Protein AF-A0A7S0LV20-F1 (afdb_monomer)

Radius of gyration: 34.31 Å; Cα contacts (8 Å, |Δi|>4): 812; chains: 1; bounding box: 95×82×85 Å

Nearest PDB structures (foldseek):
  1zyz-assembly2_B  TM=9.598E-01  e=2.736E-51  Saccharomyces cerevisiae
  1zyz-assembly1_A  TM=9.625E-01  e=1.855E-51  Saccharomyces cerevisiae
  2cvx-assembly1_A  TM=9.780E-01  e=1.424E-47  Saccharomyces cerevisiae
  2zlf-assembly1_A-2  TM=9.763E-01  e=8.913E-47  Saccharomyces cerevisiae
  3s8b-assembly1_A-2  TM=9.824E-01  e=7.363E-46  Saccharomyces cerevisiae S288C

Foldseek 3Di:
DDDDDDDDDDDDDDDDDDDDDDDDDDDDDDDDDDDDDDDDDDDDDDDDDDDDDDDDDDDDDDDDDDDDDDDDDDDDDPVVVVVVVVVVVVVVVPPPDDQDDFDDDPRRFAWEQEPVRDTDGDDLVVQQVVLVVLCPPPDPVQDDLVVLSVQLSVVDGHHHYPLVSLLSSLVSLCVCCVRPVCSQLSSQLSNLVSVPVVEDLFLLVLQVCQQQDADPPPRHGDRFFAPLLNVLCVVCRVVLRVLQDSVLSSVDTNVRSVVCLPQQADDDPNHGHDRPLSLLLQLLCLVCPNPVVSSSVSSVCVSVPVDDWDDLSSRARRGNPNPQFAWKEEEQAAQAPVSLVVVLVVLLVCLLQNHFYEYEPARHFEAPDPCVVVHGDYHPQQSLQVSLVSQQVRHHPVPPGGREYEYEYECLAQCNLLLLCQCFPDDDPSSHRNRYAYAYAYAVVLVVLLVVQHKGFRATCSLQPCLLFDGDPVNVVSRVVCVVVVRGPDIDGSNVSVVSQVVSCVRGVDDHYDYQRVLLVPDPCVVVTGFRIATRVRPGTDDAHSPGMDTHTD

Mean predicted aligned error: 12.93 Å

Sequence (554 aa):
MNSMISSMSIKIPYFNSPMNSEDAKNKTTPQHSVCGRLSASADQSNLSACADLTNNPELRQSTALTSEPTSPKHAHSPAEQVAFQLETTSNRACVDASPEEAVSRNGKVIHVLKRDGRLQPLSPIKLQTRLARLMGGLNAEFVSFEIVVVKVVNGAFDGCRSSELDSLAAETAAYLAMEHPDYSLLAARVAVSALHKATVPSFSATMERLFAYAYPGTGEALPRIAGDVMEVVRAHAAVLDAAVVEARDLSLDYFGFKTLEKAYLLRLDGRVVERPQHMLMRVAVGIHKADVASAIRTYDYMSLKYFTHATPTLFNAGTPNAQLSSCFLLQIRDNSVEAIYDTLRQCATISSEAGGIGFSAHKIWARGSSKAAQGGVNGLVPTLRVFNATARLCDQGAGKRPGAFAVYLEPWHAEVFEFLELRKNTGAEECRARDLFYALWIPDLFMQRVKEDGPWSLMCPSDAPGLSDVYGPRFDALYTDYEARGVARRVIRARDLWTCIVDSQVESGTPYLLYKDAANAKSNQQNLGTIKCSNLCTEIVEYTAPDEVAVCNL

Secondary structure (DSSP, 8-state):
------------------------------------------------------------------------PPPPPHHHHHHHHHHHHHHHTTSS--TT---EETTEEPEEE-TTS-EEE--HHHHHHHHHHT-TTS-TTT--HHHHHHHHHHH--TTEEHHHHHHHHHHHHHHGGGT-THHHHHHHHHHHHHHHTTS-S-HHHHHHHHHS-B-TTT--B--SS-HHHHHHHHHTHHHHHHH--GGGGGGS-HHHHHHIIIIIS-EETTEE---HHHHHHHHHHHHHTT-HHHHHHHHHHHHTTS----HHHHHHTTSSS-----EEEEE--SSSHHHHHHHHHHHHHHHHTT-EEEEE-TTSBPTT-TTGGGT--B-HHHHHHHHHHHHHHS-BTTTTB---EEEEE-TTBTTHHHHHHTT-SSS-GGG--TTSEEEEEE-HHHHHHHHHT-EEEEB-TTTSTTGGG--HHHHHHHHHHHHHTT--SEEEEHHHHHHHHHHHHHHHS--EEEEHHHHHHT-TTTTT-------TTS------BTTB-EEE--

Structure (mmCIF, N/CA/C/O backbone):
data_AF-A0A7S0LV20-F1
#
_entry.id   AF-A0A7S0LV20-F1
#
loop_
_atom_site.group_PDB
_atom_site.id
_atom_site.type_symbol
_atom_site.label_atom_id
_atom_site.label_alt_id
_atom_site.label_comp_id
_atom_site.label_asym_id
_atom_site.label_entity_id
_atom_site.label_seq_id
_atom_site.pdbx_PDB_ins_code
_atom_site.Cartn_x
_atom_site.Cartn_y
_atom_site.Cartn_z
_atom_site.occupancy
_atom_site.B_iso_or_equiv
_atom_site.auth_seq_id
_atom_site.auth_comp_id
_atom_site.auth_asym_id
_atom_site.auth_atom_id
_atom_site.pdbx_PDB_model_num
ATOM 1 N N . MET A 1 1 ? -24.490 -23.345 -47.081 1.00 36.94 1 MET A N 1
ATOM 2 C CA . MET A 1 1 ? -25.562 -23.736 -46.142 1.00 36.94 1 MET A CA 1
ATOM 3 C C . MET A 1 1 ? -25.763 -22.582 -45.184 1.00 36.94 1 MET A C 1
ATOM 5 O O . MET A 1 1 ? -24.825 -22.193 -44.507 1.00 36.94 1 MET A O 1
ATOM 9 N N . ASN A 1 2 ? -26.936 -21.966 -45.283 1.00 24.59 2 ASN A N 1
ATOM 10 C CA . ASN A 1 2 ? -27.326 -20.728 -44.622 1.00 24.59 2 ASN A CA 1
ATOM 11 C C . ASN A 1 2 ? -27.734 -20.940 -43.156 1.00 24.59 2 ASN A C 1
ATOM 13 O O . ASN A 1 2 ? -28.315 -21.966 -42.814 1.00 24.59 2 ASN A O 1
ATOM 17 N N . SER A 1 3 ? -27.615 -19.838 -42.410 1.00 26.53 3 SER A N 1
ATOM 18 C CA . SER A 1 3 ? -28.474 -19.387 -41.304 1.00 26.53 3 SER A CA 1
ATOM 19 C C . SER A 1 3 ? -28.050 -19.671 -39.859 1.00 26.53 3 SER A C 1
ATOM 21 O O . SER A 1 3 ? -27.578 -20.749 -39.522 1.00 26.53 3 SER A O 1
ATOM 23 N N . MET A 1 4 ? -28.364 -18.657 -39.037 1.00 28.33 4 MET A N 1
ATOM 24 C CA . MET A 1 4 ? -28.295 -18.557 -37.574 1.00 28.33 4 MET A CA 1
ATOM 25 C C . MET A 1 4 ? -26.867 -18.316 -37.064 1.00 28.33 4 MET A C 1
ATOM 27 O O . MET A 1 4 ? -26.004 -19.169 -37.167 1.00 28.33 4 MET A O 1
ATOM 31 N N . ILE A 1 5 ? -26.523 -17.123 -36.573 1.00 30.23 5 ILE A N 1
ATOM 32 C CA . ILE A 1 5 ? -26.966 -16.610 -35.271 1.00 30.23 5 ILE A CA 1
ATOM 33 C C . ILE A 1 5 ? -27.188 -15.090 -35.328 1.00 30.23 5 ILE A C 1
ATOM 35 O O . ILE A 1 5 ? -26.347 -14.317 -35.779 1.00 30.23 5 ILE A O 1
ATOM 39 N N . SER A 1 6 ? -28.371 -14.705 -34.854 1.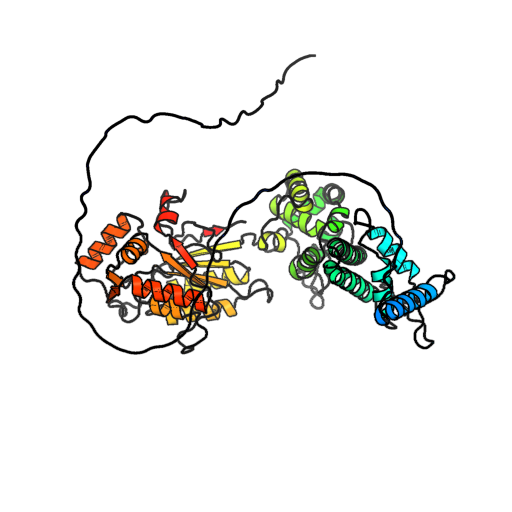00 27.58 6 SER A N 1
ATOM 40 C CA . SER A 1 6 ? -28.862 -13.344 -34.680 1.00 27.58 6 SER A CA 1
ATOM 41 C C . SER A 1 6 ? -28.228 -12.668 -33.464 1.00 27.58 6 SER A C 1
ATOM 43 O O . SER A 1 6 ? -28.020 -13.282 -32.421 1.00 27.58 6 SER A O 1
ATOM 45 N N . SER A 1 7 ? -28.012 -11.367 -33.622 1.00 28.59 7 SER A N 1
ATOM 46 C CA . SER A 1 7 ? -27.701 -10.347 -32.625 1.00 28.59 7 SER A CA 1
ATOM 47 C C . SER A 1 7 ? -28.431 -10.504 -31.283 1.00 28.59 7 SER A C 1
ATOM 49 O O . SER A 1 7 ? -29.663 -10.520 -31.246 1.00 28.59 7 SER A O 1
ATOM 51 N N . MET A 1 8 ? -27.675 -10.479 -30.182 1.00 24.92 8 MET A N 1
ATOM 52 C CA . MET A 1 8 ? -28.171 -10.145 -28.844 1.00 24.92 8 MET A CA 1
ATOM 53 C C . MET A 1 8 ? -27.548 -8.817 -28.406 1.00 24.92 8 MET A C 1
ATOM 55 O O . MET A 1 8 ? -26.413 -8.754 -27.944 1.00 24.92 8 MET A O 1
ATOM 59 N N . SER A 1 9 ? -28.308 -7.738 -28.587 1.00 25.69 9 SER A N 1
ATOM 60 C CA . SER A 1 9 ? -28.058 -6.443 -27.960 1.00 25.69 9 SER A CA 1
ATOM 61 C C . SER A 1 9 ? -28.647 -6.468 -26.550 1.00 25.69 9 SER A C 1
ATOM 63 O O . SER A 1 9 ? -29.860 -6.589 -26.381 1.00 25.69 9 SER A O 1
ATOM 65 N N . ILE A 1 10 ? -27.793 -6.357 -25.535 1.00 25.23 10 ILE A N 1
ATOM 66 C CA . ILE A 1 10 ? -28.201 -6.233 -24.133 1.00 25.23 10 ILE A CA 1
ATOM 67 C C . ILE A 1 10 ? -28.688 -4.794 -23.911 1.00 25.23 10 ILE A C 1
ATOM 69 O O . ILE A 1 10 ? -27.908 -3.845 -23.970 1.00 25.23 10 ILE A O 1
ATOM 73 N N . LYS A 1 11 ? -29.998 -4.630 -23.692 1.00 24.34 11 LYS A N 1
ATOM 74 C CA . LYS A 1 11 ? -30.619 -3.377 -23.241 1.00 24.34 11 LYS A CA 1
ATOM 75 C C . LYS A 1 11 ? -30.501 -3.275 -21.719 1.00 24.34 11 LYS A C 1
ATOM 77 O O . LYS A 1 11 ? -31.015 -4.128 -21.004 1.00 24.34 11 LYS A O 1
ATOM 82 N N . ILE A 1 12 ? -29.866 -2.206 -21.249 1.00 25.64 12 ILE A N 1
ATOM 83 C CA . ILE A 1 12 ? -29.834 -1.776 -19.845 1.00 25.64 12 ILE A CA 1
ATOM 84 C C . ILE A 1 12 ? -31.150 -1.027 -19.555 1.00 25.64 12 ILE A C 1
ATOM 86 O O . ILE A 1 12 ? -31.427 -0.047 -20.252 1.00 25.64 12 ILE A O 1
ATOM 90 N N . PRO A 1 13 ? -31.984 -1.436 -18.580 1.00 28.44 13 PRO A N 1
ATOM 91 C CA . PRO A 1 13 ? -33.169 -0.668 -18.223 1.00 28.44 13 PRO A CA 1
ATOM 92 C C . PRO A 1 13 ? -32.806 0.477 -17.266 1.00 28.44 13 PRO A C 1
ATOM 94 O O . PRO A 1 13 ? -32.421 0.262 -16.119 1.00 28.44 13 PRO A O 1
ATOM 97 N N . TYR A 1 14 ? -32.966 1.707 -17.756 1.00 24.80 14 TYR A N 1
ATOM 98 C CA . TYR A 1 14 ? -33.067 2.915 -16.940 1.00 24.80 14 TYR A CA 1
ATOM 99 C C . TYR A 1 14 ? -34.363 2.868 -16.116 1.00 24.80 14 TYR A C 1
ATOM 101 O O . TYR A 1 14 ? -35.454 2.814 -16.683 1.00 24.80 14 TYR A O 1
ATOM 109 N N . PHE A 1 15 ? -34.250 2.923 -14.789 1.00 24.72 15 PHE A N 1
ATOM 110 C CA . PHE A 1 15 ? -35.376 3.198 -13.898 1.00 24.72 15 PHE A CA 1
ATOM 111 C C . PHE A 1 15 ? -35.576 4.715 -13.799 1.00 24.72 15 PHE A C 1
ATOM 113 O O . PHE A 1 15 ? -34.771 5.414 -13.192 1.00 24.72 15 PHE A O 1
ATOM 120 N N . ASN A 1 16 ? -36.660 5.206 -14.396 1.00 25.75 16 ASN A N 1
ATOM 121 C CA . ASN A 1 16 ? -37.228 6.531 -14.163 1.00 25.75 16 ASN A CA 1
ATOM 122 C C . ASN A 1 16 ? -38.720 6.329 -13.872 1.00 25.75 16 ASN A C 1
ATOM 124 O O . ASN A 1 16 ? -39.452 5.880 -14.751 1.00 25.75 16 ASN A O 1
ATOM 128 N N . SER A 1 17 ? -39.165 6.681 -12.666 1.00 25.86 17 SER A N 1
ATOM 129 C CA . SER A 1 17 ? -40.586 6.871 -12.346 1.00 25.86 17 SER A CA 1
ATOM 130 C C . SER A 1 17 ? -40.804 8.318 -11.906 1.00 25.86 17 SER A C 1
ATOM 132 O O . SER A 1 17 ? -40.122 8.759 -10.979 1.00 25.86 17 SER A O 1
ATOM 134 N N . PRO A 1 18 ? -41.740 9.058 -12.525 1.00 30.56 18 PRO A N 1
ATOM 135 C CA . PRO A 1 18 ? -42.226 10.335 -12.022 1.00 30.56 18 PRO A CA 1
ATOM 136 C C . PRO A 1 18 ? -43.627 10.223 -11.381 1.00 30.56 18 PRO A C 1
ATOM 138 O O . PRO A 1 18 ? -44.364 9.279 -11.655 1.00 30.56 18 PRO A O 1
ATOM 141 N N . MET A 1 19 ? -43.987 11.284 -10.637 1.00 25.28 19 MET A N 1
ATOM 142 C CA . MET A 1 19 ? -45.336 11.697 -10.181 1.00 25.28 19 MET A CA 1
ATOM 143 C C . MET A 1 19 ? -45.949 10.907 -8.996 1.00 25.28 19 MET A C 1
ATOM 145 O O . MET A 1 19 ? -45.818 9.697 -8.925 1.00 25.28 19 MET A O 1
ATOM 149 N N . ASN A 1 20 ? -46.628 11.500 -8.000 1.00 25.16 20 ASN A N 1
ATOM 150 C CA . ASN A 1 20 ? -47.370 12.765 -7.944 1.00 25.16 20 ASN A CA 1
ATOM 151 C C . ASN A 1 20 ? -47.490 13.336 -6.513 1.00 25.16 20 ASN A C 1
ATOM 153 O O . ASN A 1 20 ? -47.476 12.604 -5.526 1.00 25.16 20 ASN A O 1
ATOM 157 N N . SER A 1 21 ? -47.671 14.655 -6.461 1.00 25.47 21 SER A N 1
ATOM 158 C CA . SER A 1 21 ? -48.098 15.500 -5.340 1.00 25.47 21 SER A CA 1
ATOM 159 C C . SER A 1 21 ? -49.625 15.607 -5.248 1.00 25.47 21 SER A C 1
ATOM 161 O O . SER A 1 21 ? -50.250 15.719 -6.295 1.00 25.47 21 SER A O 1
ATOM 163 N N . GLU A 1 22 ? -50.172 15.670 -4.030 1.00 25.34 22 GLU A N 1
ATOM 164 C CA . GLU A 1 22 ? -51.439 16.308 -3.586 1.00 25.34 22 GLU A CA 1
ATOM 165 C C . GLU A 1 22 ? -51.689 15.800 -2.143 1.00 25.34 22 GLU A C 1
ATOM 167 O O . GLU A 1 22 ? -51.438 14.634 -1.866 1.00 25.34 22 GLU A O 1
ATOM 172 N N . ASP A 1 23 ? -52.157 16.518 -1.124 1.00 26.69 23 ASP A N 1
ATOM 173 C CA . ASP A 1 23 ? -52.554 17.905 -0.891 1.00 26.69 23 ASP A CA 1
ATOM 174 C C . ASP A 1 23 ? -52.857 17.980 0.634 1.00 26.69 23 ASP A C 1
ATOM 176 O O . ASP A 1 23 ? -53.426 17.018 1.147 1.00 26.69 23 ASP A O 1
ATOM 180 N N . ALA A 1 24 ? -52.487 19.046 1.370 1.00 26.05 24 ALA A N 1
ATOM 181 C CA . ALA A 1 24 ? -53.131 19.482 2.643 1.00 26.05 24 ALA A CA 1
ATOM 182 C C . ALA A 1 24 ? -52.354 20.589 3.399 1.00 26.05 24 ALA A C 1
ATOM 184 O O . ALA A 1 24 ? -51.640 20.371 4.374 1.00 26.05 24 ALA A O 1
ATOM 185 N N . LYS A 1 25 ? -52.553 21.819 2.923 1.00 26.75 25 LYS A N 1
ATOM 186 C CA . LYS A 1 25 ? -52.939 23.043 3.655 1.00 26.75 25 LYS A CA 1
ATOM 187 C C . LYS A 1 25 ? -52.780 23.136 5.199 1.00 26.75 25 LYS A C 1
ATOM 189 O O . LYS A 1 25 ? -53.445 22.440 5.956 1.00 26.75 25 LYS A O 1
ATOM 194 N N . ASN A 1 26 ? -52.187 24.284 5.574 1.00 25.67 26 ASN A N 1
ATOM 195 C CA . ASN A 1 26 ? -52.600 25.248 6.619 1.00 25.67 26 ASN A CA 1
ATOM 196 C C . ASN A 1 26 ? -52.269 24.984 8.107 1.00 25.67 26 ASN A C 1
ATOM 198 O O . ASN A 1 26 ? -52.965 24.218 8.764 1.00 25.67 26 ASN A O 1
ATOM 202 N N . LYS A 1 27 ? -51.387 25.820 8.697 1.00 26.83 27 LYS A N 1
ATOM 203 C CA . LYS A 1 27 ? -51.774 26.947 9.593 1.00 26.83 27 LYS A CA 1
ATOM 204 C C . LYS A 1 27 ? -50.579 27.662 10.267 1.00 26.83 27 LYS A C 1
ATOM 206 O O . LYS A 1 27 ? -49.866 27.080 11.069 1.00 26.83 27 LYS A O 1
ATOM 211 N N . THR A 1 28 ? -50.454 28.954 9.943 1.00 25.73 28 THR A N 1
ATOM 212 C CA . THR A 1 28 ? -50.253 30.126 10.833 1.00 25.73 28 THR A CA 1
ATOM 213 C C . THR A 1 28 ? -49.173 30.126 11.928 1.00 25.73 28 THR A C 1
ATOM 215 O O . THR A 1 28 ? -49.307 29.492 12.970 1.00 25.73 28 THR A O 1
ATOM 218 N N . THR A 1 29 ? -48.208 31.032 11.739 1.00 24.55 29 THR A N 1
ATOM 219 C CA . THR A 1 29 ? -47.446 31.783 12.756 1.00 24.55 29 THR A CA 1
ATOM 220 C C . THR A 1 29 ? -48.360 32.559 13.723 1.00 24.55 29 THR A C 1
ATOM 222 O O . THR A 1 29 ? -49.499 32.878 13.371 1.00 24.55 29 THR A O 1
ATOM 225 N N . PRO A 1 30 ? -47.841 32.968 14.898 1.00 32.91 30 PRO A N 1
ATOM 226 C CA . PRO A 1 30 ? -47.573 34.401 15.043 1.00 32.91 30 PRO A CA 1
ATOM 227 C C . PRO A 1 30 ? -46.253 34.744 15.753 1.00 32.91 30 PRO A C 1
ATOM 229 O O . PRO A 1 30 ? -45.719 34.000 16.571 1.00 32.91 30 PRO A O 1
ATOM 232 N N . GLN A 1 31 ? -45.760 35.932 15.404 1.00 25.11 31 GLN A N 1
ATOM 233 C CA . GLN A 1 31 ? -44.698 36.683 16.066 1.00 25.11 31 GLN A CA 1
ATOM 234 C C . GLN A 1 31 ? -45.130 37.149 17.466 1.00 25.11 31 GLN A C 1
ATOM 236 O O . GLN A 1 31 ? -46.290 37.506 17.650 1.00 25.11 31 GLN A O 1
ATOM 241 N N . HIS A 1 32 ? -44.176 37.296 18.390 1.00 26.28 32 HIS A N 1
ATOM 242 C CA . HIS A 1 32 ? -44.151 38.432 19.314 1.00 26.28 32 HIS A CA 1
ATOM 243 C C . HIS A 1 32 ? -42.717 38.771 19.745 1.00 26.28 32 HIS A C 1
ATOM 245 O O . HIS A 1 32 ? -41.832 37.924 19.816 1.00 26.28 32 HIS A O 1
ATOM 251 N N . SER A 1 33 ? -42.532 40.068 19.943 1.00 23.45 33 SER A N 1
ATOM 252 C CA . SER A 1 33 ? -41.320 40.857 20.129 1.00 23.45 33 SER A CA 1
ATOM 253 C C . SER A 1 33 ? -41.069 41.222 21.605 1.00 23.45 33 SER A C 1
ATOM 255 O O . SER A 1 33 ? -41.890 40.917 22.464 1.00 23.45 33 SER A O 1
ATOM 257 N N . VAL A 1 34 ? -39.998 42.012 21.822 1.00 24.05 34 VAL A N 1
ATOM 258 C CA . VAL A 1 34 ? -39.660 42.864 22.997 1.00 24.05 34 VAL A CA 1
ATOM 259 C C . VAL A 1 34 ? -38.751 42.159 24.029 1.00 24.05 34 VAL A C 1
ATOM 261 O O . VAL A 1 34 ? -39.160 41.194 24.651 1.00 24.05 34 VAL A O 1
ATOM 264 N N . CYS A 1 35 ? -37.439 42.438 24.127 1.00 21.22 35 CYS A N 1
ATOM 265 C CA . CYS A 1 35 ? -36.675 43.660 24.481 1.00 21.22 35 CYS A CA 1
ATOM 266 C C . CYS A 1 35 ? -36.512 43.889 26.003 1.00 21.22 35 CYS A C 1
ATOM 268 O O . CYS A 1 35 ? -37.494 43.972 26.729 1.00 21.22 35 CYS A O 1
ATOM 270 N N . GLY A 1 36 ? -35.258 44.100 26.445 1.00 23.41 36 GLY A N 1
ATOM 271 C CA . GLY A 1 36 ? -34.869 44.621 27.771 1.00 23.41 36 GLY A CA 1
ATOM 272 C C . GLY A 1 36 ? -33.550 44.009 28.271 1.00 23.41 36 GLY A C 1
ATOM 273 O O . GLY A 1 36 ? -33.567 42.925 28.829 1.00 23.41 36 GLY A O 1
ATOM 274 N N . ARG A 1 37 ? -32.376 44.508 27.850 1.00 23.19 37 ARG A N 1
ATOM 275 C CA . ARG A 1 37 ? -31.538 45.560 28.487 1.00 23.19 37 ARG A CA 1
ATOM 276 C C . ARG A 1 37 ? -31.015 45.223 29.893 1.00 23.19 37 ARG A C 1
ATOM 278 O O . ARG A 1 37 ? -31.813 45.100 30.808 1.00 23.19 37 ARG A O 1
ATOM 285 N N . LEU A 1 38 ? -29.680 45.223 30.023 1.00 23.86 38 LEU A N 1
ATOM 286 C CA . LEU A 1 38 ? -28.807 45.965 30.971 1.00 23.86 38 LEU A CA 1
ATOM 287 C C . LEU A 1 38 ? -27.362 45.443 30.732 1.00 23.86 38 LEU A C 1
ATOM 289 O O . LEU A 1 38 ? -27.124 44.252 30.877 1.00 23.86 38 LEU A O 1
ATOM 293 N N . SER A 1 39 ? -26.477 46.174 30.031 1.00 22.41 39 SER A N 1
ATOM 294 C CA . SER A 1 39 ? -25.462 47.128 30.557 1.00 22.41 39 SER A CA 1
ATOM 295 C C . SER A 1 39 ? -24.476 46.468 31.547 1.00 22.41 39 SER A C 1
ATOM 297 O O . SER A 1 39 ? -24.939 45.867 32.503 1.00 22.41 39 SER A O 1
ATOM 299 N N . ALA A 1 40 ? -23.145 46.564 31.461 1.00 25.02 40 ALA A N 1
ATOM 300 C CA . ALA A 1 40 ? -22.284 47.603 30.897 1.00 25.02 40 ALA A CA 1
ATOM 301 C C . ALA A 1 40 ? -20.814 47.123 30.764 1.00 25.02 40 ALA A C 1
ATOM 303 O O . ALA A 1 40 ? -20.393 46.273 31.540 1.00 25.02 40 ALA A O 1
ATOM 304 N N . SER A 1 41 ? -20.075 47.790 29.855 1.00 23.20 41 SER A N 1
ATOM 305 C CA . SER A 1 41 ? -18.645 48.203 29.915 1.00 23.20 41 SER A CA 1
ATOM 306 C C . SER A 1 41 ? -17.543 47.126 30.062 1.00 23.20 41 SER A C 1
ATOM 308 O O . SER A 1 41 ? -17.657 46.256 30.907 1.00 23.20 41 SER A O 1
ATOM 310 N N . ALA A 1 42 ? -16.405 47.147 29.359 1.00 26.25 42 ALA A N 1
ATOM 311 C CA . ALA A 1 42 ? -15.709 48.225 28.652 1.00 26.25 42 ALA A CA 1
ATOM 312 C C . ALA A 1 42 ? -14.683 47.674 27.629 1.00 26.25 42 ALA A C 1
ATOM 314 O O . ALA A 1 42 ? -14.301 46.510 27.703 1.00 26.25 42 ALA A O 1
ATOM 315 N N . ASP A 1 43 ? -14.231 48.598 26.770 1.00 25.05 43 ASP A N 1
ATOM 316 C CA . ASP A 1 43 ? -13.009 48.650 25.942 1.00 25.05 43 ASP A CA 1
ATOM 317 C C . ASP A 1 43 ? -12.927 47.770 24.681 1.00 25.05 43 ASP A C 1
ATOM 319 O O . ASP A 1 43 ? -12.830 46.551 24.735 1.00 25.05 43 ASP A O 1
ATOM 323 N N . GLN A 1 44 ? -13.147 48.337 23.480 1.00 25.72 44 GLN A N 1
ATOM 324 C CA . GLN A 1 44 ? -12.211 49.158 22.667 1.00 25.72 44 GLN A CA 1
ATOM 325 C C . GLN A 1 44 ? -10.904 48.389 22.375 1.00 25.72 44 GLN A C 1
ATOM 327 O O . GLN A 1 44 ? -10.151 48.078 23.279 1.00 25.72 44 GLN A O 1
ATOM 332 N N . SER A 1 45 ? -10.519 48.080 21.135 1.00 27.73 45 SER A N 1
ATOM 333 C CA . SER A 1 45 ? -10.577 48.920 19.936 1.00 27.73 45 SER A CA 1
ATOM 334 C C . SER A 1 45 ? -10.160 48.144 18.671 1.00 27.73 45 SER A C 1
ATOM 336 O O . SER A 1 45 ? -9.353 47.226 18.756 1.00 27.73 45 SER A O 1
ATOM 338 N N . ASN A 1 46 ? -10.662 48.630 17.521 1.00 27.41 46 ASN A N 1
ATOM 339 C CA . ASN A 1 46 ? -10.054 48.623 16.175 1.00 27.41 46 ASN A CA 1
ATOM 340 C C . ASN A 1 46 ? -9.826 47.237 15.512 1.00 27.41 46 ASN A C 1
ATOM 342 O O . ASN A 1 46 ? -9.039 46.436 15.983 1.00 27.41 46 ASN A O 1
ATOM 346 N N . LEU A 1 47 ? -10.426 46.873 14.372 1.00 28.05 47 LEU A N 1
ATOM 347 C CA . LEU A 1 47 ? -10.563 47.626 13.125 1.00 28.05 47 LEU A CA 1
ATOM 348 C C . LEU A 1 47 ? -11.474 46.853 12.146 1.00 28.05 47 LEU A C 1
ATOM 350 O O . LEU A 1 47 ? -11.393 45.633 12.021 1.00 28.05 47 LEU A O 1
ATOM 354 N N . SER A 1 48 ? -12.311 47.623 11.454 1.00 26.38 48 SER A N 1
ATOM 355 C CA . SER A 1 48 ? -13.149 47.319 10.285 1.00 26.38 48 SER A CA 1
ATOM 356 C C . SER A 1 48 ? -12.400 46.550 9.187 1.00 26.38 48 SER A C 1
ATOM 358 O O . SER A 1 48 ? -11.265 46.890 8.872 1.00 26.38 48 SER A O 1
ATOM 360 N N . ALA A 1 49 ? -12.940 45.465 8.628 1.00 26.30 49 ALA A N 1
ATOM 361 C CA . ALA A 1 49 ? -14.122 45.386 7.758 1.00 26.30 49 ALA A CA 1
ATOM 362 C C . ALA A 1 49 ? -13.930 46.098 6.409 1.00 26.30 49 ALA A C 1
ATOM 364 O O . ALA A 1 49 ? -13.790 47.315 6.363 1.00 26.30 49 ALA A O 1
ATOM 365 N N . CYS A 1 50 ? -14.004 45.331 5.320 1.00 24.94 50 CYS A N 1
ATOM 366 C CA . CYS A 1 50 ? -15.058 45.516 4.324 1.00 24.94 50 CYS A CA 1
ATOM 367 C C . CYS A 1 50 ? -15.104 44.310 3.382 1.00 24.94 50 CYS A C 1
ATOM 369 O O . CYS A 1 50 ? -14.103 43.921 2.786 1.00 24.94 50 CYS A O 1
ATOM 371 N N . ALA A 1 51 ? -16.296 43.736 3.297 1.00 26.44 51 ALA A N 1
ATOM 372 C CA . ALA A 1 51 ? -16.682 42.673 2.399 1.00 26.44 51 ALA A CA 1
ATOM 373 C C . ALA A 1 51 ? -17.538 43.260 1.260 1.00 26.44 51 ALA A C 1
ATOM 375 O O . ALA A 1 51 ? -18.273 44.221 1.477 1.00 26.44 51 ALA A O 1
ATOM 376 N N . ASP A 1 52 ? -17.464 42.589 0.110 1.00 27.36 52 ASP A N 1
ATOM 377 C CA . ASP A 1 52 ? -18.617 42.108 -0.659 1.00 27.36 52 ASP A CA 1
ATOM 378 C C . ASP A 1 52 ? -19.472 43.024 -1.577 1.00 27.36 52 ASP A C 1
ATOM 380 O O . ASP A 1 52 ? -19.979 44.073 -1.193 1.00 27.36 52 ASP A O 1
ATOM 384 N N . LEU A 1 53 ? -19.716 42.444 -2.775 1.00 26.16 53 LEU A N 1
ATOM 385 C CA . LEU A 1 53 ? -20.911 42.463 -3.659 1.00 26.16 53 LEU A CA 1
ATOM 386 C C . LEU A 1 53 ? -20.832 43.126 -5.058 1.00 26.16 53 LEU A C 1
ATOM 388 O O . LEU A 1 53 ? -20.997 44.324 -5.241 1.00 26.16 53 LEU A O 1
ATOM 392 N N . THR A 1 54 ? -20.651 42.249 -6.056 1.00 27.02 54 THR A N 1
ATOM 393 C CA . THR A 1 54 ? -21.489 41.946 -7.251 1.00 27.02 54 THR A CA 1
ATOM 394 C C . THR A 1 54 ? -22.449 42.972 -7.907 1.00 27.02 54 THR A C 1
ATOM 396 O O . THR A 1 54 ? -23.317 43.527 -7.243 1.00 27.02 54 THR A O 1
ATOM 399 N N . ASN A 1 55 ? -22.452 42.906 -9.259 1.00 27.33 55 ASN A N 1
ATOM 400 C CA . ASN A 1 55 ? -23.581 42.818 -10.228 1.00 27.33 55 ASN A CA 1
ATOM 401 C C . ASN A 1 55 ? -23.985 44.002 -11.161 1.00 27.33 55 ASN A C 1
ATOM 403 O O . ASN A 1 55 ? -24.536 45.004 -10.722 1.00 27.33 55 ASN A O 1
ATOM 407 N N . ASN A 1 56 ? -23.938 43.674 -12.473 1.00 27.97 56 ASN A N 1
ATOM 408 C CA . ASN A 1 56 ? -24.887 43.949 -13.588 1.00 27.97 56 ASN A CA 1
ATOM 409 C C . ASN A 1 56 ? -24.790 45.227 -14.485 1.00 27.97 56 ASN A C 1
ATOM 411 O O . ASN A 1 56 ? -24.113 46.177 -14.108 1.00 27.97 56 ASN A O 1
ATOM 415 N N . PRO A 1 57 ? -25.368 45.224 -15.725 1.00 42.91 57 PRO A N 1
ATOM 416 C CA . PRO A 1 57 ? -24.672 45.566 -16.980 1.00 42.91 57 PRO A CA 1
ATOM 417 C C . PRO A 1 57 ? -25.437 46.596 -17.870 1.00 42.91 57 PRO A C 1
ATOM 419 O O . PRO A 1 57 ? -26.384 47.231 -17.423 1.00 42.91 57 PRO A O 1
ATOM 422 N N . GLU A 1 58 ? -25.044 46.675 -19.153 1.00 24.38 58 GLU A N 1
ATOM 423 C CA . GLU A 1 58 ? -25.670 47.355 -20.316 1.00 24.38 58 GLU A CA 1
ATOM 424 C C . GLU A 1 58 ? -25.395 48.855 -20.549 1.00 24.38 58 GLU A C 1
ATOM 426 O O . GLU A 1 58 ? -25.799 49.694 -19.755 1.00 24.38 58 GLU A O 1
ATOM 431 N N . LEU A 1 59 ? -24.827 49.193 -21.730 1.00 27.08 59 LEU A N 1
ATOM 432 C CA . LEU A 1 59 ? -25.317 50.254 -22.644 1.00 27.08 59 LEU A CA 1
ATOM 433 C C . LEU A 1 59 ? -24.505 50.372 -23.970 1.00 27.08 59 LEU A C 1
ATOM 435 O O . LEU A 1 59 ? -23.378 50.846 -23.993 1.00 27.08 59 LEU A O 1
ATOM 439 N N . ARG A 1 60 ? -25.169 49.965 -25.070 1.00 26.00 60 ARG A N 1
ATOM 440 C CA . ARG A 1 60 ? -25.309 50.576 -26.426 1.00 26.00 60 ARG A CA 1
ATOM 441 C C . ARG A 1 60 ? -24.106 50.981 -27.326 1.00 26.00 60 ARG A C 1
ATOM 443 O O . ARG A 1 60 ? -23.468 51.999 -27.125 1.00 26.00 60 ARG A O 1
ATOM 450 N N . GLN A 1 61 ? -24.008 50.241 -28.445 1.00 24.31 61 GLN A N 1
ATOM 451 C CA . GLN A 1 61 ? -24.126 50.612 -29.886 1.00 24.31 61 GLN A CA 1
ATOM 452 C C . GLN A 1 61 ? -23.392 51.809 -30.562 1.00 24.31 61 GLN A C 1
ATOM 454 O O . GLN A 1 61 ? -23.572 52.966 -30.200 1.00 24.31 61 GLN A O 1
ATOM 459 N N . SER A 1 62 ? -22.869 51.476 -31.767 1.00 24.09 62 SER A N 1
ATOM 460 C CA . SER A 1 62 ? -22.587 52.294 -32.982 1.00 24.09 62 SER A CA 1
ATOM 461 C C . SER A 1 62 ? -21.315 53.166 -32.925 1.00 24.09 62 SER A C 1
ATOM 463 O O . SER A 1 62 ? -20.989 53.673 -31.867 1.00 24.09 62 SER A O 1
ATOM 465 N N . THR A 1 63 ? -20.462 53.336 -33.944 1.00 24.66 63 THR A N 1
ATOM 466 C CA . THR A 1 63 ? -20.581 53.434 -35.416 1.00 24.66 63 THR A CA 1
ATOM 467 C C . THR A 1 63 ? -19.200 53.204 -36.066 1.00 24.66 63 THR A C 1
ATOM 469 O O . THR A 1 63 ? -18.174 53.469 -35.446 1.00 24.66 63 THR A O 1
ATOM 472 N N . ALA A 1 64 ? -19.168 52.780 -37.333 1.00 26.53 64 ALA A N 1
ATOM 473 C CA . ALA A 1 64 ? -17.966 52.732 -38.172 1.00 26.53 64 ALA A CA 1
ATOM 474 C C . ALA A 1 64 ? -17.599 54.117 -38.750 1.00 26.53 64 ALA A C 1
ATOM 476 O O . ALA A 1 64 ? -18.513 54.836 -39.144 1.00 26.53 64 ALA A O 1
ATOM 477 N N . LEU A 1 65 ? -16.296 54.442 -38.861 1.00 24.08 65 LEU A N 1
ATOM 478 C CA . LEU A 1 65 ? -15.658 55.180 -39.977 1.00 24.08 65 LEU A CA 1
ATOM 479 C C . LEU A 1 65 ? -14.136 55.369 -39.754 1.00 24.08 65 LEU A C 1
ATOM 481 O O . LEU A 1 65 ? -13.696 55.925 -38.757 1.00 24.08 65 LEU A O 1
ATOM 485 N N . THR A 1 66 ? -13.378 54.864 -40.730 1.00 26.91 66 THR A N 1
ATOM 486 C CA . THR A 1 66 ? -12.028 55.210 -41.231 1.00 26.91 66 THR A CA 1
ATOM 487 C C . THR A 1 66 ? -11.176 56.293 -40.540 1.00 26.91 66 THR A C 1
ATOM 489 O O . THR A 1 66 ? -11.547 57.465 -40.568 1.00 26.91 66 THR A O 1
ATOM 492 N N . SER A 1 67 ? -9.938 55.934 -40.167 1.00 23.00 67 SER A N 1
ATOM 493 C CA . SER A 1 67 ? -8.697 56.687 -40.465 1.00 23.00 67 SER A CA 1
ATOM 494 C C . SER A 1 67 ? -7.447 55.936 -39.962 1.00 23.00 67 SER A C 1
ATOM 496 O O . SER A 1 67 ? -7.424 55.427 -38.845 1.00 23.00 67 SER A O 1
ATOM 498 N N . GLU A 1 68 ? -6.397 55.848 -40.788 1.00 26.19 68 GLU A N 1
ATOM 499 C CA . GLU A 1 68 ? -5.029 55.564 -40.313 1.00 26.19 68 GLU A CA 1
ATOM 500 C C . GLU A 1 68 ? -4.517 56.746 -39.469 1.00 26.19 68 GLU A C 1
ATOM 502 O O . GLU A 1 68 ? -4.902 57.891 -39.731 1.00 26.19 68 GLU A O 1
ATOM 507 N N . PRO A 1 69 ? -3.624 56.502 -38.488 1.00 28.11 69 PRO A N 1
ATOM 508 C CA . PRO A 1 69 ? -2.232 56.913 -38.706 1.00 28.11 69 PRO A CA 1
ATOM 509 C C . PRO A 1 69 ? -1.146 56.012 -38.061 1.00 28.11 69 PRO A C 1
ATOM 511 O O . PRO A 1 69 ? -1.238 55.554 -36.928 1.00 28.11 69 PRO A O 1
ATOM 514 N N . THR A 1 70 ? -0.073 55.813 -38.828 1.00 25.16 70 THR A N 1
ATOM 515 C CA . THR A 1 70 ? 1.364 55.706 -38.474 1.00 25.16 70 THR A CA 1
ATOM 516 C C . THR A 1 70 ? 1.829 55.598 -36.994 1.00 25.16 70 THR A C 1
ATOM 518 O O . THR A 1 70 ? 1.890 56.609 -36.307 1.00 25.16 70 THR A O 1
ATOM 521 N N . SER A 1 71 ? 2.355 54.405 -36.630 1.00 28.45 71 SER A N 1
ATOM 522 C CA . SER A 1 71 ? 3.581 54.041 -35.839 1.00 28.45 71 SER A CA 1
ATOM 523 C C . SER A 1 71 ? 3.827 54.613 -34.408 1.00 28.45 71 SER A C 1
ATOM 525 O O . SER A 1 71 ? 3.539 55.784 -34.189 1.00 28.45 71 SER A O 1
ATOM 527 N N . PRO A 1 72 ? 4.445 53.868 -33.444 1.00 29.27 72 PRO A N 1
ATOM 528 C CA . PRO A 1 72 ? 5.815 53.341 -33.572 1.00 29.27 72 PRO A CA 1
ATOM 529 C C . PRO A 1 72 ? 6.074 51.915 -33.034 1.00 29.27 72 PRO A C 1
ATOM 531 O O . PRO A 1 72 ? 5.376 51.373 -32.184 1.00 29.27 72 PRO A O 1
ATOM 534 N N . LYS A 1 73 ? 7.157 51.326 -33.555 1.00 31.95 73 LYS A N 1
ATOM 535 C CA . LYS A 1 73 ? 7.766 50.056 -33.139 1.00 31.95 73 LYS A CA 1
ATOM 536 C C . LYS A 1 73 ? 8.310 50.167 -31.708 1.00 31.95 73 LYS A C 1
ATOM 538 O O . LYS A 1 73 ? 9.088 51.077 -31.428 1.00 31.95 73 LYS A O 1
ATOM 543 N N . HIS A 1 74 ? 7.969 49.217 -30.838 1.00 33.66 74 HIS A N 1
ATOM 544 C CA . HIS A 1 74 ? 8.650 49.048 -29.555 1.00 33.66 74 HIS A CA 1
ATOM 545 C C . HIS A 1 74 ? 10.076 48.528 -29.780 1.00 33.66 74 HIS A C 1
ATOM 547 O O . HIS A 1 74 ? 10.287 47.503 -30.425 1.00 33.66 74 HIS A O 1
ATOM 553 N N . ALA A 1 75 ? 11.050 49.273 -29.262 1.00 32.59 75 ALA A N 1
ATOM 554 C CA . ALA A 1 75 ? 12.436 48.854 -29.145 1.00 32.59 75 ALA A CA 1
ATOM 555 C C . ALA A 1 75 ? 12.581 47.875 -27.969 1.00 32.59 75 ALA A C 1
ATOM 557 O O . ALA A 1 75 ? 12.105 48.158 -26.870 1.00 32.59 75 ALA A O 1
ATOM 558 N N . HIS A 1 76 ? 13.248 46.746 -28.209 1.00 43.62 76 HIS A N 1
ATOM 559 C CA . HIS A 1 76 ? 13.680 45.816 -27.165 1.00 43.62 76 HIS A CA 1
ATOM 560 C C . HIS A 1 76 ? 14.617 46.498 -26.167 1.00 43.62 76 HIS A C 1
ATOM 562 O O . HIS A 1 76 ? 15.409 47.370 -26.542 1.00 43.62 76 HIS A O 1
ATOM 568 N N . SER A 1 77 ? 14.543 46.081 -24.905 1.00 42.91 77 SER A N 1
ATOM 569 C CA . SER A 1 77 ? 15.435 46.588 -23.863 1.00 42.91 77 SER A CA 1
ATOM 570 C C . SER A 1 77 ? 16.900 46.195 -24.145 1.00 42.91 77 SER A C 1
ATOM 572 O O . SER A 1 77 ? 17.154 45.175 -24.794 1.00 42.91 77 SER A O 1
ATOM 574 N N . PRO A 1 78 ? 17.896 46.947 -23.636 1.00 38.47 78 PRO A N 1
ATOM 575 C CA . PRO A 1 78 ? 19.312 46.607 -23.809 1.00 38.47 78 PRO A CA 1
ATOM 576 C C . PRO A 1 78 ? 19.668 45.200 -23.302 1.00 38.47 78 PRO A C 1
ATOM 578 O O . PRO A 1 78 ? 20.576 44.568 -23.831 1.00 38.47 78 PRO A O 1
ATOM 581 N N . ALA A 1 79 ? 18.929 44.678 -22.317 1.00 39.38 79 ALA A N 1
ATOM 582 C CA . ALA A 1 79 ? 19.111 43.325 -21.795 1.00 39.38 79 ALA A CA 1
ATOM 583 C C . ALA A 1 79 ? 18.591 42.239 -22.760 1.00 39.38 79 ALA A C 1
ATOM 585 O O . ALA A 1 79 ? 19.238 41.207 -22.923 1.00 39.38 79 ALA A O 1
ATOM 586 N N . GLU A 1 80 ? 17.478 42.488 -23.456 1.00 39.25 80 GLU A N 1
ATOM 587 C CA . GLU A 1 80 ? 16.911 41.571 -24.460 1.00 39.25 80 GLU A CA 1
ATOM 588 C C . GLU A 1 80 ? 17.750 41.530 -25.744 1.00 39.25 80 GLU A C 1
ATOM 590 O O . GLU A 1 80 ? 17.899 40.475 -26.356 1.00 39.25 80 GLU A O 1
ATOM 595 N N . GLN A 1 81 ? 18.368 42.650 -26.131 1.00 36.25 81 GLN A N 1
ATOM 596 C CA . GLN A 1 81 ? 19.281 42.690 -27.279 1.00 36.25 81 GLN A CA 1
ATOM 597 C C . GLN A 1 81 ? 20.609 41.975 -26.994 1.00 36.25 81 GLN A C 1
ATOM 599 O O . GLN A 1 81 ? 21.151 41.325 -27.887 1.00 36.25 81 GLN A O 1
ATOM 604 N N . VAL A 1 82 ? 21.106 42.037 -25.754 1.00 41.00 82 VAL A N 1
ATOM 605 C CA . VAL A 1 82 ? 22.304 41.296 -25.329 1.00 41.00 82 VAL A CA 1
ATOM 606 C C . VAL A 1 82 ? 22.010 39.797 -25.202 1.00 41.00 82 VAL A C 1
ATOM 608 O O . VAL A 1 82 ? 22.832 38.991 -25.631 1.00 41.00 82 VAL A O 1
ATOM 611 N N . ALA A 1 83 ? 20.828 39.405 -24.713 1.00 38.16 83 ALA A N 1
ATOM 612 C CA . ALA A 1 83 ? 20.399 38.003 -24.681 1.00 38.16 83 ALA A CA 1
ATOM 613 C C . ALA A 1 83 ? 20.248 37.414 -26.097 1.00 38.16 83 ALA A C 1
ATOM 615 O O . ALA A 1 83 ? 20.808 36.357 -26.381 1.00 38.16 83 ALA A O 1
ATOM 616 N N . PHE A 1 84 ? 19.617 38.147 -27.021 1.00 33.66 84 PHE A N 1
ATOM 617 C CA . PHE A 1 84 ? 19.471 37.726 -28.419 1.00 33.66 84 PHE A CA 1
ATOM 618 C C . PHE A 1 84 ? 20.816 37.688 -29.170 1.00 33.66 84 PHE A C 1
ATOM 620 O O . PHE A 1 84 ? 21.046 36.804 -29.997 1.00 33.66 84 PHE A O 1
ATOM 627 N N . GLN A 1 85 ? 21.751 38.602 -28.872 1.00 31.03 85 GLN A N 1
ATOM 628 C CA . GLN A 1 85 ? 23.110 38.568 -29.434 1.00 31.03 85 GLN A CA 1
ATOM 629 C C . GLN A 1 85 ? 23.971 37.431 -28.864 1.00 31.03 85 GLN A C 1
ATOM 631 O O . GLN A 1 85 ? 24.759 36.849 -29.612 1.00 31.03 85 GLN A O 1
ATOM 636 N N . LEU A 1 86 ? 23.815 37.068 -27.587 1.00 35.03 86 LEU A N 1
ATOM 637 C CA . LEU A 1 86 ? 24.503 35.923 -26.972 1.00 35.03 86 LEU A CA 1
ATOM 638 C C . LEU A 1 86 ? 23.918 34.578 -27.441 1.00 35.03 86 LEU A C 1
ATOM 640 O O . LEU A 1 86 ? 24.673 33.642 -27.704 1.00 35.03 86 LEU A O 1
ATOM 644 N N . GLU A 1 87 ? 22.602 34.489 -27.651 1.00 35.78 87 GLU A N 1
ATOM 645 C CA . GLU A 1 87 ? 21.950 33.308 -28.239 1.00 35.78 87 GLU A CA 1
ATOM 646 C C . GLU A 1 87 ? 22.315 33.116 -29.715 1.00 35.78 87 GLU A C 1
ATOM 648 O O . GLU A 1 87 ? 22.577 31.993 -30.144 1.00 35.78 87 GLU A O 1
ATOM 653 N N . THR A 1 88 ? 22.424 34.194 -30.497 1.00 33.31 88 THR A N 1
ATOM 654 C CA . THR A 1 88 ? 22.811 34.105 -31.918 1.00 33.31 88 THR A CA 1
ATOM 655 C C . THR A 1 88 ? 24.311 33.888 -32.138 1.00 33.31 88 THR A C 1
ATOM 657 O O . THR A 1 88 ? 24.680 33.250 -33.126 1.00 33.31 88 THR A O 1
ATOM 660 N N . THR A 1 89 ? 25.191 34.338 -31.234 1.00 31.52 89 THR A N 1
ATOM 661 C CA . THR A 1 89 ? 26.637 34.027 -31.296 1.00 31.52 89 THR A CA 1
ATOM 662 C C . THR A 1 89 ? 26.961 32.621 -30.787 1.00 31.52 89 THR A C 1
ATOM 664 O O . THR A 1 89 ? 27.816 31.959 -31.373 1.00 31.52 89 THR A O 1
ATOM 667 N N . SER A 1 90 ? 26.221 32.115 -29.794 1.00 34.53 90 SER A N 1
ATOM 668 C CA . SER A 1 90 ? 26.272 30.707 -29.370 1.00 34.53 90 SER A CA 1
ATOM 669 C C . SER A 1 90 ? 25.731 29.761 -30.455 1.00 34.53 90 SER A C 1
ATOM 671 O O . SER A 1 90 ? 26.374 28.764 -30.784 1.00 34.53 90 SER A O 1
ATOM 673 N N . ASN A 1 91 ? 24.607 30.111 -31.098 1.00 33.41 91 ASN A N 1
ATOM 674 C CA . ASN A 1 91 ? 24.025 29.297 -32.173 1.00 33.41 91 ASN A CA 1
ATOM 675 C C . ASN A 1 91 ? 24.822 29.341 -33.484 1.00 33.41 91 ASN A C 1
ATOM 677 O O . ASN A 1 91 ? 24.822 28.353 -34.211 1.00 33.41 91 ASN A O 1
ATOM 681 N N . ARG A 1 92 ? 25.543 30.427 -33.803 1.00 30.48 92 ARG A N 1
ATOM 682 C CA . ARG A 1 92 ? 26.408 30.464 -35.001 1.00 30.48 92 ARG A CA 1
ATOM 683 C C . ARG A 1 92 ? 27.692 29.649 -34.861 1.00 30.48 92 ARG A C 1
ATOM 685 O O . ARG A 1 92 ? 28.215 29.203 -35.873 1.00 30.48 92 ARG A O 1
ATOM 692 N N . ALA A 1 93 ? 28.170 29.398 -33.643 1.00 32.91 93 ALA A N 1
ATOM 693 C CA . ALA A 1 93 ? 29.360 28.575 -33.423 1.00 32.91 93 ALA A CA 1
ATOM 694 C C . ALA A 1 93 ? 29.111 27.060 -33.595 1.00 32.91 93 ALA A C 1
ATOM 696 O O . ALA A 1 93 ? 30.060 26.286 -33.547 1.00 32.91 93 ALA A O 1
ATOM 697 N N . CYS A 1 94 ? 27.859 26.625 -33.792 1.00 35.66 94 CYS A N 1
ATOM 698 C CA . CYS A 1 94 ? 27.500 25.206 -33.913 1.00 35.66 94 CYS A CA 1
ATOM 699 C C . CYS A 1 94 ? 26.928 24.792 -35.282 1.00 35.66 94 CYS A C 1
ATOM 701 O O . CYS A 1 94 ? 26.535 23.635 -35.423 1.00 35.66 94 CYS A O 1
ATOM 703 N N . VAL A 1 95 ? 26.863 25.682 -36.283 1.00 35.72 95 VAL A N 1
ATOM 704 C CA . VAL A 1 95 ? 26.176 25.384 -37.564 1.00 35.72 95 VAL A CA 1
ATOM 705 C C . VAL A 1 95 ? 27.123 25.172 -38.758 1.00 35.72 95 VAL A C 1
ATOM 707 O O . VAL A 1 95 ? 26.686 24.637 -39.768 1.00 35.72 95 VAL A O 1
ATOM 710 N N . ASP A 1 96 ? 28.429 25.420 -38.617 1.00 30.16 96 ASP A N 1
ATOM 711 C CA . ASP A 1 96 ? 29.434 25.139 -39.664 1.00 30.16 96 ASP A CA 1
ATOM 712 C C . ASP A 1 96 ? 30.476 24.090 -39.222 1.00 30.16 96 ASP A C 1
ATOM 714 O O . ASP A 1 96 ? 31.679 24.294 -39.362 1.00 30.16 96 ASP A O 1
ATOM 718 N N . ALA A 1 97 ? 30.031 22.955 -38.669 1.00 32.62 97 ALA A N 1
ATOM 719 C CA . ALA A 1 97 ? 30.926 21.854 -38.299 1.00 32.62 97 ALA A CA 1
ATOM 720 C C . ALA A 1 97 ? 30.888 20.722 -39.339 1.00 32.62 97 ALA A C 1
ATOM 722 O O . ALA A 1 97 ? 29.846 20.118 -39.611 1.00 32.62 97 ALA A O 1
ATOM 723 N N . SER A 1 98 ? 32.055 20.424 -39.907 1.00 30.30 98 SER A N 1
ATOM 724 C CA . SER A 1 98 ? 32.298 19.268 -40.775 1.00 30.30 98 SER A CA 1
ATOM 725 C C . SER A 1 98 ? 32.077 17.928 -40.025 1.00 30.30 98 SER A C 1
ATOM 727 O O . SER A 1 98 ? 32.061 17.912 -38.792 1.00 30.30 98 SER A O 1
ATOM 729 N N . PRO A 1 99 ? 31.893 16.775 -40.709 1.00 35.66 99 PRO A N 1
ATOM 730 C CA . PRO A 1 99 ? 31.324 15.550 -40.113 1.00 35.66 99 PRO A CA 1
ATOM 731 C C . PRO A 1 99 ? 32.139 14.839 -39.009 1.00 35.66 99 PRO A C 1
ATOM 733 O O . PRO A 1 99 ? 31.721 13.775 -38.547 1.00 35.66 99 PRO A O 1
ATOM 736 N N . GLU A 1 100 ? 33.274 15.383 -38.564 1.00 42.12 100 GLU A N 1
ATOM 737 C CA . GLU A 1 100 ? 34.201 14.735 -37.621 1.00 42.12 100 GLU A CA 1
ATOM 738 C C . GLU A 1 100 ? 34.715 15.645 -36.488 1.00 42.12 100 GLU A C 1
ATOM 740 O O . GLU A 1 100 ? 35.718 15.329 -35.848 1.00 42.12 100 GLU A O 1
ATOM 745 N N . GLU A 1 101 ? 34.050 16.755 -36.168 1.00 55.03 101 GLU A N 1
ATOM 746 C CA . GLU A 1 101 ? 34.533 17.616 -35.080 1.00 55.03 101 GLU A CA 1
ATOM 747 C C . GLU A 1 101 ? 34.153 17.065 -33.700 1.00 55.03 101 GLU A C 1
ATOM 749 O O . GLU A 1 101 ? 33.018 17.135 -33.220 1.00 55.03 101 GLU A O 1
ATOM 754 N N . ALA A 1 102 ? 35.144 16.451 -33.058 1.00 61.56 102 ALA A N 1
ATOM 755 C CA . ALA A 1 102 ? 35.070 16.027 -31.676 1.00 61.56 102 ALA A CA 1
ATOM 756 C C . ALA A 1 102 ? 34.928 17.236 -30.739 1.00 61.56 102 ALA A C 1
ATOM 758 O O . ALA A 1 102 ? 35.644 18.227 -30.881 1.00 61.56 102 ALA A O 1
ATOM 759 N N . VAL A 1 103 ? 34.045 17.141 -29.740 1.00 69.69 103 VAL A N 1
ATOM 760 C CA . VAL A 1 103 ? 33.861 18.226 -28.761 1.00 69.69 103 VAL A CA 1
ATOM 761 C C . VAL A 1 103 ? 35.177 18.473 -28.023 1.00 69.69 103 VAL A C 1
ATOM 763 O O . VAL A 1 103 ? 35.685 17.571 -27.357 1.00 69.69 103 VAL A O 1
ATOM 766 N N . SER A 1 104 ? 35.711 19.692 -28.112 1.00 66.75 104 SER A N 1
ATOM 767 C CA . SER A 1 104 ? 36.937 20.110 -27.428 1.00 66.75 104 SER A CA 1
ATOM 768 C C . SER A 1 104 ? 36.638 21.189 -26.390 1.00 66.75 104 SER A C 1
ATOM 770 O O . SER A 1 104 ? 35.904 22.137 -26.666 1.00 66.75 104 SER A O 1
ATOM 772 N N . ARG A 1 105 ? 37.209 21.067 -25.188 1.00 71.94 105 ARG A N 1
ATOM 773 C CA . ARG A 1 105 ? 37.200 22.121 -24.159 1.00 71.94 105 ARG A CA 1
ATOM 774 C C . ARG A 1 105 ? 38.623 22.447 -23.747 1.00 71.94 105 ARG A C 1
ATOM 776 O O . ARG A 1 105 ? 39.393 21.548 -23.420 1.00 71.94 105 ARG A O 1
ATOM 783 N N . ASN A 1 106 ? 38.971 23.733 -23.751 1.00 67.94 106 ASN A N 1
ATOM 784 C CA . ASN A 1 106 ? 40.325 24.217 -23.453 1.00 67.94 106 ASN A CA 1
ATOM 785 C C . ASN A 1 106 ? 41.416 23.488 -24.270 1.00 67.94 106 ASN A C 1
ATOM 787 O O . ASN A 1 106 ? 42.480 23.165 -23.747 1.00 67.94 106 ASN A O 1
ATOM 791 N N . GLY A 1 107 ? 41.128 23.168 -25.539 1.00 65.44 107 GLY A N 1
ATOM 792 C CA . GLY A 1 107 ? 42.050 22.455 -26.431 1.00 65.44 107 GLY A CA 1
ATOM 793 C C . GLY A 1 107 ? 42.146 20.939 -26.211 1.00 65.44 107 GLY A C 1
ATOM 794 O O . GLY A 1 107 ? 42.955 20.294 -26.875 1.00 65.44 107 GLY A O 1
ATOM 795 N N . LYS A 1 108 ? 41.340 20.348 -25.317 1.00 71.56 108 LYS A N 1
ATOM 796 C CA . LYS A 1 108 ? 41.280 18.896 -25.090 1.00 71.56 108 LYS A CA 1
ATOM 797 C C . LYS A 1 108 ? 39.983 18.303 -25.625 1.00 71.56 108 LYS A C 1
ATOM 799 O O . LYS A 1 108 ? 38.898 18.713 -25.218 1.00 71.56 108 LYS A O 1
ATOM 804 N N . VAL A 1 109 ? 40.116 17.294 -26.485 1.00 81.31 109 VAL A N 1
ATOM 805 C CA . VAL A 1 109 ? 38.992 16.490 -26.976 1.00 81.31 109 VAL A CA 1
ATOM 806 C C . VAL A 1 109 ? 38.382 15.695 -25.823 1.00 81.31 109 VAL A C 1
ATOM 808 O O . VAL A 1 109 ? 39.088 14.968 -25.128 1.00 81.31 109 VAL A O 1
ATOM 811 N N . ILE A 1 110 ? 37.070 15.821 -25.645 1.00 85.19 110 ILE A N 1
ATOM 812 C CA . ILE A 1 110 ? 36.293 15.065 -24.664 1.00 85.19 110 ILE A CA 1
ATOM 813 C C . ILE A 1 110 ? 36.028 13.667 -25.221 1.00 85.19 110 ILE A C 1
ATOM 815 O O . ILE A 1 110 ? 35.416 13.507 -26.281 1.00 85.19 110 ILE A O 1
ATOM 819 N N . HIS A 1 111 ? 36.437 12.646 -24.478 1.00 87.38 111 HIS A N 1
ATOM 820 C CA . HIS A 1 111 ? 36.197 11.246 -24.797 1.00 87.38 111 HIS A CA 1
ATOM 821 C C . HIS A 1 111 ? 35.083 10.663 -23.928 1.00 87.38 111 HIS A C 1
ATOM 823 O O . HIS A 1 111 ? 34.900 11.026 -22.769 1.00 87.38 111 HIS A O 1
ATOM 829 N N . VAL A 1 112 ? 34.353 9.709 -24.499 1.00 87.88 112 VAL A N 1
ATOM 830 C CA . VAL A 1 112 ? 33.305 8.931 -23.843 1.00 87.88 112 VAL A CA 1
ATOM 831 C C . VAL A 1 112 ? 33.738 7.474 -23.783 1.00 87.88 112 VAL A C 1
ATOM 833 O O . VAL A 1 112 ? 34.044 6.866 -24.815 1.00 87.88 112 VAL A O 1
ATOM 836 N N . LEU A 1 113 ? 33.687 6.887 -22.591 1.00 89.44 113 LEU A N 1
ATOM 837 C CA . LEU A 1 113 ? 33.912 5.462 -22.384 1.00 89.44 113 LEU A CA 1
ATOM 838 C C . LEU A 1 113 ? 32.661 4.669 -22.787 1.00 89.44 113 LEU A C 1
ATOM 840 O O . LEU A 1 113 ? 31.590 4.755 -22.170 1.00 89.44 113 LEU A O 1
ATOM 844 N N . LYS A 1 114 ? 32.773 3.897 -23.865 1.00 87.94 114 LYS A N 1
ATOM 845 C CA . LYS A 1 114 ? 31.718 3.005 -24.349 1.00 87.94 114 LYS A CA 1
ATOM 846 C C . LYS A 1 114 ? 31.566 1.788 -23.434 1.00 87.94 114 LYS A C 1
ATOM 848 O O . LYS A 1 114 ? 32.425 1.477 -22.614 1.00 87.94 114 LYS A O 1
ATOM 853 N N . ARG A 1 115 ? 30.432 1.094 -23.566 1.00 81.69 115 ARG A N 1
ATOM 854 C CA . ARG A 1 115 ? 30.099 -0.084 -22.743 1.00 81.69 115 ARG A CA 1
ATOM 855 C C . ARG A 1 115 ? 31.040 -1.270 -22.981 1.00 81.69 115 ARG A C 1
ATOM 857 O O . ARG A 1 115 ? 31.202 -2.086 -22.086 1.00 81.69 115 ARG A O 1
ATOM 864 N N . ASP A 1 116 ? 31.663 -1.329 -24.156 1.00 83.81 116 ASP A N 1
ATOM 865 C CA . ASP A 1 116 ? 32.699 -2.300 -24.532 1.00 83.81 116 ASP A CA 1
ATOM 866 C C . ASP A 1 116 ? 34.105 -1.914 -24.023 1.00 83.81 116 ASP A C 1
ATOM 868 O O . ASP A 1 116 ? 35.079 -2.594 -24.331 1.00 83.81 116 ASP A O 1
ATOM 872 N N . GLY A 1 117 ? 34.225 -0.820 -23.260 1.00 83.38 117 GLY A N 1
ATOM 873 C CA . GLY A 1 117 ? 35.488 -0.324 -22.712 1.00 83.38 117 GLY A CA 1
ATOM 874 C C . GLY A 1 117 ? 36.292 0.562 -23.665 1.00 83.38 117 GLY A C 1
ATOM 875 O O . GLY A 1 117 ? 37.344 1.064 -23.273 1.00 83.38 117 GLY A O 1
ATOM 876 N N . ARG A 1 118 ? 35.823 0.805 -24.897 1.00 89.06 118 ARG A N 1
ATOM 877 C CA . ARG A 1 118 ? 36.534 1.666 -25.855 1.00 89.06 118 ARG A CA 1
ATOM 878 C C . ARG A 1 118 ? 36.296 3.143 -25.556 1.00 89.06 118 ARG A C 1
ATOM 880 O O . ARG A 1 118 ? 35.159 3.566 -25.347 1.00 89.06 118 ARG A O 1
ATOM 887 N N . LEU A 1 119 ? 37.355 3.948 -25.606 1.00 87.50 119 LEU A N 1
ATOM 888 C CA . LEU A 1 119 ? 37.242 5.406 -25.610 1.00 87.50 119 LEU A CA 1
ATOM 889 C C . LEU A 1 119 ? 36.933 5.884 -27.030 1.00 87.50 119 LEU A C 1
ATOM 891 O O . LEU A 1 119 ? 37.591 5.482 -27.988 1.00 87.50 119 LEU A O 1
ATOM 895 N N . GLN A 1 120 ? 35.915 6.726 -27.172 1.00 87.88 120 GLN A N 1
ATOM 896 C CA . GLN A 1 120 ? 35.595 7.388 -28.437 1.00 87.88 120 GLN A CA 1
ATOM 897 C C . GLN A 1 120 ? 35.361 8.876 -28.201 1.00 87.88 120 GLN A C 1
ATOM 899 O O . GLN A 1 120 ? 34.760 9.216 -27.183 1.00 87.88 120 GLN A O 1
ATOM 904 N N . PRO A 1 121 ? 35.737 9.756 -29.140 1.00 87.06 121 PRO A N 1
ATOM 905 C CA . PRO A 1 121 ? 35.409 11.171 -29.035 1.00 87.06 121 PRO A CA 1
ATOM 906 C C . PRO A 1 121 ? 33.895 11.403 -28.900 1.00 87.06 121 PRO A C 1
ATOM 908 O O . PRO A 1 121 ? 33.085 10.716 -29.543 1.00 87.06 121 PRO A O 1
ATOM 911 N N . LEU A 1 122 ? 33.501 12.357 -28.054 1.00 86.56 122 LEU A N 1
ATOM 912 C CA . LEU A 1 122 ? 32.113 12.795 -27.936 1.00 86.56 122 LEU A CA 1
ATOM 913 C C . LEU A 1 122 ? 31.682 13.424 -29.267 1.00 86.56 122 LEU A C 1
ATOM 915 O O . LEU A 1 122 ? 32.260 14.411 -29.710 1.00 86.56 122 LEU A O 1
ATOM 919 N N . SER A 1 123 ? 30.656 12.842 -29.892 1.00 87.62 123 SER A N 1
ATOM 920 C CA . SER A 1 123 ? 30.103 13.304 -31.167 1.00 87.62 123 SER A CA 1
ATOM 921 C C . SER A 1 123 ? 28.688 13.852 -30.948 1.00 87.62 123 SER A C 1
ATOM 923 O O . SER A 1 123 ? 27.779 13.060 -30.660 1.00 87.62 123 SER A O 1
ATOM 925 N N . PRO A 1 124 ? 28.475 15.173 -31.101 1.00 84.56 124 PRO A N 1
ATOM 926 C CA . PRO A 1 124 ? 27.156 15.793 -30.988 1.00 84.56 124 PRO A CA 1
ATOM 927 C C . PRO A 1 124 ? 26.169 15.232 -32.014 1.00 84.56 124 PRO A C 1
ATOM 929 O O . PRO A 1 124 ? 25.026 14.946 -31.671 1.00 84.56 124 PRO A O 1
ATOM 932 N N . ILE A 1 125 ? 26.636 14.949 -33.234 1.00 87.50 125 ILE A N 1
ATOM 933 C CA . ILE A 1 125 ? 25.832 14.379 -34.328 1.00 87.50 125 ILE A CA 1
ATOM 934 C C . ILE A 1 125 ? 25.245 13.016 -33.934 1.00 87.50 125 ILE A C 1
ATOM 936 O O . ILE A 1 125 ? 24.069 12.737 -34.182 1.00 87.50 125 ILE A O 1
ATOM 940 N N . LYS A 1 126 ? 26.031 12.156 -33.267 1.00 87.31 126 LYS A N 1
ATOM 941 C CA . LYS A 1 126 ? 25.534 10.858 -32.774 1.00 87.31 126 LYS A CA 1
ATOM 942 C C . LYS A 1 126 ? 24.449 11.033 -31.708 1.00 87.31 126 LYS A C 1
ATOM 944 O O . LYS A 1 126 ? 23.510 10.236 -31.670 1.00 87.31 126 LYS A O 1
ATOM 949 N N . LEU A 1 127 ? 24.572 12.048 -30.849 1.00 86.81 127 LEU A N 1
ATOM 950 C CA . LEU A 1 127 ? 23.570 12.355 -29.828 1.00 86.81 127 LEU A CA 1
ATOM 951 C C . LEU A 1 127 ? 22.292 12.929 -30.458 1.00 86.81 127 LEU A C 1
ATOM 953 O O . LEU A 1 127 ? 21.212 12.415 -30.175 1.00 86.81 127 LEU A O 1
ATOM 957 N N . GLN A 1 128 ? 22.418 13.893 -31.375 1.00 90.12 128 GLN A N 1
ATOM 958 C CA . GLN A 1 128 ? 21.312 14.457 -32.160 1.00 90.12 128 GLN A CA 1
ATOM 959 C C . GLN A 1 128 ? 20.540 13.365 -32.898 1.00 90.12 128 GLN A C 1
ATOM 961 O O . GLN A 1 128 ? 19.339 13.217 -32.700 1.00 90.12 128 GLN A O 1
ATOM 966 N N . THR A 1 129 ? 21.238 12.522 -33.665 1.00 90.94 129 THR A N 1
ATOM 967 C CA . THR A 1 129 ? 20.619 11.425 -34.429 1.00 90.94 129 THR A CA 1
ATOM 968 C C . THR A 1 129 ? 19.828 10.484 -33.524 1.00 90.94 129 THR A C 1
ATOM 970 O O . THR A 1 129 ? 18.774 9.976 -33.904 1.00 90.94 129 THR A O 1
ATOM 973 N N . ARG A 1 130 ? 20.330 10.224 -32.312 1.00 90.31 130 ARG A N 1
ATOM 974 C CA . ARG A 1 130 ? 19.625 9.382 -31.347 1.00 90.31 130 ARG A CA 1
ATOM 975 C C . ARG A 1 130 ? 18.381 10.073 -30.802 1.00 90.31 130 ARG A C 1
ATOM 977 O O . ARG A 1 130 ? 17.337 9.432 -30.777 1.00 90.31 130 ARG A O 1
ATOM 984 N N . LEU A 1 131 ? 18.495 11.314 -30.332 1.00 91.81 131 LEU A N 1
ATOM 985 C CA . LEU A 1 131 ? 17.363 12.023 -29.733 1.00 91.81 131 LEU A CA 1
ATOM 986 C C . LEU A 1 131 ? 16.271 12.305 -30.769 1.00 91.81 131 LEU A C 1
ATOM 988 O O . LEU A 1 131 ? 15.107 12.058 -30.477 1.00 91.81 131 LEU A O 1
ATOM 992 N N . ALA A 1 132 ? 16.642 12.658 -32.001 1.00 92.12 132 ALA A N 1
ATOM 993 C CA . ALA A 1 132 ? 15.711 12.837 -33.114 1.00 92.12 132 ALA A CA 1
ATOM 994 C C . ALA A 1 132 ? 14.839 11.591 -33.362 1.00 92.12 132 ALA A C 1
ATOM 996 O O . ALA A 1 132 ? 13.634 11.702 -33.566 1.00 92.12 132 ALA A O 1
ATOM 997 N N . ARG A 1 133 ? 15.406 10.377 -33.259 1.00 92.25 133 ARG A N 1
ATOM 998 C CA . ARG A 1 133 ? 14.635 9.120 -33.387 1.00 92.25 133 ARG A CA 1
ATOM 999 C C . ARG A 1 133 ? 13.606 8.917 -32.272 1.00 92.25 133 ARG A C 1
ATOM 1001 O O . ARG A 1 133 ? 12.665 8.154 -32.458 1.00 92.25 133 ARG A O 1
ATOM 1008 N N . LEU A 1 134 ? 13.784 9.566 -31.123 1.00 93.31 134 LEU A N 1
ATOM 1009 C CA . LEU A 1 134 ? 12.887 9.467 -29.969 1.00 93.31 134 LEU A CA 1
ATOM 1010 C C . LEU A 1 134 ? 11.802 10.555 -29.961 1.00 93.31 134 LEU A C 1
ATOM 1012 O O . LEU A 1 134 ? 10.939 10.524 -29.086 1.00 93.31 134 LEU A O 1
ATOM 1016 N N . MET A 1 135 ? 11.799 11.463 -30.943 1.00 92.25 135 MET A N 1
ATOM 1017 C CA . MET A 1 135 ? 10.820 12.553 -31.066 1.00 92.25 135 MET A CA 1
ATOM 1018 C C . MET A 1 135 ? 9.471 12.130 -31.659 1.00 92.25 135 MET A C 1
ATOM 1020 O O . MET A 1 135 ? 8.541 12.928 -31.684 1.00 92.25 135 MET A O 1
ATOM 1024 N N . GLY A 1 136 ? 9.331 10.890 -32.144 1.00 90.19 136 GLY A N 1
ATOM 1025 C CA . GLY A 1 136 ? 8.122 10.443 -32.845 1.00 90.19 136 GLY A CA 1
ATOM 1026 C C . GLY A 1 136 ? 6.835 10.678 -32.042 1.00 90.19 136 GLY A C 1
ATOM 1027 O O . GLY A 1 136 ? 6.687 10.152 -30.938 1.00 90.19 136 GLY A O 1
ATOM 1028 N N . GLY A 1 137 ? 5.908 11.466 -32.591 1.00 89.19 137 GLY A N 1
ATOM 1029 C CA . GLY A 1 137 ? 4.623 11.782 -31.958 1.00 89.19 137 GLY A CA 1
ATOM 1030 C C . GLY A 1 137 ? 4.684 12.771 -30.786 1.00 89.19 137 GLY A C 1
ATOM 1031 O O . GLY A 1 137 ? 3.671 12.928 -30.115 1.00 89.19 137 GLY A O 1
ATOM 1032 N N . LEU A 1 138 ? 5.834 13.403 -30.522 1.00 93.56 138 LEU A N 1
ATOM 1033 C CA . LEU A 1 138 ? 5.938 14.533 -29.590 1.00 93.56 138 LEU A CA 1
ATOM 1034 C C . LEU A 1 138 ? 5.644 15.850 -30.319 1.00 93.56 138 LEU A C 1
ATOM 1036 O O . LEU A 1 138 ? 5.827 15.943 -31.537 1.00 93.56 138 LEU A O 1
ATOM 1040 N N . ASN A 1 139 ? 5.226 16.876 -29.581 1.00 92.50 139 ASN A N 1
ATOM 1041 C CA . ASN A 1 139 ? 4.963 18.194 -30.142 1.00 92.50 139 ASN A CA 1
ATOM 1042 C C . ASN A 1 139 ? 6.267 18.901 -30.559 1.00 92.50 139 ASN A C 1
ATOM 1044 O O . ASN A 1 139 ? 6.976 19.473 -29.732 1.00 92.50 139 ASN A O 1
ATOM 1048 N N . ALA A 1 140 ? 6.560 18.874 -31.860 1.00 90.44 140 ALA A N 1
ATOM 1049 C CA . ALA A 1 140 ? 7.768 19.457 -32.442 1.00 90.44 140 ALA A CA 1
ATOM 1050 C C . ALA A 1 140 ? 7.808 20.998 -32.412 1.00 90.44 140 ALA A C 1
ATOM 1052 O O . ALA A 1 140 ? 8.862 21.568 -32.677 1.00 90.44 140 ALA A O 1
ATOM 1053 N N . GLU A 1 141 ? 6.694 21.674 -32.106 1.00 91.62 141 GLU A N 1
ATOM 1054 C CA . GLU A 1 141 ? 6.664 23.135 -31.951 1.00 91.62 141 GLU A CA 1
ATOM 1055 C C . GLU A 1 141 ? 7.322 23.573 -30.635 1.00 91.62 141 GLU A C 1
ATOM 1057 O O . GLU A 1 141 ? 8.038 24.571 -30.603 1.00 91.62 141 GLU A O 1
ATOM 1062 N N . PHE A 1 142 ? 7.122 22.801 -29.561 1.00 91.81 142 PHE A N 1
ATOM 1063 C CA . PHE A 1 142 ? 7.596 23.151 -28.215 1.00 91.81 142 PHE A CA 1
ATOM 1064 C C . PHE A 1 142 ? 8.761 22.284 -27.729 1.00 91.81 142 PHE A C 1
ATOM 1066 O O . PHE A 1 142 ? 9.532 22.708 -26.868 1.00 91.81 142 PHE A O 1
ATOM 1073 N N . VAL A 1 143 ? 8.912 21.067 -28.258 1.00 93.69 143 VAL A N 1
ATOM 1074 C CA . VAL A 1 143 ? 9.993 20.154 -27.873 1.00 93.69 143 VAL A CA 1
ATOM 1075 C C . VAL A 1 143 ? 11.112 20.214 -28.904 1.00 93.69 143 VAL A C 1
ATOM 1077 O O . VAL A 1 143 ? 10.952 19.760 -30.035 1.00 93.69 143 VAL A O 1
ATOM 1080 N N . SER A 1 144 ? 12.279 20.697 -28.483 1.00 92.75 144 SER A N 1
ATOM 1081 C CA . SER A 1 144 ? 13.510 20.697 -29.271 1.00 92.75 144 SER A CA 1
ATOM 1082 C C . SER A 1 144 ? 14.538 19.775 -28.625 1.00 92.75 144 SER A C 1
ATOM 1084 O O . SER A 1 144 ? 14.967 19.962 -27.481 1.00 92.75 144 SER A O 1
ATOM 1086 N N . PHE A 1 145 ? 14.973 18.759 -29.371 1.00 91.19 145 PHE A N 1
ATOM 1087 C CA . PHE A 1 145 ? 16.057 17.897 -28.907 1.00 91.19 145 PHE A CA 1
ATOM 1088 C 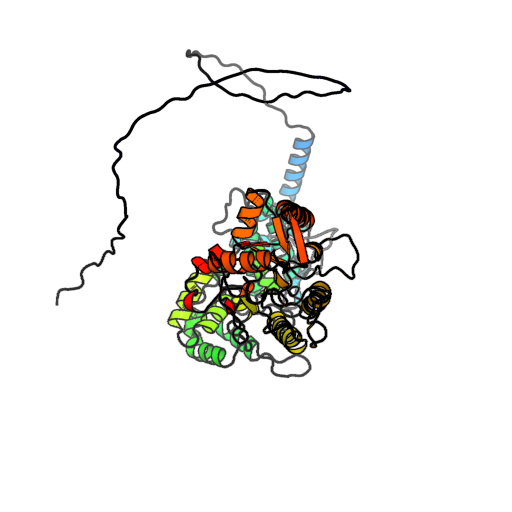C . PHE A 1 145 ? 17.410 18.615 -28.964 1.00 91.19 145 PHE A C 1
ATOM 1090 O O . PHE A 1 145 ? 18.326 18.239 -28.235 1.00 91.19 145 PHE A O 1
ATOM 1097 N N . GLU A 1 146 ? 17.554 19.650 -29.792 1.00 92.44 146 GLU A N 1
ATOM 1098 C CA . GLU A 1 146 ? 18.763 20.461 -29.927 1.00 92.44 146 GLU A CA 1
ATOM 1099 C C . GLU A 1 146 ? 19.116 21.161 -28.612 1.00 92.44 146 GLU A C 1
ATOM 1101 O O . GLU A 1 146 ? 20.275 21.112 -28.192 1.00 92.44 146 GLU A O 1
ATOM 1106 N N . ILE A 1 147 ? 18.121 21.711 -27.905 1.00 91.38 147 ILE A N 1
ATOM 1107 C CA . ILE A 1 147 ? 18.309 22.317 -26.574 1.00 91.38 147 ILE A CA 1
ATOM 1108 C C . ILE A 1 147 ? 18.892 21.289 -25.593 1.00 91.38 147 ILE A C 1
ATOM 1110 O O . ILE A 1 147 ? 19.843 21.583 -24.859 1.00 91.38 147 ILE A O 1
ATOM 1114 N N . VAL A 1 148 ? 18.367 20.059 -25.612 1.00 92.56 148 VAL A N 1
ATOM 1115 C CA . VAL A 1 148 ? 18.870 18.954 -24.780 1.00 92.56 148 VAL A CA 1
ATOM 1116 C C . VAL A 1 148 ? 20.309 18.608 -25.164 1.00 92.56 148 VAL A C 1
ATOM 1118 O O . VAL A 1 148 ? 21.156 18.477 -24.283 1.00 92.56 148 VAL A O 1
ATOM 1121 N N . VAL A 1 149 ? 20.623 18.506 -26.460 1.00 92.69 149 VAL A N 1
ATOM 1122 C CA . VAL A 1 149 ? 21.986 18.216 -26.942 1.00 92.69 149 VAL A CA 1
ATOM 1123 C C . VAL A 1 149 ? 22.977 19.257 -26.444 1.00 92.69 149 VAL A C 1
ATOM 1125 O O . VAL A 1 149 ? 24.003 18.874 -25.887 1.00 92.69 149 VAL A O 1
ATOM 1128 N N . VAL A 1 150 ? 22.682 20.548 -26.613 1.00 91.31 150 VAL A N 1
ATOM 1129 C CA . VAL A 1 150 ? 23.584 21.635 -26.203 1.00 91.31 150 VAL A CA 1
ATOM 1130 C C . VAL A 1 150 ? 23.859 21.562 -24.701 1.00 91.31 150 VAL A C 1
ATOM 1132 O O . VAL A 1 150 ? 25.018 21.561 -24.280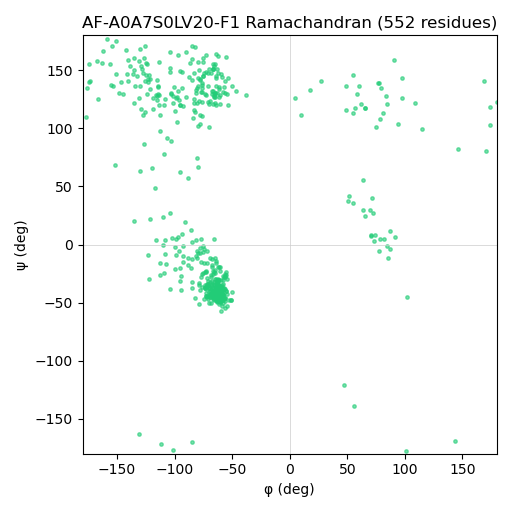 1.00 91.31 150 VAL A O 1
ATOM 1135 N N . LYS A 1 151 ? 22.811 21.420 -23.881 1.00 91.62 151 LYS A N 1
ATOM 1136 C CA . LYS A 1 151 ? 22.947 21.307 -22.420 1.00 91.62 151 LYS A CA 1
ATOM 1137 C C . LYS A 1 151 ? 23.747 20.065 -22.006 1.00 91.62 151 LYS A C 1
ATOM 1139 O O . LYS A 1 151 ? 24.628 20.169 -21.156 1.00 91.62 151 LYS A O 1
ATOM 1144 N N . VAL A 1 152 ? 23.515 18.915 -22.640 1.00 91.31 152 VAL A N 1
ATOM 1145 C CA . VAL A 1 152 ? 24.243 17.664 -22.357 1.00 91.31 152 VAL A CA 1
ATOM 1146 C C . VAL A 1 152 ? 25.708 17.757 -22.775 1.00 91.31 152 VAL A C 1
ATOM 1148 O O . VAL A 1 152 ? 26.593 17.371 -22.012 1.00 91.31 152 VAL A O 1
ATOM 1151 N N . VAL A 1 153 ? 25.987 18.295 -23.965 1.00 88.75 153 VAL A N 1
ATOM 1152 C CA . VAL A 1 153 ? 27.354 18.498 -24.461 1.00 88.75 153 VAL A CA 1
ATOM 1153 C C . VAL A 1 153 ? 28.117 19.460 -23.561 1.00 88.75 153 VAL A C 1
ATOM 1155 O O . VAL A 1 153 ? 29.301 19.223 -23.345 1.00 88.75 153 VAL A O 1
ATOM 1158 N N . ASN A 1 154 ? 27.460 20.474 -22.986 1.00 87.44 154 ASN A N 1
ATOM 1159 C CA . ASN A 1 154 ? 28.034 21.403 -22.004 1.00 87.44 154 ASN A CA 1
ATOM 1160 C C . ASN A 1 154 ? 28.170 20.807 -20.589 1.00 87.44 154 ASN A C 1
ATOM 1162 O O . ASN A 1 154 ? 29.059 21.206 -19.839 1.00 87.44 154 ASN A O 1
ATOM 1166 N N . GLY A 1 155 ? 27.358 19.812 -20.232 1.00 85.56 155 GLY A N 1
ATOM 1167 C CA . GLY A 1 155 ? 27.459 19.092 -18.958 1.00 85.56 155 GLY A CA 1
ATOM 1168 C C . GLY A 1 155 ? 28.454 17.923 -18.960 1.00 85.56 155 GLY A C 1
ATOM 1169 O O . GLY A 1 155 ? 28.914 17.510 -17.900 1.00 85.56 155 GLY A O 1
ATOM 1170 N N . ALA A 1 156 ? 28.822 17.392 -20.130 1.00 86.94 156 ALA A N 1
ATOM 1171 C CA . ALA A 1 156 ? 29.735 16.252 -20.235 1.00 86.94 156 ALA A CA 1
ATOM 1172 C C . ALA A 1 156 ? 31.167 16.586 -19.765 1.00 86.94 156 ALA A C 1
ATOM 1174 O O . ALA A 1 156 ? 31.624 17.723 -19.890 1.00 86.94 156 ALA A O 1
ATOM 1175 N N . PHE A 1 157 ? 31.895 15.586 -19.266 1.00 86.38 157 PHE A N 1
ATOM 1176 C CA . PHE A 1 157 ? 33.311 15.682 -18.888 1.00 86.38 157 PHE A CA 1
ATOM 1177 C C . PHE A 1 157 ? 34.136 14.580 -19.573 1.00 86.38 157 PHE A C 1
ATOM 1179 O O . PHE A 1 157 ? 33.586 13.586 -20.053 1.00 86.38 157 PHE A O 1
ATOM 1186 N N . ASP A 1 158 ? 35.455 14.769 -19.652 1.00 86.50 158 ASP A N 1
ATOM 1187 C CA . ASP A 1 158 ? 36.356 13.819 -20.315 1.00 86.50 158 ASP A CA 1
ATOM 1188 C C . ASP A 1 158 ? 36.432 12.487 -19.559 1.00 86.50 158 ASP A C 1
ATOM 1190 O O . ASP A 1 158 ? 36.590 12.455 -18.339 1.00 86.50 158 ASP A O 1
ATOM 1194 N N . GLY A 1 159 ? 36.288 11.380 -20.285 1.00 85.19 159 GLY A N 1
ATOM 1195 C CA . GLY A 1 159 ? 36.238 10.035 -19.717 1.00 85.19 159 GLY A CA 1
ATOM 1196 C C . GLY A 1 159 ? 34.868 9.621 -19.168 1.00 85.19 159 GLY A C 1
ATOM 1197 O O . GLY A 1 159 ? 34.759 8.517 -18.630 1.00 85.19 159 GLY A O 1
ATOM 1198 N N . CYS A 1 160 ? 33.818 10.443 -19.320 1.00 87.75 160 CYS A N 1
ATOM 1199 C CA . CYS A 1 160 ? 32.469 10.069 -18.886 1.00 87.75 160 CYS A CA 1
ATOM 1200 C C . CYS A 1 160 ? 31.988 8.783 -19.577 1.00 87.75 160 CYS A C 1
ATOM 1202 O O . CYS A 1 160 ? 32.275 8.510 -20.750 1.00 87.75 160 CYS A O 1
ATOM 1204 N N . ARG A 1 161 ? 31.238 7.953 -18.857 1.00 90.12 161 ARG A N 1
ATOM 1205 C CA . ARG A 1 161 ? 30.674 6.720 -19.409 1.00 90.12 161 ARG A CA 1
ATOM 1206 C C . ARG A 1 161 ? 29.492 7.050 -20.305 1.00 90.12 161 ARG A C 1
ATOM 1208 O O . ARG A 1 161 ? 28.657 7.894 -20.002 1.00 90.12 161 ARG A O 1
ATOM 1215 N N . SER A 1 162 ? 29.328 6.274 -21.368 1.00 88.00 162 SER A N 1
ATOM 1216 C CA . SER A 1 162 ? 28.145 6.371 -22.235 1.00 88.00 162 SER A CA 1
ATOM 1217 C C . SER A 1 162 ? 26.812 6.189 -21.491 1.00 88.00 162 SER A C 1
ATOM 1219 O O . SER A 1 162 ? 25.805 6.726 -21.931 1.00 88.00 162 SER A O 1
ATOM 1221 N N . SER A 1 163 ? 26.788 5.463 -20.367 1.00 87.75 163 SER A N 1
ATOM 1222 C CA . SER A 1 163 ? 25.614 5.367 -19.488 1.00 87.75 163 SER A CA 1
ATOM 1223 C C . SER A 1 163 ? 25.359 6.639 -18.677 1.00 87.75 163 SER A C 1
ATOM 1225 O O . SER A 1 163 ? 24.207 6.984 -18.459 1.00 87.75 163 SER A O 1
ATOM 1227 N N . GLU A 1 164 ? 26.411 7.340 -18.250 1.00 89.56 164 GLU A N 1
ATOM 1228 C CA . GLU A 1 164 ? 26.297 8.612 -17.519 1.00 89.56 164 GLU A CA 1
ATOM 1229 C C . GLU A 1 164 ? 25.788 9.716 -18.447 1.00 89.56 164 GLU A C 1
ATOM 1231 O O . GLU A 1 164 ? 24.936 10.506 -18.054 1.00 89.56 164 GLU A O 1
ATOM 1236 N N . LEU A 1 165 ? 26.229 9.709 -19.710 1.00 90.38 165 LEU A N 1
ATOM 1237 C CA . LEU A 1 165 ? 25.715 10.614 -20.739 1.00 90.38 165 LEU A CA 1
ATOM 1238 C C . LEU A 1 165 ? 24.214 10.399 -21.002 1.00 90.38 165 LEU A C 1
ATOM 1240 O O . LEU A 1 165 ? 23.477 11.360 -21.208 1.00 90.38 165 LEU A O 1
ATOM 1244 N N . ASP A 1 166 ? 23.758 9.143 -20.976 1.00 90.88 166 ASP A N 1
ATOM 1245 C CA . ASP A 1 166 ? 22.343 8.798 -21.140 1.00 90.88 166 ASP A CA 1
ATOM 1246 C C . ASP A 1 166 ? 21.499 9.283 -19.958 1.00 90.88 166 ASP A C 1
ATOM 1248 O O . ASP A 1 166 ? 20.419 9.836 -20.172 1.00 90.88 166 ASP A O 1
ATOM 1252 N N . SER A 1 167 ? 21.996 9.112 -18.728 1.00 91.69 167 SER A N 1
ATOM 1253 C CA . SER A 1 167 ? 21.347 9.644 -17.525 1.00 91.69 167 SER A CA 1
ATOM 1254 C C . SER A 1 167 ? 21.267 11.166 -17.568 1.00 91.69 167 SER A C 1
ATOM 1256 O O . SER A 1 167 ? 20.180 11.709 -17.398 1.00 91.69 167 SER A O 1
ATOM 1258 N N . LEU A 1 168 ? 22.372 11.841 -17.902 1.00 92.44 168 LEU A N 1
ATOM 1259 C CA . LEU A 1 168 ? 22.418 13.297 -18.021 1.00 92.44 168 LEU A CA 1
ATOM 1260 C C . LEU A 1 168 ? 21.423 13.811 -19.070 1.00 92.44 168 LEU A C 1
ATOM 1262 O O . LEU A 1 168 ? 20.726 14.793 -18.827 1.00 92.44 168 LEU A O 1
ATOM 1266 N N . ALA A 1 169 ? 21.318 13.144 -20.222 1.00 94.19 169 ALA A N 1
ATOM 1267 C CA . ALA A 1 169 ? 20.351 13.508 -21.255 1.00 94.19 169 ALA A CA 1
ATOM 1268 C C . ALA A 1 169 ? 18.901 13.321 -20.799 1.00 94.19 169 ALA A C 1
ATOM 1270 O O . ALA A 1 169 ? 18.067 14.191 -21.050 1.00 94.19 169 ALA A O 1
ATOM 1271 N N . ALA A 1 170 ? 18.601 12.222 -20.106 1.00 95.38 170 ALA A N 1
ATOM 1272 C CA . ALA A 1 170 ? 17.266 11.977 -19.579 1.00 95.38 170 ALA A CA 1
ATOM 1273 C C . ALA A 1 170 ? 16.896 12.974 -18.464 1.00 95.38 170 ALA A C 1
ATOM 1275 O O . ALA A 1 170 ? 15.797 13.512 -18.475 1.00 95.38 170 ALA A O 1
ATOM 1276 N N . GLU A 1 171 ? 17.812 13.271 -17.541 1.00 94.94 171 GLU A N 1
ATOM 1277 C CA . GLU A 1 171 ? 17.617 14.256 -16.464 1.00 94.94 171 GLU A CA 1
ATOM 1278 C C . GLU A 1 171 ? 17.462 15.681 -17.009 1.00 94.94 171 GLU A C 1
ATOM 1280 O O . GLU A 1 171 ? 16.570 16.412 -16.584 1.00 94.94 171 GLU A O 1
ATOM 1285 N N . THR A 1 172 ? 18.272 16.054 -18.004 1.00 95.00 172 THR A N 1
ATOM 1286 C CA . THR A 1 172 ? 18.167 17.357 -18.680 1.00 95.00 172 THR A CA 1
ATOM 1287 C C . THR A 1 172 ? 16.815 17.505 -19.371 1.00 95.00 172 THR A C 1
ATOM 1289 O O . THR A 1 172 ? 16.167 18.537 -19.224 1.00 95.00 172 THR A O 1
ATOM 1292 N N . ALA A 1 173 ? 16.361 16.479 -20.097 1.00 95.31 173 ALA A N 1
ATOM 1293 C CA . ALA A 1 173 ? 15.036 16.493 -20.706 1.00 95.31 173 ALA A CA 1
ATOM 1294 C C . ALA A 1 173 ? 13.928 16.540 -19.638 1.00 95.31 173 ALA A C 1
ATOM 1296 O O . ALA A 1 173 ? 12.988 17.308 -19.781 1.00 95.31 173 ALA A O 1
ATOM 1297 N N . ALA A 1 174 ? 14.054 15.806 -18.528 1.00 95.94 174 ALA A N 1
ATOM 1298 C CA . ALA A 1 174 ? 13.057 15.827 -17.457 1.00 95.94 174 ALA A CA 1
ATOM 1299 C C . ALA A 1 174 ? 12.937 17.213 -16.802 1.00 95.94 174 ALA A C 1
ATOM 1301 O O . ALA A 1 174 ? 11.836 17.631 -16.456 1.00 95.94 174 ALA A O 1
ATOM 1302 N N . TYR A 1 175 ? 14.046 17.949 -16.678 1.00 95.00 175 TYR A N 1
ATOM 1303 C CA . TYR A 1 175 ? 14.043 19.326 -16.179 1.00 95.00 175 TYR A CA 1
ATOM 1304 C C . TYR A 1 175 ? 13.243 20.278 -17.087 1.00 95.00 175 TYR A C 1
ATOM 1306 O O . TYR A 1 175 ? 12.525 21.145 -16.595 1.00 95.00 175 TYR A O 1
ATOM 1314 N N . LEU A 1 176 ? 13.295 20.070 -18.407 1.00 95.00 176 LEU A N 1
ATOM 1315 C CA . LEU A 1 176 ? 12.538 20.853 -19.394 1.00 95.00 176 LEU A CA 1
ATOM 1316 C C . LEU A 1 176 ? 11.040 20.500 -19.437 1.00 95.00 176 LEU A C 1
ATOM 1318 O O . LEU A 1 176 ? 10.279 21.146 -20.151 1.00 95.00 176 LEU A O 1
ATOM 1322 N N . ALA A 1 177 ? 10.571 19.535 -18.637 1.00 94.31 177 ALA A N 1
ATOM 1323 C CA . ALA A 1 177 ? 9.141 19.241 -18.518 1.00 94.31 177 ALA A CA 1
ATOM 1324 C C . ALA A 1 177 ? 8.319 20.431 -17.987 1.00 94.31 177 ALA A C 1
ATOM 1326 O O . ALA A 1 177 ? 7.109 20.469 -18.199 1.00 94.31 177 ALA A O 1
ATOM 1327 N N . MET A 1 178 ? 8.965 21.405 -17.330 1.00 93.81 178 MET A N 1
ATOM 1328 C CA . MET A 1 178 ? 8.335 22.673 -16.941 1.00 93.81 178 MET A CA 1
ATOM 1329 C C . MET A 1 178 ? 7.994 23.570 -18.140 1.00 93.81 178 MET A C 1
ATOM 1331 O O . MET A 1 178 ? 7.076 24.377 -18.035 1.00 93.81 178 MET A O 1
ATOM 1335 N N . GLU A 1 179 ? 8.709 23.436 -19.263 1.00 93.62 179 GLU A N 1
ATOM 1336 C CA . GLU A 1 179 ? 8.431 24.183 -20.498 1.00 93.62 179 GLU A CA 1
ATOM 1337 C C . GLU A 1 179 ? 7.309 23.517 -21.300 1.00 93.62 179 GLU A C 1
ATOM 1339 O O . GLU A 1 179 ? 6.380 24.184 -21.750 1.00 93.62 179 GLU A O 1
ATOM 1344 N N . HIS A 1 180 ? 7.372 22.191 -21.459 1.00 95.75 180 HIS A N 1
ATOM 1345 C CA . HIS A 1 180 ? 6.325 21.418 -22.123 1.00 95.75 180 HIS A CA 1
ATOM 1346 C C . HIS A 1 180 ? 6.297 19.964 -21.611 1.00 95.75 180 HIS A C 1
ATOM 1348 O O . HIS A 1 180 ? 7.353 19.329 -21.526 1.00 95.75 180 HIS A O 1
ATOM 1354 N N . PRO A 1 181 ? 5.120 19.371 -21.327 1.00 94.94 181 PRO A N 1
ATOM 1355 C CA . PRO A 1 181 ? 5.016 18.036 -20.723 1.00 94.94 181 PRO A CA 1
ATOM 1356 C C . PRO A 1 181 ? 5.654 16.912 -21.557 1.00 94.94 181 PRO A C 1
ATOM 1358 O O . PRO A 1 181 ? 6.188 15.957 -20.992 1.00 94.94 181 PRO A O 1
ATOM 1361 N N . ASP A 1 182 ? 5.674 17.029 -22.887 1.00 95.88 182 ASP A N 1
ATOM 1362 C CA . ASP A 1 182 ? 6.293 16.028 -23.774 1.00 95.88 182 ASP A CA 1
ATOM 1363 C C . ASP A 1 182 ? 7.807 15.864 -23.562 1.00 95.88 182 ASP A C 1
ATOM 1365 O O . ASP A 1 182 ? 8.359 14.813 -23.901 1.00 95.88 182 ASP A O 1
ATOM 1369 N N . TYR A 1 183 ? 8.492 16.832 -22.942 1.00 96.31 183 TYR A N 1
ATOM 1370 C CA . TYR A 1 183 ? 9.877 16.638 -22.512 1.00 96.31 183 TYR A CA 1
ATOM 1371 C C . TYR A 1 183 ? 10.007 15.524 -21.459 1.00 96.31 183 TYR A C 1
ATOM 1373 O O . TYR A 1 183 ? 11.011 14.810 -21.456 1.00 96.31 183 TYR A O 1
ATOM 1381 N N . SER A 1 184 ? 8.980 15.289 -20.629 1.00 95.56 184 SER A N 1
ATOM 1382 C CA . SER A 1 184 ? 8.931 14.139 -19.710 1.00 95.56 184 SER A CA 1
ATOM 1383 C C . SER A 1 184 ? 8.870 12.809 -20.471 1.00 95.56 184 SER A C 1
ATOM 1385 O O . SER A 1 184 ? 9.549 11.847 -20.105 1.00 95.56 184 SER A O 1
ATOM 1387 N N . LEU A 1 185 ? 8.123 12.753 -21.579 1.00 95.44 185 LEU A N 1
ATOM 1388 C CA . LEU A 1 185 ? 8.091 11.579 -22.457 1.00 95.44 185 LEU A CA 1
ATOM 1389 C C . LEU A 1 185 ? 9.434 11.388 -23.170 1.00 95.44 185 LEU A C 1
ATOM 1391 O O . LEU A 1 185 ? 9.949 10.271 -23.216 1.00 95.44 185 LEU A O 1
ATOM 1395 N N . LEU A 1 186 ? 10.047 12.461 -23.681 1.00 96.38 186 LEU A N 1
ATOM 1396 C CA . LEU A 1 186 ? 11.382 12.396 -24.282 1.00 96.38 186 LEU A CA 1
ATOM 1397 C C . LEU A 1 186 ? 12.415 11.870 -23.276 1.00 96.38 186 LEU A C 1
ATOM 1399 O O . LEU A 1 186 ? 13.175 10.953 -23.591 1.00 96.38 186 LEU A O 1
ATOM 1403 N N . ALA A 1 187 ? 12.405 12.396 -22.051 1.00 96.75 187 ALA A N 1
ATOM 1404 C CA . ALA A 1 187 ? 13.268 11.960 -20.961 1.00 96.75 187 ALA A CA 1
ATOM 1405 C C . ALA A 1 187 ? 13.105 10.465 -20.658 1.00 96.75 187 ALA A C 1
ATOM 1407 O O . ALA A 1 187 ? 14.094 9.727 -20.575 1.00 96.75 187 ALA A O 1
ATOM 1408 N N . ALA A 1 188 ? 11.860 9.995 -20.553 1.00 96.69 188 ALA A N 1
ATOM 1409 C CA . ALA A 1 188 ? 11.552 8.583 -20.360 1.00 96.69 188 ALA A CA 1
ATOM 1410 C C . ALA A 1 188 ? 12.092 7.727 -21.505 1.00 96.69 188 ALA A C 1
ATOM 1412 O O . ALA A 1 188 ? 12.783 6.739 -21.269 1.00 96.69 188 ALA A O 1
ATOM 1413 N N . ARG A 1 189 ? 11.853 8.134 -22.756 1.00 96.56 189 ARG A N 1
ATOM 1414 C CA . ARG A 1 189 ? 12.312 7.422 -23.957 1.00 96.56 189 ARG A CA 1
ATOM 1415 C C . ARG A 1 189 ? 13.833 7.312 -24.016 1.00 96.56 189 ARG A C 1
ATOM 1417 O O . ARG A 1 189 ? 14.353 6.266 -24.413 1.00 96.56 189 ARG A O 1
ATOM 1424 N N . VAL A 1 190 ? 14.562 8.347 -23.594 1.00 96.12 190 VAL A N 1
ATOM 1425 C CA . VAL A 1 190 ? 16.030 8.303 -23.488 1.00 96.12 190 VAL A CA 1
ATOM 1426 C C . VAL A 1 190 ? 16.468 7.258 -22.463 1.00 96.12 190 VAL A C 1
ATOM 1428 O O . VAL A 1 190 ? 17.322 6.421 -22.782 1.00 96.12 190 VAL A O 1
ATOM 1431 N N . ALA A 1 191 ? 15.860 7.271 -21.274 1.00 96.38 191 ALA A N 1
ATOM 1432 C CA . ALA A 1 191 ? 16.172 6.345 -20.188 1.00 96.38 191 ALA A CA 1
ATOM 1433 C C . ALA A 1 191 ? 15.810 4.887 -20.540 1.00 96.38 191 ALA A C 1
ATOM 1435 O O . ALA A 1 191 ? 16.639 3.987 -20.393 1.00 96.38 191 ALA A O 1
ATOM 1436 N N . VAL A 1 192 ? 14.627 4.659 -21.114 1.00 96.50 192 VAL A N 1
ATOM 1437 C CA . VAL A 1 192 ? 14.173 3.357 -21.630 1.00 96.50 192 VAL A CA 1
ATOM 1438 C C . VAL A 1 192 ? 15.116 2.848 -22.718 1.00 96.50 192 VAL A C 1
ATOM 1440 O O . VAL A 1 192 ? 15.570 1.709 -22.659 1.00 96.50 192 VAL A O 1
ATOM 1443 N N . SER A 1 193 ? 15.501 3.697 -23.677 1.00 95.06 193 SER A N 1
ATOM 1444 C CA . SER A 1 193 ? 16.467 3.327 -24.720 1.00 95.06 193 SER A CA 1
ATOM 1445 C C . SER A 1 193 ? 17.823 2.915 -24.128 1.00 95.06 193 SER A C 1
ATOM 1447 O O . SER A 1 193 ? 18.475 1.992 -24.627 1.00 95.06 193 SER A O 1
ATOM 1449 N N . ALA A 1 194 ? 18.263 3.571 -23.050 1.00 93.88 194 ALA A N 1
ATOM 1450 C CA . ALA A 1 194 ? 19.489 3.208 -22.346 1.00 93.88 194 ALA A CA 1
ATOM 1451 C C . ALA A 1 194 ? 19.377 1.838 -21.653 1.00 93.88 194 ALA A C 1
ATOM 1453 O O . ALA A 1 194 ? 20.333 1.050 -21.739 1.00 93.88 194 ALA A O 1
ATOM 1454 N N . LEU A 1 195 ? 18.222 1.548 -21.036 1.00 95.25 195 LEU A N 1
ATOM 1455 C CA . LEU A 1 195 ? 17.889 0.261 -20.418 1.00 95.25 195 LEU A CA 1
ATOM 1456 C C . LEU A 1 195 ? 17.811 -0.861 -21.457 1.00 95.25 195 LEU A C 1
ATOM 1458 O O . LEU A 1 195 ? 18.408 -1.918 -21.259 1.00 95.25 195 LEU A O 1
ATOM 1462 N N . HIS A 1 196 ? 17.148 -0.639 -22.593 1.00 95.38 196 HIS A N 1
ATOM 1463 C CA . HIS A 1 196 ? 17.042 -1.624 -23.676 1.00 95.38 196 HIS A CA 1
ATOM 1464 C C . HIS A 1 196 ? 18.414 -2.043 -24.202 1.00 95.38 196 HIS A C 1
ATOM 1466 O O . HIS A 1 196 ? 18.661 -3.225 -24.409 1.00 95.38 196 HIS A O 1
ATOM 1472 N N . LYS A 1 197 ? 19.362 -1.105 -24.318 1.00 92.50 197 LYS A N 1
ATOM 1473 C CA . LYS A 1 197 ? 20.755 -1.424 -24.678 1.00 92.50 197 LYS A CA 1
ATOM 1474 C C . LYS A 1 197 ? 21.504 -2.228 -23.604 1.00 92.50 197 LYS A C 1
ATOM 1476 O O . LYS A 1 197 ? 22.593 -2.725 -23.874 1.00 92.50 197 LYS A O 1
ATOM 1481 N N . ALA A 1 198 ? 21.034 -2.219 -22.355 1.00 91.62 198 ALA A N 1
ATOM 1482 C CA . ALA A 1 198 ? 21.673 -2.891 -21.216 1.00 91.62 198 ALA A CA 1
ATOM 1483 C C . ALA A 1 198 ? 21.037 -4.254 -20.891 1.00 91.62 198 ALA A C 1
ATOM 1485 O O . ALA A 1 198 ? 21.577 -4.998 -20.074 1.00 91.62 198 ALA A O 1
ATOM 1486 N N . THR A 1 199 ? 19.911 -4.580 -21.526 1.00 95.88 199 THR A N 1
ATOM 1487 C CA . THR A 1 199 ? 19.071 -5.745 -21.227 1.00 95.88 199 THR A CA 1
ATOM 1488 C C . THR A 1 199 ? 18.858 -6.598 -22.474 1.00 95.88 199 THR A C 1
ATOM 1490 O O . THR A 1 199 ? 18.970 -6.121 -23.605 1.00 95.88 199 THR A O 1
ATOM 1493 N N . VAL A 1 200 ? 18.557 -7.880 -22.273 1.00 95.50 200 VAL A N 1
ATOM 1494 C CA . VAL A 1 200 ? 18.273 -8.815 -23.370 1.00 95.50 200 VAL A CA 1
ATOM 1495 C C . VAL A 1 200 ? 16.860 -8.538 -23.906 1.00 95.50 200 VAL A C 1
ATOM 1497 O O . VAL A 1 200 ? 15.978 -8.310 -23.092 1.00 95.50 200 VAL A O 1
ATOM 1500 N N . PRO A 1 201 ? 16.617 -8.525 -25.231 1.00 96.00 201 PRO A N 1
ATOM 1501 C CA . PRO A 1 201 ? 15.273 -8.303 -25.785 1.00 96.00 201 PRO A CA 1
ATOM 1502 C C . PRO A 1 201 ? 14.260 -9.411 -25.442 1.00 96.00 201 PRO A C 1
ATOM 1504 O O . PRO A 1 201 ? 13.155 -9.126 -24.986 1.00 96.00 201 PRO A O 1
ATOM 1507 N N . SER A 1 202 ? 14.656 -10.681 -25.600 1.00 98.00 202 SER A N 1
ATOM 1508 C CA . SER A 1 202 ? 13.786 -11.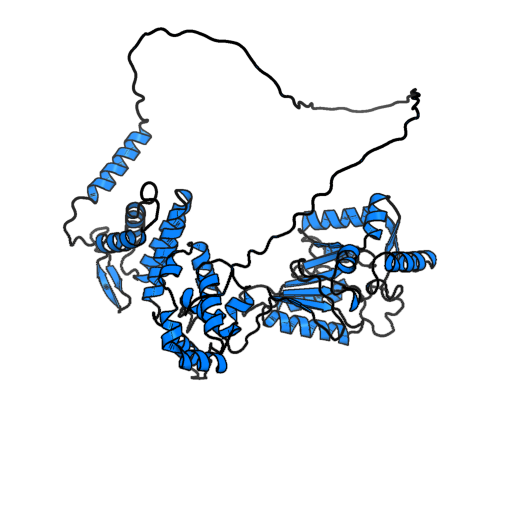841 -25.343 1.00 98.00 202 SER A CA 1
ATOM 1509 C C . SER A 1 202 ? 13.371 -11.925 -23.870 1.00 98.00 202 SER A C 1
ATOM 1511 O O . SER A 1 202 ? 14.209 -11.862 -22.959 1.00 98.00 202 SER A O 1
ATOM 1513 N N . PHE A 1 203 ? 12.065 -12.084 -23.650 1.00 98.38 203 PHE A N 1
ATOM 1514 C CA . PHE A 1 203 ? 11.474 -12.275 -22.334 1.00 98.38 203 PHE A CA 1
ATOM 1515 C C . PHE A 1 203 ? 11.882 -13.635 -21.765 1.00 98.38 203 PHE A C 1
ATOM 1517 O O . PHE A 1 203 ? 12.414 -13.691 -20.656 1.00 98.38 203 PHE A O 1
ATOM 1524 N N . SER A 1 204 ? 11.724 -14.711 -22.538 1.00 98.19 204 SER A N 1
ATOM 1525 C CA . SER A 1 204 ? 12.052 -16.075 -22.109 1.00 98.19 204 SER A CA 1
ATOM 1526 C C . SER A 1 204 ? 13.528 -16.217 -21.710 1.00 98.19 204 SER A C 1
ATOM 1528 O O . SER A 1 204 ? 13.831 -16.751 -20.641 1.00 98.19 204 SER A O 1
ATOM 1530 N N . ALA A 1 205 ? 14.452 -15.632 -22.482 1.00 98.19 205 ALA A N 1
ATOM 1531 C CA . ALA A 1 205 ? 15.878 -15.613 -22.152 1.00 98.19 205 ALA A CA 1
ATOM 1532 C C . ALA A 1 205 ? 16.185 -14.801 -20.880 1.00 98.19 205 ALA A C 1
ATOM 1534 O O . ALA A 1 205 ? 17.096 -15.141 -20.122 1.00 98.19 205 ALA A O 1
ATOM 1535 N N . THR A 1 206 ? 15.437 -13.724 -20.631 1.00 98.19 206 THR A N 1
ATOM 1536 C CA . THR A 1 206 ? 15.568 -12.931 -19.400 1.00 98.19 206 THR A CA 1
ATOM 1537 C C . THR A 1 206 ? 15.077 -13.716 -18.182 1.00 98.19 206 THR A C 1
ATOM 1539 O O . THR A 1 206 ? 15.765 -13.726 -17.160 1.00 98.19 206 THR A O 1
ATOM 1542 N N . MET A 1 207 ? 13.951 -14.430 -18.298 1.00 98.38 207 MET A N 1
ATOM 1543 C CA . MET A 1 207 ? 13.439 -15.305 -17.234 1.00 98.38 207 MET A CA 1
ATOM 1544 C C . MET A 1 207 ? 14.406 -16.451 -16.928 1.00 98.38 207 MET A C 1
ATOM 1546 O O . MET A 1 207 ? 14.692 -16.707 -15.763 1.00 98.38 207 MET A O 1
ATOM 1550 N N . GLU A 1 208 ? 14.996 -17.069 -17.954 1.00 97.94 208 GLU A N 1
ATOM 1551 C CA . GLU A 1 208 ? 15.996 -18.129 -17.781 1.00 97.94 208 GLU A CA 1
ATOM 1552 C C . GLU A 1 208 ? 17.229 -17.619 -17.014 1.00 97.94 208 GLU A C 1
ATOM 1554 O O . GLU A 1 208 ? 17.706 -18.279 -16.094 1.00 97.94 208 GLU A O 1
ATOM 1559 N N . ARG A 1 209 ? 17.709 -16.401 -17.311 1.00 97.12 209 ARG A N 1
ATOM 1560 C CA . ARG A 1 209 ? 18.813 -15.770 -16.558 1.00 97.12 209 ARG A CA 1
ATOM 1561 C C . ARG A 1 209 ? 18.455 -15.487 -15.100 1.00 97.12 209 ARG A C 1
ATOM 1563 O O . ARG A 1 209 ? 19.318 -15.605 -14.236 1.00 97.12 209 ARG A O 1
ATOM 1570 N N . LEU A 1 210 ? 17.218 -15.075 -14.835 1.00 97.25 210 LEU A N 1
ATOM 1571 C CA . LEU A 1 210 ? 16.719 -14.826 -13.481 1.00 97.25 210 LEU A CA 1
ATOM 1572 C C . LEU A 1 210 ? 16.531 -16.130 -12.692 1.00 97.25 210 LEU A C 1
ATOM 1574 O O . LEU A 1 210 ? 16.774 -16.153 -11.486 1.00 97.25 210 LEU A O 1
ATOM 1578 N N . PHE A 1 211 ? 16.116 -17.206 -13.359 1.00 97.62 211 PHE A N 1
ATOM 1579 C CA . PHE A 1 211 ? 15.948 -18.530 -12.768 1.00 97.62 211 PHE A CA 1
ATOM 1580 C C . PHE A 1 211 ? 17.293 -19.208 -12.481 1.00 97.62 211 PHE A C 1
ATOM 1582 O O . PHE A 1 211 ? 17.504 -19.719 -11.389 1.00 97.62 211 PHE A O 1
ATOM 1589 N N . ALA A 1 212 ? 18.236 -19.149 -13.423 1.00 96.50 212 ALA A N 1
ATOM 1590 C CA . ALA A 1 212 ? 19.565 -19.746 -13.290 1.00 96.50 212 ALA A CA 1
ATOM 1591 C C . ALA A 1 212 ? 20.532 -18.938 -12.400 1.00 96.50 212 ALA A C 1
ATOM 1593 O O . ALA A 1 212 ? 21.716 -19.266 -12.324 1.00 96.50 212 ALA A O 1
ATOM 1594 N N . TYR A 1 213 ? 20.069 -17.857 -11.764 1.00 95.62 213 TYR A N 1
ATOM 1595 C CA . TYR A 1 213 ? 20.928 -17.009 -10.947 1.00 95.62 213 TYR A CA 1
ATOM 1596 C C . TYR A 1 213 ? 21.457 -17.764 -9.722 1.00 95.62 213 TYR A C 1
ATOM 1598 O O . TYR A 1 213 ? 20.703 -18.355 -8.947 1.00 95.62 213 TYR A O 1
ATOM 1606 N N . ALA A 1 214 ? 22.770 -17.680 -9.532 1.00 93.69 214 ALA A N 1
ATOM 1607 C CA . ALA A 1 214 ? 23.469 -18.155 -8.351 1.00 93.69 214 ALA A CA 1
ATOM 1608 C C . ALA A 1 214 ? 24.210 -16.984 -7.706 1.00 93.69 214 ALA A C 1
ATOM 1610 O O . ALA A 1 214 ? 24.742 -16.116 -8.405 1.00 93.69 214 ALA A O 1
ATOM 1611 N N . TYR A 1 215 ? 24.233 -16.947 -6.376 1.00 89.38 215 TYR A N 1
ATOM 1612 C CA . TYR A 1 215 ? 24.825 -15.839 -5.642 1.00 89.38 215 TYR A CA 1
ATOM 1613 C C . TYR A 1 215 ? 26.344 -15.761 -5.893 1.00 89.38 215 TYR A C 1
ATOM 1615 O O . TYR A 1 215 ? 27.052 -16.759 -5.690 1.00 89.38 215 TYR A O 1
ATOM 1623 N N . PRO A 1 216 ? 26.883 -14.598 -6.314 1.00 86.31 216 PRO A N 1
ATOM 1624 C CA . PRO A 1 216 ? 28.316 -14.446 -6.524 1.00 86.31 216 PRO A CA 1
ATOM 1625 C C . PRO A 1 216 ? 29.097 -14.693 -5.231 1.00 86.31 216 PRO A C 1
ATOM 1627 O O . PRO A 1 216 ? 28.820 -14.101 -4.192 1.00 86.31 216 PRO A O 1
ATOM 1630 N N . GLY A 1 217 ? 30.108 -15.555 -5.301 1.00 87.06 217 GLY A N 1
ATOM 1631 C CA . GLY A 1 217 ? 30.986 -15.882 -4.175 1.00 87.06 217 GLY A CA 1
ATOM 1632 C C . GLY A 1 217 ? 30.666 -17.219 -3.511 1.00 87.06 217 GLY A C 1
ATOM 1633 O O . GLY A 1 217 ? 31.592 -17.993 -3.294 1.00 87.06 217 GLY A O 1
ATOM 1634 N N . THR A 1 218 ? 29.392 -17.531 -3.245 1.00 90.12 218 THR A N 1
ATOM 1635 C CA . THR A 1 218 ? 28.999 -18.838 -2.674 1.00 90.12 218 THR A CA 1
ATOM 1636 C C . THR A 1 218 ? 28.599 -19.853 -3.740 1.00 90.12 218 THR A C 1
ATOM 1638 O O . THR A 1 218 ? 28.741 -21.052 -3.519 1.00 90.12 218 THR A O 1
ATOM 1641 N N . GLY A 1 219 ? 28.108 -19.393 -4.897 1.00 89.56 219 GLY A N 1
ATOM 1642 C CA . GLY A 1 219 ? 27.569 -20.264 -5.945 1.00 89.56 219 GLY A CA 1
ATOM 1643 C C . GLY A 1 219 ? 26.235 -20.918 -5.574 1.00 89.56 219 GLY A C 1
ATOM 1644 O O . GLY A 1 219 ? 25.759 -21.783 -6.304 1.00 89.56 219 GLY A O 1
ATOM 1645 N N . GLU A 1 220 ? 25.626 -20.514 -4.457 1.00 92.25 220 GLU A N 1
ATOM 1646 C CA . GLU A 1 220 ? 24.327 -21.017 -4.025 1.00 92.25 220 GLU A CA 1
ATOM 1647 C C . GLU A 1 220 ? 23.235 -20.566 -4.999 1.00 92.25 220 GLU A C 1
ATOM 1649 O O . GLU A 1 220 ? 23.172 -19.393 -5.379 1.00 92.25 220 GLU A O 1
ATOM 1654 N N . ALA A 1 221 ? 22.380 -21.502 -5.413 1.00 93.06 221 ALA A N 1
ATOM 1655 C CA . ALA A 1 221 ? 21.271 -21.207 -6.306 1.00 93.06 221 ALA A CA 1
ATOM 1656 C C . ALA A 1 221 ? 20.277 -20.271 -5.608 1.00 93.06 221 ALA A C 1
ATOM 1658 O O . ALA A 1 221 ? 19.725 -20.607 -4.563 1.00 93.06 221 ALA A O 1
ATOM 1659 N N . LEU A 1 222 ? 20.028 -19.107 -6.206 1.00 93.12 222 LEU A N 1
ATOM 1660 C CA . LEU A 1 222 ? 19.107 -18.105 -5.677 1.00 93.12 222 LEU A CA 1
ATOM 1661 C C . LEU A 1 222 ? 18.132 -17.669 -6.781 1.00 93.12 222 LEU A C 1
ATOM 1663 O O . LEU A 1 222 ? 18.154 -16.508 -7.205 1.00 93.12 222 LEU A O 1
ATOM 1667 N N . PRO A 1 223 ? 17.293 -18.594 -7.286 1.00 95.06 223 PRO A N 1
ATOM 1668 C CA . PRO A 1 223 ? 16.389 -18.303 -8.387 1.00 95.06 223 PRO A CA 1
ATOM 1669 C C . PRO A 1 223 ? 15.478 -17.128 -8.028 1.00 95.06 223 PRO A C 1
ATOM 1671 O O . PRO A 1 223 ? 14.927 -17.047 -6.930 1.00 95.06 223 PRO A O 1
ATOM 1674 N N . ARG A 1 224 ? 15.312 -16.193 -8.965 1.00 95.31 224 ARG A N 1
ATOM 1675 C CA . ARG A 1 224 ? 14.378 -15.063 -8.812 1.00 95.31 224 ARG A CA 1
ATOM 1676 C C . ARG A 1 224 ? 12.995 -15.352 -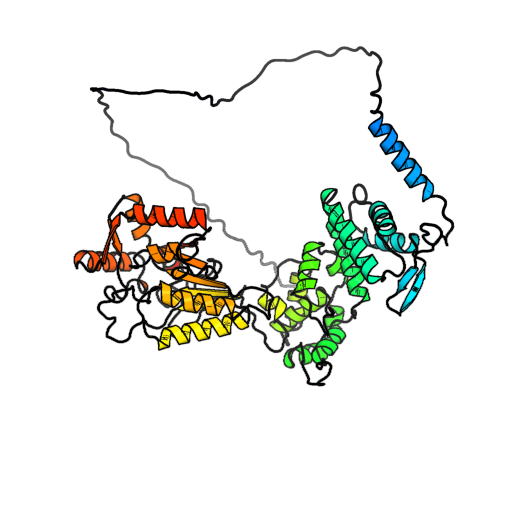9.393 1.00 95.31 224 ARG A C 1
ATOM 1678 O O . ARG A 1 224 ? 12.071 -14.586 -9.144 1.00 95.31 224 ARG A O 1
ATOM 1685 N N . ILE A 1 225 ? 12.861 -16.456 -10.126 1.00 97.88 225 ILE A N 1
ATOM 1686 C CA . ILE A 1 225 ? 11.619 -16.946 -10.733 1.00 97.88 225 ILE A CA 1
ATOM 1687 C C . ILE A 1 225 ? 11.251 -18.282 -10.087 1.00 97.88 225 ILE A C 1
ATOM 1689 O O . ILE A 1 225 ? 12.135 -19.085 -9.790 1.00 97.88 225 ILE A O 1
ATOM 1693 N N . ALA A 1 226 ? 9.963 -18.516 -9.848 1.00 97.69 226 ALA A N 1
ATOM 1694 C CA . ALA A 1 226 ? 9.477 -19.794 -9.337 1.00 97.69 226 ALA A CA 1
ATOM 1695 C C . ALA A 1 226 ? 9.630 -20.914 -10.383 1.00 97.69 226 ALA A C 1
ATOM 1697 O O . ALA A 1 226 ? 9.515 -20.675 -11.586 1.00 97.69 226 ALA A O 1
ATOM 1698 N N . GLY A 1 227 ? 9.879 -22.147 -9.930 1.00 97.44 227 GLY A N 1
ATOM 1699 C CA . GLY A 1 227 ? 10.087 -23.292 -10.826 1.00 97.44 227 GLY A CA 1
ATOM 1700 C C . GLY A 1 227 ? 8.878 -23.597 -11.712 1.00 97.44 227 GLY A C 1
ATOM 1701 O O . GLY A 1 227 ? 9.033 -23.744 -12.921 1.00 97.44 227 GLY A O 1
ATOM 1702 N N . ASP A 1 228 ? 7.677 -23.590 -11.133 1.00 97.31 228 ASP A N 1
ATOM 1703 C CA . ASP A 1 228 ? 6.414 -23.827 -11.843 1.00 97.31 228 ASP A CA 1
ATOM 1704 C C . ASP A 1 228 ? 6.142 -22.763 -12.921 1.00 97.31 228 ASP A C 1
ATOM 1706 O O . ASP A 1 228 ? 5.687 -23.070 -14.022 1.00 97.31 228 ASP A O 1
ATOM 1710 N N . VAL A 1 229 ? 6.479 -21.505 -12.642 1.00 98.12 229 VAL A N 1
ATOM 1711 C CA . VAL A 1 229 ? 6.366 -20.402 -13.606 1.00 98.12 229 VAL A CA 1
ATOM 1712 C C . VAL A 1 229 ? 7.401 -20.544 -14.719 1.00 98.12 229 VAL A C 1
ATOM 1714 O O . VAL A 1 229 ? 7.076 -20.351 -15.892 1.00 98.12 229 VAL A O 1
ATOM 1717 N N . MET A 1 230 ? 8.635 -20.930 -14.388 1.00 98.31 230 MET A N 1
ATOM 1718 C CA . MET A 1 230 ? 9.686 -21.142 -15.384 1.00 98.31 230 MET A CA 1
ATOM 1719 C C . MET A 1 230 ? 9.354 -22.299 -16.337 1.00 98.31 230 MET A C 1
ATOM 1721 O O . MET A 1 230 ? 9.631 -22.201 -17.533 1.00 98.31 230 MET A O 1
ATOM 1725 N N . GLU A 1 231 ? 8.732 -23.375 -15.849 1.00 98.31 231 GLU A N 1
ATOM 1726 C CA . GLU A 1 231 ? 8.260 -24.488 -16.685 1.00 98.31 231 GLU A CA 1
ATOM 1727 C C . GLU A 1 231 ? 7.269 -24.020 -17.756 1.00 98.31 231 GLU A C 1
ATOM 1729 O O . GLU A 1 231 ? 7.441 -24.338 -18.936 1.00 98.31 231 GLU A O 1
ATOM 1734 N N . VAL A 1 232 ? 6.292 -23.190 -17.376 1.00 98.25 232 VAL A N 1
ATOM 1735 C CA . VAL A 1 232 ? 5.341 -22.579 -18.319 1.00 98.25 232 VAL A CA 1
ATOM 1736 C C . VAL A 1 232 ? 6.067 -21.693 -19.330 1.00 98.25 232 VAL A C 1
ATOM 1738 O O . VAL A 1 232 ? 5.821 -21.797 -20.535 1.00 98.25 232 VAL A O 1
ATOM 1741 N N . VAL A 1 233 ? 6.988 -20.842 -18.865 1.00 98.44 233 VAL A N 1
ATOM 1742 C CA . VAL A 1 233 ? 7.756 -19.953 -19.749 1.00 98.44 233 VAL A CA 1
ATOM 1743 C C . VAL A 1 233 ? 8.564 -20.758 -20.766 1.00 98.44 233 VAL A C 1
ATOM 1745 O O . VAL A 1 233 ? 8.565 -20.401 -21.942 1.00 98.44 233 VAL A O 1
ATOM 1748 N N . ARG A 1 234 ? 9.205 -21.863 -20.363 1.00 98.25 234 ARG A N 1
ATOM 1749 C CA . ARG A 1 234 ? 9.948 -22.743 -21.284 1.00 98.25 234 ARG A CA 1
ATOM 1750 C C . ARG A 1 234 ? 9.027 -23.425 -22.289 1.00 98.25 234 ARG A C 1
ATOM 1752 O O . ARG A 1 234 ? 9.339 -23.434 -23.477 1.00 98.25 234 ARG A O 1
ATOM 1759 N N . ALA A 1 235 ? 7.892 -23.955 -21.835 1.00 98.31 235 ALA A N 1
ATOM 1760 C CA . ALA A 1 235 ? 6.931 -24.644 -22.695 1.00 98.31 235 ALA A CA 1
ATOM 1761 C C . ALA A 1 235 ? 6.326 -23.724 -23.772 1.00 98.31 235 ALA A C 1
ATOM 1763 O O . ALA A 1 235 ? 6.018 -24.180 -24.873 1.00 98.31 235 ALA A O 1
ATOM 1764 N N . HIS A 1 236 ? 6.192 -22.425 -23.481 1.00 98.19 236 HIS A N 1
ATOM 1765 C CA . HIS A 1 236 ? 5.524 -21.453 -24.353 1.00 98.19 236 HIS A CA 1
ATOM 1766 C C . HIS A 1 236 ? 6.415 -20.277 -24.782 1.00 98.19 236 HIS A C 1
ATOM 1768 O O . HIS A 1 236 ? 5.901 -19.237 -25.198 1.00 98.19 236 HIS A O 1
ATOM 1774 N N . ALA A 1 237 ? 7.741 -20.440 -24.732 1.00 98.00 237 ALA A N 1
ATOM 1775 C CA . ALA A 1 237 ? 8.717 -19.365 -24.933 1.00 98.00 237 ALA A CA 1
ATOM 1776 C C . ALA A 1 237 ? 8.479 -18.554 -26.216 1.00 98.00 237 ALA A C 1
ATOM 1778 O O . ALA A 1 237 ? 8.414 -17.329 -26.167 1.00 98.00 237 ALA A O 1
ATOM 1779 N N . ALA A 1 238 ? 8.274 -19.233 -27.350 1.00 98.06 238 ALA A N 1
ATOM 1780 C CA . ALA A 1 238 ? 8.062 -18.577 -28.641 1.00 98.06 238 ALA A CA 1
ATOM 1781 C C . ALA A 1 238 ? 6.780 -17.727 -28.679 1.00 98.06 238 ALA A C 1
ATOM 1783 O O . ALA A 1 238 ? 6.775 -16.644 -29.259 1.00 98.06 238 ALA A O 1
ATOM 1784 N N . VAL A 1 239 ? 5.699 -18.204 -28.053 1.00 98.19 239 VAL A N 1
ATOM 1785 C CA . VAL A 1 239 ? 4.408 -17.501 -28.027 1.00 98.19 239 VAL A CA 1
ATOM 1786 C C . VAL A 1 239 ? 4.485 -16.282 -27.107 1.00 98.19 239 VAL A C 1
ATOM 1788 O O . VAL A 1 239 ? 4.034 -15.203 -27.481 1.00 98.19 239 VAL A O 1
ATOM 1791 N N . LEU A 1 240 ? 5.093 -16.440 -25.928 1.00 98.31 240 LEU A N 1
ATOM 1792 C CA . LEU A 1 240 ? 5.256 -15.359 -24.954 1.00 98.31 240 LEU A CA 1
ATOM 1793 C C . LEU A 1 240 ? 6.202 -14.267 -25.471 1.00 98.31 240 LEU A C 1
ATOM 1795 O O . LEU A 1 240 ? 5.877 -13.088 -25.358 1.00 98.31 240 LEU A O 1
ATOM 1799 N N . ASP A 1 241 ? 7.326 -14.640 -26.090 1.00 98.38 241 ASP A N 1
ATOM 1800 C CA . ASP A 1 241 ? 8.257 -13.679 -26.697 1.00 98.38 241 ASP A CA 1
ATOM 1801 C C . ASP A 1 241 ? 7.609 -12.915 -27.860 1.00 98.38 241 ASP A C 1
ATOM 1803 O O . ASP A 1 241 ? 7.809 -11.708 -27.979 1.00 98.38 241 ASP A O 1
ATOM 1807 N N . ALA A 1 242 ? 6.800 -13.584 -28.690 1.00 98.06 242 ALA A N 1
ATOM 1808 C CA . ALA A 1 242 ? 6.089 -12.933 -29.791 1.00 98.06 242 ALA A CA 1
ATOM 1809 C C . ALA A 1 242 ? 4.982 -11.975 -29.316 1.00 98.06 242 ALA A C 1
ATOM 1811 O O . ALA A 1 242 ? 4.661 -11.019 -30.020 1.00 98.06 242 ALA A O 1
ATOM 1812 N N . ALA A 1 243 ? 4.395 -12.221 -28.140 1.00 98.00 243 ALA A N 1
ATOM 1813 C CA . ALA A 1 243 ? 3.354 -11.369 -27.571 1.00 98.00 243 ALA A CA 1
ATOM 1814 C C . ALA A 1 243 ? 3.903 -10.058 -26.979 1.00 98.00 243 ALA A C 1
ATOM 1816 O O . ALA A 1 243 ? 3.169 -9.074 -26.891 1.00 98.00 243 ALA A O 1
ATOM 1817 N N . VAL A 1 244 ? 5.176 -10.018 -26.571 1.00 98.19 244 VAL A N 1
ATOM 1818 C CA . VAL A 1 244 ? 5.781 -8.833 -25.949 1.00 98.19 244 VAL A CA 1
ATOM 1819 C C . VAL A 1 244 ? 5.986 -7.709 -26.972 1.00 98.19 244 VAL A C 1
ATOM 1821 O O . VAL A 1 244 ? 6.716 -7.848 -27.950 1.00 98.19 244 VAL A O 1
ATOM 1824 N N . VAL A 1 245 ? 5.399 -6.539 -26.703 1.00 97.69 245 VAL A N 1
ATOM 1825 C CA . VAL A 1 245 ? 5.501 -5.344 -27.556 1.00 97.69 245 VAL A CA 1
ATOM 1826 C C . VAL A 1 245 ? 6.424 -4.304 -26.912 1.00 97.69 245 VAL A C 1
ATOM 1828 O O . VAL A 1 245 ? 5.981 -3.434 -26.162 1.00 97.69 245 VAL A O 1
ATOM 1831 N N . GLU A 1 246 ? 7.720 -4.347 -27.238 1.00 94.06 246 GLU A N 1
ATOM 1832 C CA . GLU A 1 246 ? 8.750 -3.478 -26.627 1.00 94.06 246 GLU A CA 1
ATOM 1833 C C . GLU A 1 246 ? 8.482 -1.974 -26.792 1.00 94.06 246 GLU A C 1
ATOM 1835 O O . GLU A 1 246 ? 8.824 -1.173 -25.920 1.00 94.06 246 GLU A O 1
ATOM 1840 N N . ALA A 1 247 ? 7.829 -1.576 -27.888 1.00 94.50 247 ALA A N 1
ATOM 1841 C CA . ALA A 1 247 ? 7.491 -0.180 -28.156 1.00 94.50 247 ALA A CA 1
ATOM 1842 C C . ALA A 1 247 ? 6.584 0.437 -27.074 1.00 94.50 247 ALA A C 1
ATOM 1844 O O . ALA A 1 247 ? 6.598 1.656 -26.895 1.00 94.50 247 ALA A O 1
ATOM 1845 N N . ARG A 1 248 ? 5.837 -0.382 -26.312 1.00 96.50 248 ARG A N 1
ATOM 1846 C CA . ARG A 1 248 ? 4.972 0.092 -25.219 1.00 96.50 248 ARG A CA 1
ATOM 1847 C C . ARG A 1 248 ? 5.767 0.707 -24.062 1.00 96.50 248 ARG A C 1
ATOM 1849 O O . ARG A 1 248 ? 5.235 1.591 -23.391 1.00 96.50 248 ARG A O 1
ATOM 1856 N N . ASP A 1 249 ? 7.048 0.362 -23.886 1.00 96.88 249 ASP A N 1
ATOM 1857 C CA . ASP A 1 249 ? 7.912 1.012 -22.885 1.00 96.88 249 ASP A CA 1
ATOM 1858 C C . ASP A 1 249 ? 8.102 2.513 -23.164 1.00 96.88 249 ASP A C 1
ATOM 1860 O O . ASP A 1 249 ? 8.236 3.306 -22.234 1.00 96.88 249 ASP A O 1
ATOM 1864 N N . LEU A 1 250 ? 8.062 2.931 -24.437 1.00 94.00 250 LEU A N 1
ATOM 1865 C CA . LEU A 1 250 ? 8.247 4.329 -24.860 1.00 94.00 250 LEU A CA 1
ATOM 1866 C C . LEU A 1 250 ? 7.033 5.227 -24.574 1.00 94.00 250 LEU A C 1
ATOM 1868 O O . LEU A 1 250 ? 7.082 6.431 -24.840 1.00 94.00 250 LEU A O 1
ATOM 1872 N N . SER A 1 251 ? 5.944 4.640 -24.068 1.00 93.06 251 SER A N 1
ATOM 1873 C CA . SER A 1 251 ? 4.746 5.362 -23.640 1.00 93.06 251 SER A CA 1
ATOM 1874 C C . SER A 1 251 ? 4.812 5.815 -22.179 1.00 93.06 251 SER A C 1
ATOM 1876 O O . SER A 1 251 ? 3.924 6.542 -21.737 1.00 93.06 251 SER A O 1
ATOM 1878 N N . LEU A 1 252 ? 5.781 5.333 -21.394 1.00 94.12 252 LEU A N 1
ATOM 1879 C CA . LEU A 1 252 ? 5.962 5.741 -20.001 1.00 94.12 252 LEU A CA 1
ATOM 1880 C C . LEU A 1 252 ? 6.475 7.181 -19.935 1.00 94.12 252 LEU A C 1
ATOM 1882 O O . LEU A 1 252 ? 7.215 7.620 -20.811 1.00 94.12 252 LEU A O 1
ATOM 1886 N N . ASP A 1 253 ? 6.089 7.900 -18.887 1.00 94.06 253 ASP A N 1
ATOM 1887 C CA . ASP A 1 253 ? 6.707 9.172 -18.532 1.00 94.06 253 ASP A CA 1
ATOM 1888 C C . ASP A 1 253 ? 7.968 8.935 -17.683 1.00 94.06 253 ASP A C 1
ATOM 1890 O O . ASP A 1 253 ? 8.284 7.806 -17.279 1.00 94.06 253 ASP A O 1
ATOM 1894 N N . TYR A 1 254 ? 8.744 9.995 -17.448 1.00 95.69 254 TYR A N 1
ATOM 1895 C CA . TYR A 1 254 ? 10.057 9.843 -16.824 1.00 95.69 254 TYR A CA 1
ATOM 1896 C C . TYR A 1 254 ? 9.946 9.341 -15.384 1.00 95.69 254 TYR A C 1
ATOM 1898 O O . TYR A 1 254 ? 10.656 8.413 -14.989 1.00 95.69 254 TYR A O 1
ATOM 1906 N N . PHE A 1 255 ? 9.023 9.912 -14.608 1.00 94.62 255 PHE A N 1
ATOM 1907 C CA . PHE A 1 255 ? 8.827 9.546 -13.207 1.00 94.62 255 PHE A CA 1
ATOM 1908 C C . PHE A 1 255 ? 8.248 8.138 -13.054 1.00 94.62 255 PHE A C 1
ATOM 1910 O O . PHE A 1 255 ? 8.721 7.381 -12.199 1.00 94.62 255 PHE A O 1
ATOM 1917 N N . GLY A 1 256 ? 7.295 7.743 -13.901 1.00 95.12 256 GLY A N 1
ATOM 1918 C CA . GLY A 1 256 ? 6.768 6.383 -13.937 1.00 95.12 256 GLY A CA 1
ATOM 1919 C C . GLY A 1 256 ? 7.860 5.366 -14.254 1.00 95.12 256 GLY A C 1
ATOM 1920 O O . GLY A 1 256 ? 8.040 4.402 -13.507 1.00 95.12 256 GLY A O 1
ATOM 1921 N N . PHE A 1 257 ? 8.675 5.613 -15.286 1.00 96.75 257 PHE A N 1
ATOM 1922 C CA . PHE A 1 257 ? 9.807 4.739 -15.602 1.00 96.75 257 PHE A CA 1
ATOM 1923 C C . PHE A 1 257 ? 10.822 4.657 -14.452 1.00 96.75 257 PHE A C 1
ATOM 1925 O O . PHE A 1 257 ? 11.222 3.558 -14.064 1.00 96.75 257 PHE A O 1
ATOM 1932 N N . LYS A 1 258 ? 11.213 5.791 -13.856 1.00 95.19 258 LYS A N 1
ATOM 1933 C CA . LYS A 1 258 ? 12.158 5.812 -12.726 1.00 95.19 258 LYS A CA 1
ATOM 1934 C C . LYS A 1 258 ? 11.627 5.099 -11.490 1.00 95.19 258 LYS A C 1
ATOM 1936 O O . LYS A 1 258 ? 12.400 4.467 -10.770 1.00 95.19 258 LYS A O 1
ATOM 1941 N N . THR A 1 259 ? 10.319 5.141 -11.270 1.00 94.56 259 THR A N 1
ATOM 1942 C CA . THR A 1 259 ? 9.662 4.395 -10.194 1.00 94.56 259 THR A CA 1
ATOM 1943 C C . THR A 1 259 ? 9.802 2.891 -10.416 1.00 94.56 259 THR A C 1
ATOM 1945 O O . THR A 1 259 ? 10.239 2.177 -9.508 1.00 94.56 259 THR A O 1
ATOM 1948 N N . LEU A 1 260 ? 9.528 2.418 -11.638 1.00 95.81 260 LEU A N 1
ATOM 1949 C CA . LEU A 1 260 ? 9.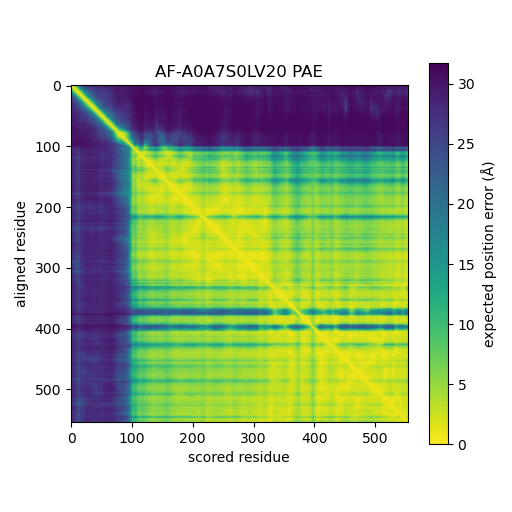720 1.016 -12.014 1.00 95.81 260 LEU A CA 1
ATOM 1950 C C . LEU A 1 260 ? 11.187 0.592 -11.879 1.00 95.81 260 LEU A C 1
ATOM 1952 O O . LEU A 1 260 ? 11.479 -0.405 -11.217 1.00 95.81 260 LEU A O 1
ATOM 1956 N N . GLU A 1 261 ? 12.110 1.378 -12.434 1.00 94.50 261 GLU A N 1
ATOM 1957 C CA . GLU A 1 261 ? 13.553 1.119 -12.393 1.00 94.50 261 GLU A CA 1
ATOM 1958 C C . GLU A 1 261 ? 14.079 1.011 -10.956 1.00 94.50 261 GLU A C 1
ATOM 1960 O O . GLU A 1 261 ? 14.886 0.129 -10.648 1.00 94.50 261 GLU A O 1
ATOM 1965 N N . LYS A 1 262 ? 13.629 1.894 -10.060 1.00 91.31 262 LYS A N 1
ATOM 1966 C CA . LYS A 1 262 ? 14.102 1.936 -8.674 1.00 91.31 262 LYS A CA 1
ATOM 1967 C C . LYS A 1 262 ? 13.646 0.723 -7.864 1.00 91.31 262 LYS A C 1
ATOM 1969 O O . LYS A 1 262 ? 14.452 0.191 -7.105 1.00 91.31 262 LYS A O 1
ATOM 1974 N N . ALA A 1 263 ? 12.384 0.308 -7.995 1.00 88.75 263 ALA A N 1
ATOM 1975 C CA . ALA A 1 263 ? 11.772 -0.609 -7.029 1.00 88.75 263 ALA A CA 1
ATOM 1976 C C . ALA A 1 263 ? 11.218 -1.923 -7.605 1.00 88.75 263 ALA A C 1
ATOM 1978 O O . ALA A 1 263 ? 11.217 -2.912 -6.867 1.00 88.75 263 ALA A O 1
ATOM 1979 N N . TYR A 1 264 ? 10.759 -1.940 -8.863 1.00 93.69 264 TYR A N 1
ATOM 1980 C CA . TYR A 1 264 ? 9.923 -3.018 -9.420 1.00 93.69 264 TYR A CA 1
ATOM 1981 C C . TYR A 1 264 ? 10.665 -3.970 -10.355 1.00 93.69 264 TYR A C 1
ATOM 1983 O O . TYR A 1 264 ? 10.393 -5.167 -10.340 1.00 93.69 264 TYR A O 1
ATOM 1991 N N . LEU A 1 265 ? 11.578 -3.456 -11.181 1.00 96.50 265 LEU A N 1
ATOM 1992 C CA . LEU A 1 265 ? 12.298 -4.289 -12.145 1.00 96.50 265 LEU A CA 1
ATOM 1993 C C . LEU A 1 265 ? 13.329 -5.161 -11.419 1.00 96.50 265 LEU A C 1
ATOM 1995 O O . LEU A 1 265 ? 14.147 -4.642 -10.649 1.00 96.50 265 LEU A O 1
ATOM 1999 N N . LEU A 1 266 ? 13.310 -6.474 -11.672 1.00 95.75 266 LEU A N 1
ATOM 2000 C CA . LEU A 1 266 ? 14.233 -7.394 -11.011 1.00 95.75 266 LEU A CA 1
ATOM 2001 C C . LEU A 1 266 ? 15.691 -7.096 -11.383 1.00 95.75 266 LEU A C 1
ATOM 2003 O O . LEU A 1 266 ? 16.029 -6.694 -12.505 1.00 95.75 266 LEU A O 1
ATOM 2007 N N . ARG A 1 267 ? 16.566 -7.299 -10.393 1.00 94.19 267 ARG A N 1
ATOM 2008 C CA . ARG A 1 267 ? 17.995 -6.998 -10.468 1.00 94.19 267 ARG A CA 1
ATOM 2009 C C . ARG A 1 267 ? 18.834 -8.233 -10.183 1.00 94.19 267 ARG A C 1
ATOM 2011 O O . ARG A 1 267 ? 18.521 -8.991 -9.269 1.00 94.19 267 ARG A O 1
ATOM 2018 N N . LEU A 1 268 ? 19.942 -8.356 -10.904 1.00 93.62 268 LEU A N 1
ATOM 2019 C CA . LEU A 1 268 ? 21.035 -9.274 -10.593 1.00 93.62 268 LEU A CA 1
ATOM 2020 C C . LEU A 1 268 ? 22.280 -8.436 -10.299 1.00 93.62 268 LEU A C 1
ATOM 2022 O O . LEU A 1 268 ? 22.604 -7.526 -11.065 1.00 93.62 268 LEU A O 1
ATOM 2026 N N . ASP A 1 269 ? 22.934 -8.688 -9.166 1.00 90.44 269 ASP A N 1
ATOM 2027 C CA . ASP A 1 269 ? 24.160 -7.988 -8.742 1.00 90.44 269 ASP A CA 1
ATOM 2028 C C . ASP A 1 269 ? 24.025 -6.453 -8.783 1.00 90.44 269 ASP A C 1
ATOM 2030 O O . ASP A 1 269 ? 24.886 -5.719 -9.271 1.00 90.44 269 ASP A O 1
ATOM 2034 N N . GLY A 1 270 ? 22.867 -5.959 -8.333 1.00 89.31 270 GLY A N 1
ATOM 2035 C CA . GLY A 1 270 ? 22.524 -4.534 -8.311 1.00 89.31 270 GLY A CA 1
ATOM 2036 C C . GLY A 1 270 ? 22.116 -3.933 -9.663 1.00 89.31 270 GLY A C 1
ATOM 2037 O O . GLY A 1 270 ? 21.662 -2.786 -9.697 1.00 89.31 270 GLY A O 1
ATOM 2038 N N . ARG A 1 271 ? 22.200 -4.679 -10.770 1.00 92.56 271 ARG A N 1
ATOM 2039 C CA . ARG A 1 271 ? 21.856 -4.210 -12.123 1.00 92.56 271 ARG A CA 1
ATOM 2040 C C . ARG A 1 271 ? 20.475 -4.683 -12.545 1.00 92.56 271 ARG A C 1
ATOM 2042 O O . ARG A 1 271 ? 20.148 -5.851 -12.380 1.00 92.56 271 ARG A O 1
ATOM 2049 N N . VAL A 1 272 ? 19.687 -3.785 -13.130 1.00 96.00 272 VAL A N 1
ATOM 2050 C CA . VAL A 1 272 ? 18.370 -4.120 -13.690 1.00 96.00 272 VAL A CA 1
ATOM 2051 C C . VAL A 1 272 ? 18.543 -5.055 -14.883 1.00 96.00 272 VAL A C 1
ATOM 2053 O O . VAL A 1 272 ? 19.314 -4.751 -15.795 1.00 96.00 272 VAL A O 1
ATOM 2056 N N . VAL A 1 273 ? 17.834 -6.184 -14.864 1.00 96.75 273 VAL A N 1
ATOM 2057 C CA . VAL A 1 273 ? 17.841 -7.162 -15.965 1.00 96.75 273 VAL A CA 1
ATOM 2058 C C . VAL A 1 273 ? 16.499 -7.256 -16.684 1.00 96.75 273 VAL A C 1
ATOM 2060 O O . VAL A 1 273 ? 16.487 -7.579 -17.867 1.00 96.75 273 VAL A O 1
ATOM 2063 N N . GLU A 1 274 ? 15.397 -6.926 -16.008 1.00 97.19 274 GLU A N 1
ATOM 2064 C CA . GLU A 1 274 ? 14.063 -6.874 -16.611 1.00 97.19 274 GLU A CA 1
ATOM 2065 C C . GLU A 1 274 ? 13.783 -5.539 -17.295 1.00 97.19 274 GLU A C 1
ATOM 2067 O O . GLU A 1 274 ? 14.103 -4.470 -16.771 1.00 97.19 274 GLU A O 1
ATOM 2072 N N . ARG A 1 275 ? 13.096 -5.596 -18.437 1.00 98.12 275 ARG A N 1
ATOM 2073 C CA . ARG A 1 275 ? 12.394 -4.442 -19.013 1.00 98.12 275 ARG A CA 1
ATOM 2074 C C . ARG A 1 275 ? 10.993 -4.311 -18.403 1.00 98.12 275 ARG A C 1
ATOM 2076 O O . ARG A 1 275 ? 10.460 -5.312 -17.919 1.00 98.12 275 ARG A O 1
ATOM 2083 N N . PRO A 1 276 ? 10.344 -3.133 -18.464 1.00 98.38 276 PRO A N 1
ATOM 2084 C CA . PRO A 1 276 ? 8.970 -2.994 -17.985 1.00 98.38 276 PRO A CA 1
ATOM 2085 C C . PRO A 1 276 ? 8.007 -3.995 -18.637 1.00 98.38 276 PRO A C 1
ATOM 2087 O O . PRO A 1 276 ? 7.250 -4.641 -17.918 1.00 98.38 276 PRO A O 1
ATOM 2090 N N . GLN A 1 277 ? 8.098 -4.234 -19.952 1.00 98.44 277 GLN A N 1
ATOM 2091 C CA . GLN A 1 277 ? 7.284 -5.282 -20.591 1.00 98.44 277 GLN A CA 1
ATOM 2092 C C . GLN A 1 277 ? 7.550 -6.693 -20.047 1.00 98.44 277 GLN A C 1
ATOM 2094 O O . GLN A 1 277 ? 6.616 -7.485 -19.936 1.00 98.44 277 GLN A O 1
ATOM 2099 N N . HIS A 1 278 ? 8.796 -7.017 -19.684 1.00 98.62 278 HIS A N 1
ATOM 2100 C CA . HIS A 1 278 ? 9.128 -8.321 -19.101 1.00 98.62 278 HIS A CA 1
ATOM 2101 C C . HIS A 1 278 ? 8.518 -8.487 -17.717 1.00 98.62 278 HIS A C 1
ATOM 2103 O O . HIS A 1 278 ? 7.959 -9.540 -17.438 1.00 98.62 278 HIS A O 1
ATOM 2109 N N . MET A 1 279 ? 8.573 -7.443 -16.886 1.00 98.44 279 MET A N 1
ATOM 2110 C CA . MET A 1 279 ? 7.916 -7.437 -15.579 1.00 98.44 279 MET A CA 1
ATOM 2111 C C . MET A 1 279 ? 6.410 -7.678 -15.731 1.00 98.44 279 MET A C 1
ATOM 2113 O O . MET A 1 279 ? 5.864 -8.558 -15.071 1.00 98.44 279 MET A O 1
ATOM 2117 N N . LEU A 1 280 ? 5.747 -6.974 -16.655 1.00 98.62 280 LEU A N 1
ATOM 2118 C CA . LEU A 1 280 ? 4.309 -7.139 -16.889 1.00 98.62 280 LEU A CA 1
ATOM 2119 C C . LEU A 1 280 ? 3.957 -8.547 -17.393 1.00 98.62 280 LEU A C 1
ATOM 2121 O O . LEU A 1 280 ? 2.979 -9.132 -16.930 1.00 98.62 280 LEU A O 1
ATOM 2125 N N . MET A 1 281 ? 4.754 -9.119 -18.302 1.00 98.75 281 MET A N 1
ATOM 2126 C CA . MET A 1 281 ? 4.539 -10.491 -18.772 1.00 98.75 281 MET A CA 1
ATOM 2127 C C . MET A 1 281 ? 4.804 -11.517 -17.661 1.00 98.75 281 MET A C 1
ATOM 2129 O O . MET A 1 281 ? 4.011 -12.439 -17.486 1.00 98.75 281 MET A O 1
ATOM 2133 N N . ARG A 1 282 ? 5.857 -11.334 -16.850 1.00 98.62 282 ARG A N 1
ATOM 2134 C CA . ARG A 1 282 ? 6.127 -12.170 -15.668 1.00 98.62 282 ARG A CA 1
ATOM 2135 C C . ARG A 1 282 ? 4.949 -12.153 -14.703 1.00 98.62 282 ARG A C 1
ATOM 2137 O O . ARG A 1 282 ? 4.545 -13.214 -14.243 1.00 98.62 282 ARG A O 1
ATOM 2144 N N . VAL A 1 283 ? 4.396 -10.977 -14.409 1.00 98.56 283 VAL A N 1
ATOM 2145 C CA . VAL A 1 283 ? 3.224 -10.844 -13.533 1.00 98.56 283 VAL A CA 1
ATOM 2146 C C . VAL A 1 283 ? 2.036 -11.608 -14.113 1.00 98.56 283 VAL A C 1
ATOM 2148 O O . VAL A 1 283 ? 1.421 -12.406 -13.410 1.00 98.56 283 VAL A O 1
ATOM 2151 N N . ALA A 1 284 ? 1.749 -11.430 -15.404 1.00 98.69 284 ALA A N 1
ATOM 2152 C CA . ALA A 1 284 ? 0.631 -12.102 -16.054 1.00 98.69 284 ALA A CA 1
ATOM 2153 C C . ALA A 1 284 ? 0.779 -13.635 -16.058 1.00 98.69 284 ALA A C 1
ATOM 2155 O O . ALA A 1 284 ? -0.167 -14.342 -15.712 1.00 98.69 284 ALA A O 1
ATOM 2156 N N . VAL A 1 285 ? 1.967 -14.160 -16.380 1.00 98.62 285 VAL A N 1
ATOM 2157 C CA . VAL A 1 285 ? 2.250 -15.605 -16.306 1.00 98.62 285 VAL A CA 1
ATOM 2158 C C . VAL A 1 285 ? 2.240 -16.091 -14.854 1.00 98.62 285 VAL A C 1
ATOM 2160 O O . VAL A 1 285 ? 1.741 -17.175 -14.580 1.00 98.62 285 VAL A O 1
ATOM 2163 N N . GLY A 1 286 ? 2.723 -15.294 -13.901 1.00 98.19 286 GLY A N 1
ATOM 2164 C CA . GLY A 1 286 ? 2.689 -15.626 -12.476 1.00 98.19 286 GLY A CA 1
ATOM 2165 C C . GLY A 1 286 ? 1.269 -15.801 -11.926 1.00 98.19 286 GLY A C 1
ATOM 2166 O O . GLY A 1 286 ? 1.052 -16.662 -11.077 1.00 98.19 286 GLY A O 1
ATOM 2167 N N . ILE A 1 287 ? 0.307 -15.024 -12.435 1.00 98.25 287 ILE A N 1
ATOM 2168 C CA . ILE A 1 287 ? -1.113 -15.107 -12.059 1.00 98.25 287 ILE A CA 1
ATOM 2169 C C . ILE A 1 287 ? -1.808 -16.280 -12.762 1.00 98.25 287 ILE A C 1
ATOM 2171 O O . ILE A 1 287 ? -2.465 -17.088 -12.110 1.00 98.25 287 ILE A O 1
ATOM 2175 N N . HIS A 1 288 ? -1.672 -16.379 -14.088 1.00 98.38 288 HIS A N 1
ATOM 2176 C CA . HIS A 1 288 ? -2.465 -17.313 -14.908 1.00 98.38 288 HIS A CA 1
ATOM 2177 C C . HIS A 1 288 ? -1.799 -18.674 -15.137 1.00 98.38 288 HIS A C 1
ATOM 2179 O O . HIS A 1 288 ? -2.456 -19.629 -15.552 1.00 98.38 288 HIS A O 1
ATOM 2185 N N . LYS A 1 289 ? -0.498 -18.783 -14.855 1.00 96.88 289 LYS A N 1
ATOM 2186 C CA . LYS A 1 289 ? 0.325 -19.985 -15.036 1.00 96.88 289 LYS A CA 1
ATOM 2187 C C . LYS A 1 289 ? 0.098 -20.610 -16.418 1.00 96.88 289 LYS A C 1
ATOM 2189 O O . LYS A 1 289 ? 0.321 -19.953 -17.430 1.00 96.88 289 LYS A O 1
ATOM 2194 N N . ALA A 1 290 ? -0.350 -21.866 -16.467 1.00 96.38 290 ALA A N 1
ATOM 2195 C CA . ALA A 1 290 ? -0.545 -22.625 -17.700 1.00 96.38 290 ALA A CA 1
ATOM 2196 C C . ALA A 1 290 ? -1.632 -22.051 -18.636 1.00 96.38 290 ALA A C 1
ATOM 2198 O O . ALA A 1 290 ? -1.649 -22.401 -19.816 1.00 96.38 290 ALA A O 1
ATOM 2199 N N . ASP A 1 291 ? -2.514 -21.158 -18.166 1.00 98.25 291 ASP A N 1
ATOM 2200 C CA . ASP A 1 291 ? -3.459 -20.443 -19.035 1.00 98.25 291 ASP A CA 1
ATOM 2201 C C . ASP A 1 291 ? -2.778 -19.254 -19.738 1.00 98.25 291 ASP A C 1
ATOM 2203 O O . ASP A 1 291 ? -2.976 -18.075 -19.424 1.00 98.25 291 ASP A O 1
ATOM 2207 N N . VAL A 1 292 ? -1.957 -19.581 -20.737 1.00 97.94 292 VAL A N 1
ATOM 2208 C CA . VAL A 1 292 ? -1.186 -18.606 -21.524 1.00 97.94 292 VAL A CA 1
ATOM 2209 C C . VAL A 1 292 ? -2.091 -17.638 -22.288 1.00 97.94 292 VAL A C 1
ATOM 2211 O O . VAL A 1 292 ? -1.736 -16.474 -22.474 1.00 97.94 292 VAL A O 1
ATOM 2214 N N . ALA A 1 293 ? -3.281 -18.079 -22.705 1.00 98.38 293 ALA A N 1
ATOM 2215 C CA . ALA A 1 293 ? -4.224 -17.211 -23.397 1.00 98.38 293 ALA A CA 1
ATOM 2216 C C . ALA A 1 293 ? -4.709 -16.084 -22.474 1.00 98.38 293 ALA A C 1
ATOM 2218 O O . ALA A 1 293 ? -4.772 -14.929 -22.899 1.00 98.38 293 ALA A O 1
ATOM 2219 N N . SER A 1 294 ? -5.034 -16.394 -21.217 1.00 98.56 294 SER A N 1
ATOM 2220 C CA . SER A 1 294 ? -5.391 -15.380 -20.218 1.00 98.56 294 SER A CA 1
ATOM 2221 C C . SER A 1 294 ? -4.193 -14.527 -19.801 1.00 98.56 294 SER A C 1
ATOM 2223 O O . SER A 1 294 ? -4.347 -13.309 -19.689 1.00 98.56 294 SER A O 1
ATOM 2225 N N . ALA A 1 295 ? -2.995 -15.114 -19.688 1.00 98.62 295 ALA A N 1
ATOM 2226 C CA . ALA A 1 295 ? -1.761 -14.369 -19.428 1.00 98.62 295 ALA A CA 1
ATOM 2227 C C . ALA A 1 295 ? -1.514 -13.278 -20.482 1.00 98.62 295 ALA A C 1
ATOM 2229 O O . ALA A 1 295 ? -1.310 -12.117 -20.133 1.00 98.62 295 ALA A O 1
ATOM 2230 N N . ILE A 1 296 ? -1.612 -13.610 -21.773 1.00 98.75 296 ILE A N 1
ATOM 2231 C CA . ILE A 1 296 ? -1.408 -12.639 -22.859 1.00 98.75 296 ILE A CA 1
ATOM 2232 C C . ILE A 1 296 ? -2.476 -11.540 -22.824 1.00 98.75 296 ILE A C 1
ATOM 2234 O O . ILE A 1 296 ? -2.134 -10.363 -22.930 1.00 98.75 296 ILE A O 1
ATOM 2238 N N . ARG A 1 297 ? -3.753 -11.886 -22.589 1.00 98.62 297 ARG A N 1
ATOM 2239 C CA . ARG A 1 297 ? -4.820 -10.875 -22.452 1.00 98.62 297 ARG A CA 1
ATOM 2240 C C . ARG A 1 297 ? -4.547 -9.915 -21.293 1.00 98.62 297 ARG A C 1
ATOM 2242 O O . ARG A 1 297 ? -4.662 -8.705 -21.464 1.00 98.62 297 ARG A O 1
ATOM 2249 N N . THR A 1 298 ? -4.166 -10.431 -20.124 1.00 98.69 298 THR A N 1
ATOM 2250 C CA . THR A 1 298 ? -3.802 -9.599 -18.967 1.00 98.69 298 THR A CA 1
ATOM 2251 C C . THR A 1 298 ? -2.577 -8.735 -19.259 1.00 98.69 298 THR A C 1
ATOM 2253 O O . THR A 1 298 ? -2.602 -7.542 -18.960 1.00 98.69 298 THR A O 1
ATOM 2256 N N . TYR A 1 299 ? -1.538 -9.289 -19.889 1.00 98.69 299 TYR A N 1
ATOM 2257 C CA . TYR A 1 299 ? -0.368 -8.528 -20.326 1.00 98.69 299 TYR A CA 1
ATOM 2258 C C . TYR A 1 299 ? -0.757 -7.366 -21.248 1.00 98.69 299 TYR A C 1
ATOM 2260 O O . TYR A 1 299 ? -0.299 -6.242 -21.033 1.00 98.69 299 TYR A O 1
ATOM 2268 N N . ASP A 1 300 ? -1.618 -7.599 -22.240 1.00 98.50 300 ASP A N 1
ATOM 2269 C CA . ASP A 1 300 ? -2.078 -6.551 -23.151 1.00 98.50 300 ASP A CA 1
ATOM 2270 C C . ASP A 1 300 ? -2.800 -5.431 -22.402 1.00 98.50 300 ASP A C 1
ATOM 2272 O O . ASP A 1 300 ? -2.441 -4.265 -22.561 1.00 98.50 300 ASP A O 1
ATOM 2276 N N . TYR A 1 301 ? -3.755 -5.760 -21.529 1.00 98.44 301 TYR A N 1
ATOM 2277 C CA . TYR A 1 301 ? -4.469 -4.742 -20.759 1.00 98.44 301 TYR A CA 1
ATOM 2278 C C . TYR A 1 301 ? -3.546 -3.941 -19.832 1.00 98.44 301 TYR A C 1
ATOM 2280 O O . TYR A 1 301 ? -3.660 -2.714 -19.786 1.00 98.44 301 TYR A O 1
ATOM 2288 N N . MET A 1 302 ? -2.606 -4.590 -19.137 1.00 98.31 302 MET A N 1
ATOM 2289 C CA . MET A 1 302 ? -1.663 -3.883 -18.262 1.00 98.31 302 MET A CA 1
ATOM 2290 C C . MET A 1 302 ? -0.667 -3.026 -19.049 1.00 98.31 302 MET A C 1
ATOM 2292 O O . MET A 1 302 ? -0.424 -1.872 -18.705 1.00 98.31 302 MET A O 1
ATOM 2296 N N . SER A 1 303 ? -0.091 -3.558 -20.129 1.00 98.06 303 SER A N 1
ATOM 2297 C CA . SER A 1 303 ? 0.914 -2.842 -20.931 1.00 98.06 303 SER A CA 1
ATOM 2298 C C . SER A 1 303 ? 0.325 -1.706 -21.770 1.00 98.06 303 SER A C 1
ATOM 2300 O O . SER A 1 303 ? 1.032 -0.746 -22.077 1.00 98.06 303 SER A O 1
ATOM 2302 N N . LEU A 1 304 ? -0.971 -1.771 -22.089 1.00 97.38 304 LEU A N 1
ATOM 2303 C CA . LEU A 1 304 ? -1.757 -0.662 -22.642 1.00 97.38 304 LEU A CA 1
ATOM 2304 C C . LEU A 1 304 ? -2.319 0.276 -21.559 1.00 97.38 304 LEU A C 1
ATOM 2306 O O . LEU A 1 304 ? -2.988 1.250 -21.894 1.00 97.38 304 LEU A O 1
ATOM 2310 N N . LYS A 1 305 ? -2.011 0.018 -20.281 1.00 96.88 305 LYS A N 1
ATOM 2311 C CA . LYS A 1 305 ? -2.379 0.837 -19.117 1.00 96.88 305 LYS A CA 1
ATOM 2312 C C . LYS A 1 305 ? -3.889 0.943 -18.864 1.00 96.88 305 LYS A C 1
ATOM 2314 O O . LYS A 1 305 ? -4.342 1.937 -18.305 1.00 96.88 305 LYS A O 1
ATOM 2319 N N . TYR A 1 306 ? -4.670 -0.074 -19.237 1.00 97.94 306 TYR A N 1
ATOM 2320 C CA . TYR A 1 306 ? -6.093 -0.143 -18.872 1.00 97.94 306 TYR A CA 1
ATOM 2321 C C . TYR A 1 306 ? -6.290 -0.378 -17.372 1.00 97.94 306 TYR A C 1
ATOM 2323 O O . TYR A 1 306 ? -7.248 0.126 -16.793 1.00 97.94 306 TYR A O 1
ATOM 2331 N N . PHE A 1 307 ? -5.388 -1.135 -16.746 1.00 97.94 307 PHE A N 1
ATOM 2332 C CA . PHE A 1 307 ? -5.323 -1.313 -15.298 1.00 97.94 307 PHE A CA 1
ATOM 2333 C C . PHE A 1 307 ? -3.895 -1.673 -14.868 1.00 97.94 307 PHE A C 1
ATOM 2335 O O . PHE A 1 307 ? -3.035 -1.963 -15.700 1.00 97.94 307 PHE A O 1
ATOM 2342 N N . THR A 1 308 ? -3.647 -1.681 -13.561 1.00 97.44 308 THR A N 1
ATOM 2343 C CA . THR A 1 308 ? -2.436 -2.240 -12.951 1.00 97.44 308 THR A CA 1
ATOM 2344 C C . THR A 1 308 ? -2.832 -3.049 -11.726 1.00 97.44 308 THR A C 1
ATOM 2346 O O . THR A 1 308 ? -3.778 -2.678 -11.038 1.00 97.44 308 THR A O 1
ATOM 2349 N N . HIS A 1 309 ? -2.103 -4.124 -11.439 1.00 97.38 309 HIS A N 1
ATOM 2350 C CA . HIS A 1 309 ? -2.191 -4.775 -10.134 1.00 97.38 309 HIS A CA 1
ATOM 2351 C C . HIS A 1 309 ? -1.464 -3.957 -9.063 1.00 97.38 309 HIS A C 1
ATOM 2353 O O . HIS A 1 309 ? -0.595 -3.130 -9.382 1.00 97.38 309 HIS A O 1
ATOM 2359 N N . ALA A 1 310 ? -1.793 -4.207 -7.795 1.00 94.06 310 ALA A N 1
ATOM 2360 C CA . ALA A 1 310 ? -1.120 -3.578 -6.671 1.00 94.06 310 ALA A CA 1
ATOM 2361 C C . ALA A 1 310 ? 0.367 -3.957 -6.549 1.00 94.06 310 ALA A C 1
ATOM 2363 O O . ALA A 1 310 ? 0.863 -4.933 -7.120 1.00 94.06 310 ALA A O 1
ATOM 2364 N N . THR A 1 311 ? 1.092 -3.161 -5.758 1.00 90.94 311 THR A N 1
ATOM 2365 C CA . THR A 1 311 ? 2.551 -3.262 -5.596 1.00 90.94 311 THR A CA 1
ATOM 2366 C C . THR A 1 311 ? 3.049 -4.679 -5.255 1.00 90.94 311 THR A C 1
ATOM 2368 O O . THR A 1 311 ? 3.980 -5.118 -5.933 1.00 90.94 311 THR A O 1
ATOM 2371 N N . PRO A 1 312 ? 2.468 -5.426 -4.291 1.00 91.00 312 PRO A N 1
ATOM 2372 C CA . PRO A 1 312 ? 2.966 -6.764 -3.955 1.00 91.00 312 PRO A CA 1
ATOM 2373 C C . PRO A 1 312 ? 2.817 -7.754 -5.106 1.00 91.00 312 PRO A C 1
ATOM 2375 O O . PRO A 1 312 ? 3.738 -8.515 -5.387 1.00 91.00 312 PRO A O 1
ATOM 2378 N N . THR A 1 313 ? 1.719 -7.673 -5.861 1.00 95.19 313 THR A N 1
ATOM 2379 C CA . THR A 1 313 ? 1.544 -8.488 -7.067 1.00 95.19 313 THR A CA 1
ATOM 2380 C C . THR A 1 313 ? 2.618 -8.168 -8.112 1.00 95.19 313 THR A C 1
ATOM 2382 O O . THR A 1 313 ? 3.238 -9.086 -8.643 1.00 95.19 313 THR A O 1
ATOM 2385 N N . LEU A 1 314 ? 2.923 -6.890 -8.369 1.00 95.25 314 LEU A N 1
ATOM 2386 C CA . LEU A 1 314 ? 3.980 -6.514 -9.324 1.00 95.25 314 LEU A CA 1
ATOM 2387 C C . LEU A 1 314 ? 5.384 -6.979 -8.882 1.00 95.25 314 LEU A C 1
ATOM 2389 O O . LEU A 1 314 ? 6.207 -7.372 -9.716 1.00 95.25 314 LEU A O 1
ATOM 2393 N N . PHE A 1 315 ? 5.663 -6.948 -7.576 1.00 90.94 315 PHE A N 1
ATOM 2394 C CA . PHE A 1 315 ? 6.935 -7.411 -7.013 1.00 90.94 315 PHE A CA 1
ATOM 2395 C C . PHE A 1 315 ? 7.080 -8.932 -7.043 1.00 90.94 315 PHE A C 1
ATOM 2397 O O . PHE A 1 315 ? 8.142 -9.426 -7.424 1.00 90.94 315 PHE A O 1
ATOM 2404 N N . ASN A 1 316 ? 6.032 -9.657 -6.656 1.00 93.44 316 ASN A N 1
ATOM 2405 C CA . ASN A 1 316 ? 6.158 -11.050 -6.237 1.00 93.44 316 ASN A CA 1
ATOM 2406 C C . ASN A 1 316 ? 5.494 -12.049 -7.191 1.00 93.44 316 ASN A C 1
ATOM 2408 O O . ASN A 1 316 ? 5.805 -13.237 -7.135 1.00 93.44 316 ASN A O 1
ATOM 2412 N N . ALA A 1 317 ? 4.617 -11.617 -8.104 1.00 97.25 317 ALA A N 1
ATOM 2413 C CA . ALA A 1 317 ? 4.061 -12.537 -9.091 1.00 97.25 317 ALA A CA 1
ATOM 2414 C C . ALA A 1 317 ? 5.183 -13.119 -9.963 1.00 97.25 317 ALA A C 1
ATOM 2416 O O . ALA A 1 317 ? 6.008 -12.395 -10.532 1.00 97.25 317 ALA A O 1
ATOM 2417 N N . GLY A 1 318 ? 5.219 -14.448 -10.046 1.00 96.31 318 GLY A N 1
ATOM 2418 C CA . GLY A 1 318 ? 6.247 -15.178 -10.780 1.00 96.31 318 GLY A CA 1
ATOM 2419 C C . GLY A 1 318 ? 7.522 -15.491 -9.990 1.00 96.31 318 GLY A C 1
ATOM 2420 O O . GLY A 1 318 ? 8.390 -16.171 -10.532 1.00 96.31 318 GLY A O 1
ATOM 2421 N N . THR A 1 319 ? 7.665 -15.024 -8.746 1.00 96.00 319 THR A N 1
ATOM 2422 C CA . THR A 1 319 ? 8.850 -15.276 -7.904 1.00 96.00 319 THR A CA 1
ATOM 2423 C C . THR A 1 319 ? 8.617 -16.457 -6.945 1.00 96.00 319 THR A C 1
ATOM 2425 O O . THR A 1 319 ? 7.466 -16.840 -6.732 1.00 96.00 319 THR A O 1
ATOM 2428 N N . PRO A 1 320 ? 9.671 -17.062 -6.351 1.00 94.12 320 PRO A N 1
ATOM 2429 C CA . PRO A 1 320 ? 9.514 -18.212 -5.450 1.00 94.12 320 PRO A CA 1
ATOM 2430 C C . PRO A 1 320 ? 8.612 -17.958 -4.232 1.00 94.12 320 PRO A C 1
ATOM 2432 O O . PRO A 1 320 ? 7.881 -18.854 -3.822 1.00 94.12 320 PRO A O 1
ATOM 2435 N N . ASN A 1 321 ? 8.628 -16.736 -3.690 1.00 89.25 321 ASN A N 1
ATOM 2436 C CA . ASN A 1 321 ? 7.793 -16.322 -2.560 1.00 89.25 321 ASN A CA 1
ATOM 2437 C C . ASN A 1 321 ? 6.716 -15.349 -3.053 1.00 89.25 321 ASN A C 1
ATOM 2439 O O . ASN A 1 321 ? 6.828 -14.131 -2.908 1.00 89.25 321 ASN A O 1
ATOM 2443 N N . ALA A 1 322 ? 5.673 -15.898 -3.675 1.00 91.44 322 ALA A N 1
ATOM 2444 C CA . ALA A 1 322 ? 4.610 -15.134 -4.320 1.00 91.44 322 ALA A CA 1
ATOM 2445 C C . ALA A 1 322 ? 3.564 -14.591 -3.320 1.00 91.44 322 ALA A C 1
ATOM 2447 O O . ALA A 1 322 ? 2.402 -14.994 -3.339 1.00 91.44 322 ALA A O 1
ATOM 2448 N N . GLN A 1 323 ? 3.957 -13.664 -2.442 1.00 91.00 323 GLN A N 1
ATOM 2449 C CA . GLN A 1 323 ? 3.015 -12.904 -1.612 1.00 91.00 323 GLN A CA 1
ATOM 2450 C C . GLN A 1 323 ? 2.375 -11.799 -2.475 1.00 91.00 323 GLN A C 1
ATOM 2452 O O . GLN A 1 323 ? 3.033 -10.826 -2.833 1.00 91.00 323 GLN A O 1
ATOM 2457 N N . LEU A 1 324 ? 1.120 -11.984 -2.898 1.00 93.94 324 LEU A N 1
ATOM 2458 C CA . LEU A 1 324 ? 0.472 -11.101 -3.888 1.00 93.94 324 LEU A CA 1
ATOM 2459 C C . LEU A 1 324 ? -0.469 -10.056 -3.268 1.00 93.94 324 LEU A C 1
ATOM 2461 O O . LEU A 1 324 ? -0.772 -9.044 -3.905 1.00 93.94 324 LEU A O 1
ATOM 2465 N N . SER A 1 325 ? -0.933 -10.305 -2.045 1.00 92.38 325 SER A N 1
ATOM 2466 C CA . SER A 1 325 ? -1.964 -9.521 -1.359 1.00 92.38 325 SER A CA 1
ATOM 2467 C C . SER A 1 325 ? -1.394 -8.275 -0.682 1.00 92.38 325 SER A C 1
ATOM 2469 O O . SER A 1 325 ? -0.272 -8.285 -0.189 1.00 92.38 325 SER A O 1
ATOM 2471 N N . SER A 1 326 ? -2.168 -7.193 -0.604 1.00 88.38 326 SER A N 1
ATOM 2472 C CA . SER A 1 326 ? -1.649 -5.898 -0.127 1.00 88.38 326 SER A CA 1
ATOM 2473 C C . SER A 1 326 ? -1.870 -5.625 1.345 1.00 88.38 326 SER A C 1
ATOM 2475 O O . SER A 1 326 ? -1.005 -5.040 2.003 1.00 88.38 326 SER A O 1
ATOM 2477 N N . CYS A 1 327 ? -3.030 -6.000 1.867 1.00 93.44 327 CYS A N 1
ATOM 2478 C CA . CYS A 1 327 ? -3.421 -5.618 3.212 1.00 93.44 327 CYS A CA 1
ATOM 2479 C C . CYS A 1 327 ? -4.016 -6.786 3.975 1.00 93.44 327 CYS A C 1
ATOM 2481 O O . CYS A 1 327 ? -4.655 -7.660 3.394 1.00 93.44 327 CYS A O 1
ATOM 2483 N N . PHE A 1 328 ? -3.820 -6.742 5.285 1.00 96.44 328 PHE A N 1
ATOM 2484 C CA . PHE A 1 328 ? -4.274 -7.753 6.220 1.00 96.44 328 PHE A CA 1
ATOM 2485 C C . PHE A 1 328 ? -5.014 -7.086 7.371 1.00 96.44 328 PHE A C 1
ATOM 2487 O O . PHE A 1 328 ? -4.569 -6.049 7.878 1.00 96.44 328 PHE A O 1
ATOM 2494 N N . LEU A 1 329 ? -6.144 -7.667 7.770 1.00 97.44 329 LEU A N 1
ATOM 2495 C CA . LEU A 1 329 ? -6.929 -7.200 8.907 1.00 97.44 329 LEU A CA 1
ATOM 2496 C C . LEU A 1 329 ? -6.897 -8.258 10.004 1.00 97.44 329 LEU A C 1
ATOM 2498 O O . LEU A 1 329 ? -7.189 -9.427 9.756 1.00 97.44 329 LEU A O 1
ATOM 2502 N N . LEU A 1 330 ? -6.555 -7.840 11.218 1.00 96.25 330 LEU A N 1
ATOM 2503 C CA . LEU A 1 330 ? -6.432 -8.721 12.374 1.00 96.25 330 LEU A CA 1
ATOM 2504 C C . LEU A 1 330 ? -7.321 -8.243 13.522 1.00 96.25 330 LEU A C 1
ATOM 2506 O O . LEU A 1 330 ? -7.593 -7.052 13.686 1.00 96.25 330 LEU A O 1
ATOM 2510 N N . GLN A 1 331 ? -7.700 -9.168 14.396 1.00 92.75 331 GLN A N 1
ATOM 2511 C CA . GLN A 1 331 ? -8.183 -8.817 15.724 1.00 92.75 331 GLN A CA 1
ATOM 2512 C C . GLN A 1 331 ? -7.373 -9.545 16.784 1.00 92.75 331 GLN A C 1
ATOM 2514 O O . GLN A 1 331 ? -6.994 -10.701 16.620 1.00 92.75 331 GLN A O 1
ATOM 2519 N N . ILE A 1 332 ? -7.170 -8.882 17.916 1.00 89.94 332 ILE A N 1
ATOM 2520 C CA . ILE A 1 332 ? -6.613 -9.545 19.089 1.00 89.94 332 ILE A CA 1
ATOM 2521 C C . ILE A 1 332 ? -7.634 -10.591 19.567 1.00 89.94 332 ILE A C 1
ATOM 2523 O O . ILE A 1 332 ? -8.824 -10.284 19.726 1.00 89.94 332 ILE A O 1
ATOM 2527 N N . ARG A 1 333 ? -7.194 -11.839 19.777 1.00 85.56 333 ARG A N 1
ATOM 2528 C CA . ARG A 1 333 ? -8.059 -12.957 20.206 1.00 85.56 333 ARG A CA 1
ATOM 2529 C C . ARG A 1 333 ? -8.736 -12.658 21.544 1.00 85.56 333 ARG A C 1
ATOM 2531 O O . ARG A 1 333 ? -9.967 -12.622 21.612 1.00 85.56 333 ARG A O 1
ATOM 2538 N N . ASP A 1 334 ? -7.941 -12.379 22.569 1.00 85.19 334 ASP A N 1
ATOM 2539 C CA . ASP A 1 334 ? -8.372 -12.048 23.927 1.00 85.19 334 ASP A CA 1
ATOM 2540 C C . ASP A 1 334 ? -7.355 -11.116 24.617 1.00 85.19 334 ASP A C 1
ATOM 2542 O O . ASP A 1 334 ? -6.306 -10.800 24.060 1.00 85.19 334 ASP A O 1
ATOM 2546 N N . ASN A 1 335 ? -7.665 -10.649 25.830 1.00 86.56 335 ASN A N 1
ATOM 2547 C CA . ASN A 1 335 ? -6.754 -9.806 26.609 1.00 86.56 335 ASN A CA 1
ATOM 2548 C C . ASN A 1 335 ? -5.792 -10.638 27.478 1.00 86.56 335 ASN A C 1
ATOM 2550 O O . ASN A 1 335 ? -5.763 -10.485 28.701 1.00 86.56 335 ASN A O 1
ATOM 2554 N N . SER A 1 336 ? -5.017 -11.526 26.858 1.00 88.50 336 SER A N 1
ATOM 2555 C CA . SER A 1 336 ? -3.907 -12.247 27.493 1.00 88.50 336 SER A CA 1
ATOM 2556 C C . SER A 1 336 ? -2.565 -11.831 26.890 1.00 88.50 336 SER A C 1
ATOM 2558 O O . SER A 1 336 ? -2.494 -11.355 25.756 1.00 88.50 336 SER A O 1
ATOM 2560 N N . VAL A 1 337 ? -1.480 -12.022 27.649 1.00 88.31 337 VAL A N 1
ATOM 2561 C CA . VAL A 1 337 ? -0.116 -11.818 27.131 1.00 88.31 337 VAL A CA 1
ATOM 2562 C C . VAL A 1 337 ? 0.103 -12.689 25.892 1.00 88.31 337 VAL A C 1
ATOM 2564 O O . VAL A 1 337 ? 0.562 -12.188 24.874 1.00 88.31 337 VAL A O 1
ATOM 2567 N N . GLU A 1 338 ? -0.289 -13.962 25.952 1.00 90.81 338 GLU A N 1
ATOM 2568 C CA . GLU A 1 338 ? -0.151 -14.907 24.841 1.00 90.81 338 GLU A CA 1
ATOM 2569 C C . GLU A 1 338 ? -0.831 -14.393 23.566 1.00 90.81 338 GLU A C 1
ATOM 2571 O O . GLU A 1 338 ? -0.163 -14.215 22.553 1.00 90.81 338 GLU A O 1
ATOM 2576 N N . ALA A 1 339 ? -2.119 -14.039 23.624 1.00 90.69 339 ALA A N 1
ATOM 2577 C CA . ALA A 1 339 ? -2.849 -13.572 22.444 1.00 90.69 339 ALA A CA 1
ATOM 2578 C C . ALA A 1 339 ? -2.287 -12.271 21.853 1.00 90.69 339 ALA A C 1
ATOM 2580 O O . ALA A 1 339 ? -2.292 -12.082 20.632 1.00 90.69 339 ALA A O 1
ATOM 2581 N N . ILE A 1 340 ? -1.808 -11.361 22.703 1.00 91.88 340 ILE A N 1
ATOM 2582 C CA . ILE A 1 340 ? -1.188 -10.109 22.259 1.00 91.88 340 ILE A CA 1
ATOM 2583 C C . ILE A 1 340 ? 0.126 -10.396 21.527 1.00 91.88 340 ILE A C 1
ATOM 2585 O O . ILE A 1 340 ? 0.351 -9.845 20.448 1.00 91.88 340 ILE A O 1
ATOM 2589 N N . TYR A 1 341 ? 0.970 -11.276 22.069 1.00 93.56 341 TYR A N 1
ATOM 2590 C CA . TYR A 1 341 ? 2.232 -11.657 21.433 1.00 93.56 341 TYR A CA 1
ATOM 2591 C C . TYR A 1 341 ? 2.028 -12.523 20.183 1.00 93.56 341 TYR A C 1
ATOM 2593 O O . TYR A 1 341 ? 2.789 -12.379 19.227 1.00 93.56 341 TYR A O 1
ATOM 2601 N N . ASP A 1 342 ? 0.982 -13.345 20.129 1.00 94.25 342 ASP A N 1
ATOM 2602 C CA . ASP A 1 342 ? 0.597 -14.071 18.916 1.00 94.25 342 ASP A CA 1
ATOM 2603 C C . ASP A 1 342 ? 0.168 -13.108 17.808 1.00 94.25 342 ASP A C 1
ATOM 2605 O O . ASP A 1 342 ? 0.637 -13.218 16.673 1.00 94.25 342 ASP A O 1
ATOM 2609 N N . THR A 1 343 ? -0.654 -12.110 18.143 1.00 94.00 343 THR A N 1
ATOM 2610 C CA . THR A 1 343 ? -1.042 -11.052 17.195 1.00 94.00 343 THR A CA 1
ATOM 2611 C C . THR A 1 343 ? 0.192 -10.277 16.728 1.00 94.00 343 THR A C 1
ATOM 2613 O O . THR A 1 343 ? 0.362 -10.036 15.536 1.00 94.00 343 THR A O 1
ATOM 2616 N N . LEU A 1 344 ? 1.107 -9.941 17.642 1.00 94.19 344 LEU A N 1
ATOM 2617 C CA . LEU A 1 344 ? 2.369 -9.277 17.314 1.00 94.19 344 LEU A CA 1
ATOM 2618 C C . LEU A 1 344 ? 3.237 -10.120 16.367 1.00 94.19 344 LEU A C 1
ATOM 2620 O O . LEU A 1 344 ? 3.796 -9.584 15.411 1.00 94.19 344 LEU A O 1
ATOM 2624 N N . ARG A 1 345 ? 3.329 -11.436 16.600 1.00 94.81 345 ARG A N 1
ATOM 2625 C CA . ARG A 1 345 ? 4.046 -12.384 15.733 1.00 94.81 345 ARG A CA 1
ATOM 2626 C C . ARG A 1 345 ? 3.437 -12.428 14.333 1.00 94.81 345 ARG A C 1
ATOM 2628 O O . ARG A 1 345 ? 4.183 -12.432 13.351 1.00 94.81 345 ARG A O 1
ATOM 2635 N N . GLN A 1 346 ? 2.109 -12.447 14.231 1.00 94.19 346 GLN A N 1
ATOM 2636 C CA . GLN A 1 346 ? 1.415 -12.382 12.943 1.00 94.19 346 GLN A CA 1
ATOM 2637 C C . GLN A 1 346 ? 1.719 -11.059 12.229 1.00 94.19 346 GLN A C 1
ATOM 2639 O O . GLN A 1 346 ? 2.153 -11.085 11.079 1.00 94.19 346 GLN A O 1
ATOM 2644 N N . CYS A 1 347 ? 1.611 -9.920 12.922 1.00 93.44 347 CYS A N 1
ATOM 2645 C CA . CYS A 1 347 ? 1.962 -8.610 12.369 1.00 93.44 347 CYS A CA 1
ATOM 2646 C C . CYS A 1 347 ? 3.420 -8.553 11.886 1.00 93.44 347 CYS A C 1
ATOM 2648 O O . CYS A 1 347 ? 3.684 -8.064 10.792 1.00 93.44 347 CYS A O 1
ATOM 2650 N N . ALA A 1 348 ? 4.370 -9.086 12.659 1.00 91.69 348 ALA A N 1
ATOM 2651 C CA . ALA A 1 348 ? 5.781 -9.133 12.275 1.00 91.69 348 ALA A CA 1
ATOM 2652 C C . ALA A 1 348 ? 6.003 -9.947 10.989 1.00 91.69 348 ALA A C 1
ATOM 2654 O O . ALA A 1 348 ? 6.710 -9.492 10.092 1.00 91.69 348 ALA A O 1
ATOM 2655 N N . THR A 1 349 ? 5.352 -11.111 10.886 1.00 91.00 349 THR A N 1
ATOM 2656 C CA . THR A 1 349 ? 5.447 -12.014 9.724 1.00 91.00 349 THR A CA 1
ATOM 2657 C C . THR A 1 349 ? 4.829 -11.390 8.472 1.00 91.00 349 THR A C 1
ATOM 2659 O O . THR A 1 349 ? 5.393 -11.462 7.386 1.00 91.00 349 THR A O 1
ATOM 2662 N N . ILE A 1 350 ? 3.673 -10.740 8.611 1.00 90.94 350 ILE A N 1
ATOM 2663 C CA . ILE A 1 350 ? 3.004 -10.059 7.497 1.00 90.94 350 ILE A CA 1
ATOM 2664 C C . ILE A 1 350 ? 3.830 -8.851 7.032 1.00 90.94 350 ILE A C 1
ATOM 2666 O O . ILE A 1 350 ? 4.016 -8.643 5.833 1.00 90.94 350 ILE A O 1
ATOM 2670 N N . SER A 1 351 ? 4.362 -8.067 7.974 1.00 88.56 351 SER A N 1
ATOM 2671 C CA . SER A 1 351 ? 5.149 -6.870 7.666 1.00 88.56 351 SER A CA 1
ATOM 2672 C C . SER A 1 351 ? 6.475 -7.200 6.982 1.00 88.56 351 SER A C 1
ATOM 2674 O O . SER A 1 351 ? 6.870 -6.489 6.058 1.00 88.56 351 SER A O 1
ATOM 2676 N N . SER A 1 352 ? 7.151 -8.290 7.376 1.00 83.81 352 SER A N 1
ATOM 2677 C CA . SER A 1 352 ? 8.400 -8.713 6.723 1.00 83.81 352 SER A CA 1
ATOM 2678 C C . SER A 1 352 ? 8.205 -9.052 5.245 1.00 83.81 352 SER A C 1
ATOM 2680 O O . SER A 1 352 ? 9.094 -8.792 4.436 1.00 83.81 352 SER A O 1
ATOM 2682 N N . GLU A 1 353 ? 7.017 -9.536 4.882 1.00 83.00 353 GLU A N 1
ATOM 2683 C CA . GLU A 1 353 ? 6.618 -9.829 3.500 1.00 83.00 353 GLU A CA 1
ATOM 2684 C C . GLU A 1 353 ? 5.926 -8.638 2.808 1.00 83.00 353 GLU A C 1
ATOM 2686 O O . GLU A 1 353 ? 5.249 -8.799 1.797 1.00 83.00 353 GLU A O 1
ATOM 2691 N N . ALA A 1 354 ? 6.115 -7.421 3.332 1.00 81.12 354 ALA A N 1
ATOM 2692 C CA . ALA A 1 354 ? 5.597 -6.165 2.788 1.00 81.12 354 ALA A CA 1
ATOM 2693 C C . ALA A 1 354 ? 4.063 -5.996 2.787 1.00 81.12 354 ALA A C 1
ATOM 2695 O O . ALA A 1 354 ? 3.532 -5.190 2.018 1.00 81.12 354 ALA A O 1
ATOM 2696 N N . GLY A 1 355 ? 3.348 -6.689 3.677 1.00 86.81 355 GLY A N 1
ATOM 2697 C CA . GLY A 1 355 ? 1.916 -6.481 3.896 1.00 86.81 355 GLY A CA 1
ATOM 2698 C C . GLY A 1 355 ? 1.616 -5.275 4.796 1.00 86.81 355 GLY A C 1
ATOM 2699 O O . GLY A 1 355 ? 2.227 -5.100 5.852 1.00 86.81 355 GLY A O 1
ATOM 2700 N N . GLY A 1 356 ? 0.642 -4.449 4.403 1.00 91.38 356 GLY A N 1
ATOM 2701 C CA . GLY A 1 356 ? 0.061 -3.420 5.273 1.00 91.38 356 GLY A CA 1
ATOM 2702 C C . GLY A 1 356 ? -0.932 -4.030 6.263 1.00 91.38 356 GLY A C 1
ATOM 2703 O O . GLY A 1 356 ? -1.681 -4.936 5.903 1.00 91.38 356 GLY A O 1
ATOM 2704 N N .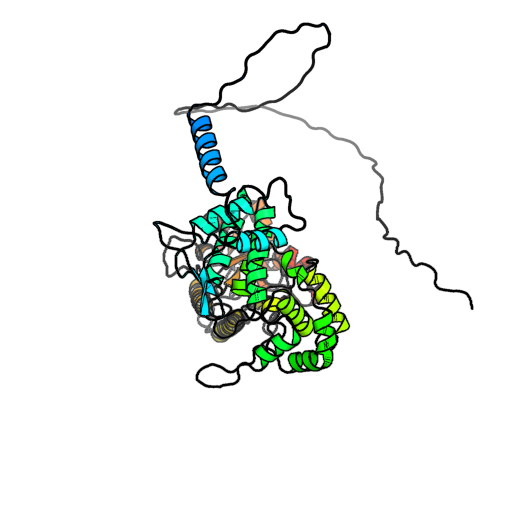 ILE A 1 357 ? -0.965 -3.544 7.505 1.00 95.31 357 ILE A N 1
ATOM 2705 C CA . ILE A 1 357 ? -1.781 -4.154 8.567 1.00 95.31 357 ILE A CA 1
ATOM 2706 C C . ILE A 1 357 ? -2.772 -3.146 9.142 1.00 95.31 357 ILE A C 1
ATOM 2708 O O . ILE A 1 357 ? -2.394 -2.029 9.487 1.00 95.31 357 ILE A O 1
ATOM 2712 N N . GLY A 1 358 ? -4.027 -3.561 9.298 1.00 97.12 358 GLY A N 1
ATOM 2713 C CA . GLY A 1 358 ? -4.987 -2.943 10.210 1.00 97.12 358 GLY A CA 1
ATOM 2714 C C . GLY A 1 358 ? -5.354 -3.931 11.312 1.00 97.12 358 GLY A C 1
ATOM 2715 O O . GLY A 1 358 ? -5.571 -5.106 11.024 1.00 97.12 358 GLY A O 1
ATOM 2716 N N . PHE A 1 359 ? -5.420 -3.506 12.572 1.00 96.75 359 PHE A N 1
ATOM 2717 C CA . PHE A 1 359 ? -5.914 -4.390 13.627 1.00 96.75 359 PHE A CA 1
ATOM 2718 C C . PHE A 1 359 ? -6.776 -3.689 14.669 1.00 96.75 359 PHE A C 1
ATOM 2720 O O . PHE A 1 359 ? -6.557 -2.527 15.019 1.00 96.75 359 PHE A O 1
ATOM 2727 N N . SER A 1 360 ? -7.763 -4.416 15.192 1.00 96.38 360 SER A N 1
ATOM 2728 C CA . SER A 1 360 ? -8.644 -3.915 16.246 1.00 96.38 360 SER A CA 1
ATOM 2729 C C . SER A 1 360 ? -8.012 -4.077 17.632 1.00 96.38 360 SER A C 1
ATOM 2731 O O . SER A 1 360 ? -7.700 -5.200 18.045 1.00 96.38 360 SER A O 1
ATOM 2733 N N . ALA A 1 361 ? -7.908 -2.981 18.381 1.00 95.56 361 ALA A N 1
ATOM 2734 C CA . ALA A 1 361 ? -7.391 -2.944 19.750 1.00 95.56 361 ALA A CA 1
ATOM 2735 C C . ALA A 1 361 ? -8.492 -2.927 20.829 1.00 95.56 361 ALA A C 1
ATOM 2737 O O . ALA A 1 361 ? -8.186 -2.859 22.017 1.00 95.56 361 ALA A O 1
ATOM 2738 N N . HIS A 1 362 ? -9.768 -3.037 20.441 1.00 94.69 362 HIS A N 1
ATOM 2739 C CA . HIS A 1 362 ? -10.939 -2.885 21.326 1.00 94.69 362 HIS A CA 1
ATOM 2740 C C . HIS A 1 362 ? -10.967 -3.816 22.537 1.00 94.69 362 HIS A C 1
ATOM 2742 O O . HIS A 1 362 ? -11.627 -3.513 23.526 1.00 94.69 362 HIS A O 1
ATOM 2748 N N . LYS A 1 363 ? -10.302 -4.974 22.450 1.00 92.19 363 LYS A N 1
ATOM 2749 C CA . LYS A 1 363 ? -10.265 -5.966 23.532 1.00 92.19 363 LYS A CA 1
ATOM 2750 C C . LYS A 1 363 ? -9.178 -5.690 24.570 1.00 92.19 363 LYS A C 1
ATOM 2752 O O . LYS A 1 363 ? -9.222 -6.316 25.627 1.00 92.19 363 LYS A O 1
ATOM 2757 N N . ILE A 1 364 ? -8.230 -4.788 24.296 1.00 92.69 364 ILE A N 1
ATOM 2758 C CA . ILE A 1 364 ? -7.156 -4.468 25.241 1.00 92.69 364 ILE A CA 1
ATOM 2759 C C . ILE A 1 364 ? -7.758 -3.773 26.460 1.00 92.69 364 ILE A C 1
ATOM 2761 O O . ILE A 1 364 ? -8.518 -2.824 26.322 1.00 92.69 364 ILE A O 1
ATOM 2765 N N . TRP A 1 365 ? -7.443 -4.234 27.668 1.00 93.19 365 TRP A N 1
ATOM 2766 C CA . TRP A 1 365 ? -7.985 -3.616 28.877 1.00 93.19 365 TRP A CA 1
ATOM 2767 C C . TRP A 1 365 ? -7.295 -2.290 29.203 1.00 93.19 365 TRP A C 1
ATOM 2769 O O . TRP A 1 365 ? -6.069 -2.174 29.172 1.00 93.19 365 TRP A O 1
ATOM 2779 N N . ALA A 1 366 ? -8.092 -1.306 29.615 1.00 92.06 366 ALA A N 1
ATOM 2780 C CA . ALA A 1 366 ? -7.600 -0.039 30.137 1.00 92.06 366 ALA A CA 1
ATOM 2781 C C . ALA A 1 366 ? -6.857 -0.211 31.472 1.00 92.06 366 ALA A C 1
ATOM 2783 O O . ALA A 1 366 ? -7.154 -1.120 32.261 1.00 92.06 366 ALA A O 1
ATOM 2784 N N . ARG A 1 367 ? -5.922 0.698 31.772 1.00 89.44 367 ARG A N 1
ATOM 2785 C CA . ARG A 1 367 ? -5.186 0.727 33.043 1.00 89.44 367 ARG A CA 1
ATOM 2786 C C . ARG A 1 367 ? -6.135 0.746 34.244 1.00 89.44 367 ARG A C 1
ATOM 2788 O O . ARG A 1 367 ? -7.204 1.353 34.217 1.00 89.44 367 ARG A O 1
ATOM 2795 N N . GLY A 1 368 ? -5.736 0.059 35.315 1.00 83.06 368 GLY A N 1
ATOM 2796 C CA . GLY A 1 368 ? -6.560 -0.086 36.518 1.00 83.06 368 GLY A CA 1
ATOM 2797 C C . GLY A 1 368 ? -7.751 -1.024 36.319 1.00 83.06 368 GLY A C 1
ATOM 2798 O O . GLY A 1 368 ? -8.779 -0.844 36.964 1.00 83.06 368 GLY A O 1
ATOM 2799 N N . SER A 1 369 ? -7.650 -1.988 35.393 1.00 82.06 369 SER A N 1
ATOM 2800 C CA . SER A 1 369 ? -8.680 -3.009 35.204 1.00 82.06 369 SER A CA 1
ATOM 2801 C C . SER A 1 369 ? -8.992 -3.760 36.491 1.00 82.06 369 SER A C 1
ATOM 2803 O O . SER A 1 369 ? -8.090 -4.299 37.124 1.00 82.06 369 SER A O 1
ATOM 2805 N N . SER A 1 370 ? -10.279 -3.854 36.839 1.00 70.44 370 SER A N 1
ATOM 2806 C CA . SER A 1 370 ? -10.776 -4.646 37.975 1.00 70.44 370 SER A CA 1
ATOM 2807 C C . SER A 1 370 ? -10.322 -6.112 37.897 1.00 70.44 370 SER A C 1
ATOM 2809 O O . SER A 1 370 ? -10.085 -6.764 38.912 1.00 70.44 370 SER A O 1
ATOM 2811 N N . LYS A 1 371 ? -10.128 -6.612 36.670 1.00 73.88 371 LYS A N 1
ATOM 2812 C CA . LYS A 1 371 ? -9.697 -7.978 36.355 1.00 73.88 371 LYS A CA 1
ATOM 2813 C C . LYS A 1 371 ? -8.193 -8.102 36.090 1.00 73.88 371 LYS A C 1
ATOM 2815 O O . LYS A 1 371 ? -7.737 -9.186 35.750 1.00 73.88 371 LYS A O 1
ATOM 2820 N N . ALA A 1 372 ? -7.404 -7.042 36.287 1.00 69.38 372 ALA A N 1
ATOM 2821 C CA . ALA A 1 372 ? -5.949 -7.034 36.086 1.00 69.38 372 ALA A CA 1
ATOM 2822 C C . ALA A 1 372 ? -5.227 -8.198 36.788 1.00 69.38 372 ALA A C 1
ATOM 2824 O O . ALA A 1 372 ? -4.334 -8.816 36.213 1.00 69.38 372 ALA A O 1
ATOM 2825 N N . ALA A 1 373 ? -5.651 -8.526 38.013 1.00 65.00 373 ALA A N 1
ATOM 2826 C CA . ALA A 1 373 ? -5.082 -9.609 38.817 1.00 65.00 373 ALA A CA 1
ATOM 2827 C C . ALA A 1 373 ? -5.297 -11.014 38.217 1.00 65.00 373 ALA A C 1
ATOM 2829 O O . ALA A 1 373 ? -4.674 -11.969 38.667 1.00 65.00 373 ALA A O 1
ATOM 2830 N N . GLN A 1 374 ? -6.147 -11.150 37.193 1.00 70.12 374 GLN A N 1
ATOM 2831 C CA . GLN A 1 374 ? -6.422 -12.407 36.488 1.00 70.12 374 GLN A CA 1
ATOM 2832 C C . GLN A 1 374 ? -5.413 -12.687 35.355 1.00 70.12 374 GLN A C 1
ATOM 2834 O O . GLN A 1 374 ? -5.648 -13.566 34.534 1.00 70.12 374 GLN A O 1
ATOM 2839 N N . GLY A 1 375 ? -4.298 -11.946 35.291 1.00 61.72 375 GLY A N 1
ATOM 2840 C CA . GLY A 1 375 ? -3.218 -12.175 34.320 1.00 61.72 375 GLY A CA 1
ATOM 2841 C C . GLY A 1 375 ? -3.394 -11.472 32.968 1.00 61.72 375 GLY A C 1
ATOM 2842 O O . GLY A 1 375 ? -2.655 -11.761 32.029 1.00 61.72 375 GLY A O 1
ATOM 2843 N N . GLY A 1 376 ? -4.352 -10.547 32.856 1.00 62.69 376 GLY A N 1
ATOM 2844 C CA . GLY A 1 376 ? -4.548 -9.744 31.648 1.00 62.69 376 GLY A CA 1
ATOM 2845 C C . GLY A 1 376 ? -3.549 -8.592 31.522 1.00 62.69 376 GLY A C 1
ATOM 2846 O O . GLY A 1 376 ? -3.097 -8.026 32.522 1.00 62.69 376 GLY A O 1
ATOM 2847 N N . VAL A 1 377 ? -3.229 -8.207 30.284 1.00 71.88 377 VAL A N 1
ATOM 2848 C CA . VAL A 1 377 ? -2.399 -7.023 30.009 1.00 71.88 377 VAL A CA 1
ATOM 2849 C C . VAL A 1 377 ? -3.196 -5.760 30.328 1.00 71.88 377 VAL A C 1
ATOM 2851 O O . VAL A 1 377 ? -4.379 -5.670 30.005 1.00 71.88 377 VAL A O 1
ATOM 2854 N N . ASN A 1 378 ? -2.553 -4.795 30.988 1.00 76.25 378 ASN A N 1
ATOM 2855 C CA . ASN A 1 378 ? -3.185 -3.544 31.397 1.00 76.25 378 ASN A CA 1
ATOM 2856 C C . ASN A 1 378 ? -2.550 -2.357 30.685 1.00 76.25 378 ASN A C 1
ATOM 2858 O O . ASN A 1 378 ? -1.353 -2.101 30.831 1.00 76.25 378 ASN A O 1
ATOM 2862 N N . GLY A 1 379 ? -3.388 -1.580 30.010 1.00 87.94 379 GLY A N 1
ATOM 2863 C CA . GLY A 1 379 ? -3.001 -0.348 29.350 1.00 87.94 379 GLY A CA 1
ATOM 2864 C C . GLY A 1 379 ? -2.735 -0.548 27.863 1.00 87.94 379 GLY A C 1
ATOM 2865 O O . GLY A 1 379 ? -1.895 -1.346 27.435 1.00 87.94 379 GLY A O 1
ATOM 2866 N N . LEU A 1 380 ? -3.417 0.265 27.075 1.00 92.69 380 LEU A N 1
ATOM 2867 C CA . LEU A 1 380 ? -3.272 0.374 25.639 1.00 92.69 380 LEU A CA 1
ATOM 2868 C C . LEU A 1 380 ? -1.896 0.937 25.271 1.00 92.69 380 LEU A C 1
ATOM 2870 O O . LEU A 1 380 ? -1.206 0.375 24.427 1.00 92.69 380 LEU A O 1
ATOM 2874 N N . VAL A 1 381 ? -1.448 1.993 25.960 1.00 94.06 381 VAL A N 1
ATOM 2875 C CA . VAL A 1 381 ? -0.190 2.696 25.644 1.00 94.06 381 VAL A CA 1
ATOM 2876 C C . VAL A 1 381 ? 1.045 1.777 25.702 1.00 94.06 381 VAL A C 1
ATOM 2878 O O . VAL A 1 381 ? 1.754 1.707 24.698 1.00 94.06 381 VAL A O 1
ATOM 2881 N N . PRO A 1 382 ? 1.326 1.025 26.792 1.00 92.94 382 PRO A N 1
ATOM 2882 C CA . PRO A 1 382 ? 2.485 0.128 26.824 1.00 92.94 382 PRO A CA 1
ATOM 2883 C C . PRO A 1 382 ? 2.409 -0.966 25.758 1.00 92.94 382 PRO A C 1
ATOM 2885 O O . PRO A 1 382 ? 3.415 -1.272 25.123 1.00 92.94 382 PRO A O 1
ATOM 2888 N N . THR A 1 383 ? 1.210 -1.510 25.527 1.00 93.75 383 THR A N 1
ATOM 2889 C CA . THR A 1 383 ? 0.980 -2.549 24.518 1.00 93.75 383 THR A CA 1
ATOM 2890 C C . THR A 1 383 ? 1.321 -2.028 23.126 1.00 93.75 383 THR A C 1
ATOM 2892 O O . THR A 1 383 ? 2.139 -2.618 22.422 1.00 93.75 383 THR A O 1
ATOM 2895 N N . LEU A 1 384 ? 0.776 -0.872 22.743 1.00 95.88 384 LEU A N 1
ATOM 2896 C CA . LEU A 1 384 ? 1.017 -0.285 21.426 1.00 95.88 384 LEU A CA 1
ATOM 2897 C C . LEU A 1 384 ? 2.471 0.160 21.229 1.00 95.88 384 LEU A C 1
ATOM 2899 O O . LEU A 1 384 ? 2.957 0.139 20.104 1.00 95.88 384 LEU A O 1
ATOM 2903 N N . ARG A 1 385 ? 3.222 0.468 22.290 1.00 94.88 385 ARG A N 1
ATOM 2904 C CA . ARG A 1 385 ? 4.669 0.722 22.169 1.00 94.88 385 ARG A CA 1
ATOM 2905 C C . ARG A 1 385 ? 5.466 -0.511 21.750 1.00 94.88 385 ARG A C 1
ATOM 2907 O O . ARG A 1 385 ? 6.448 -0.368 21.023 1.00 94.88 385 ARG A O 1
ATOM 2914 N N . VAL A 1 386 ? 5.036 -1.709 22.146 1.00 94.38 386 VAL A N 1
ATOM 2915 C CA . VAL A 1 386 ? 5.642 -2.957 21.659 1.00 94.38 386 VAL A CA 1
ATOM 2916 C C . VAL A 1 386 ? 5.367 -3.121 20.163 1.00 94.38 386 VAL A C 1
ATOM 2918 O O . VAL A 1 386 ? 6.304 -3.323 19.395 1.00 94.38 386 VAL A O 1
ATOM 2921 N N . PHE A 1 387 ? 4.118 -2.919 19.727 1.00 95.00 387 PHE A N 1
ATOM 2922 C CA . PHE A 1 387 ? 3.767 -2.929 18.299 1.00 95.00 387 PHE A CA 1
ATOM 2923 C C . PHE A 1 387 ? 4.543 -1.876 17.500 1.00 95.00 387 PHE A C 1
ATOM 2925 O O . PHE A 1 387 ? 5.005 -2.167 16.401 1.00 95.00 387 PHE A O 1
ATOM 2932 N N . ASN A 1 388 ? 4.753 -0.686 18.066 1.00 94.19 388 ASN A N 1
ATOM 2933 C CA . ASN A 1 388 ? 5.547 0.378 17.457 1.00 94.19 388 ASN A CA 1
ATOM 2934 C C . ASN A 1 388 ? 7.002 -0.046 17.222 1.00 94.19 388 ASN A C 1
ATOM 2936 O O . ASN A 1 388 ? 7.547 0.147 16.137 1.00 94.19 388 ASN A O 1
ATOM 2940 N N . ALA A 1 389 ? 7.641 -0.644 18.231 1.00 93.06 389 ALA A N 1
ATOM 2941 C CA . ALA A 1 389 ? 9.004 -1.148 18.096 1.00 93.06 389 ALA A CA 1
ATOM 2942 C C . ALA A 1 389 ? 9.094 -2.261 17.037 1.00 93.06 389 ALA A C 1
ATOM 2944 O O . ALA A 1 389 ? 10.033 -2.278 16.242 1.00 93.06 389 ALA A O 1
ATOM 2945 N N . THR A 1 390 ? 8.096 -3.147 16.980 1.00 91.88 390 THR A N 1
ATOM 2946 C CA . THR A 1 390 ? 8.016 -4.205 15.965 1.00 91.88 390 THR A CA 1
ATOM 2947 C C . THR A 1 390 ? 7.807 -3.654 14.556 1.00 91.88 390 THR A C 1
ATOM 2949 O O . THR A 1 390 ? 8.460 -4.135 13.636 1.00 91.88 390 THR A O 1
ATOM 2952 N N . ALA A 1 391 ? 6.976 -2.624 14.373 1.00 89.50 391 ALA A N 1
ATOM 2953 C CA . ALA A 1 391 ? 6.779 -1.978 13.071 1.00 89.50 391 ALA A CA 1
ATOM 2954 C C . ALA A 1 391 ? 8.098 -1.431 12.497 1.00 89.50 391 ALA A C 1
ATOM 2956 O O . ALA A 1 391 ? 8.376 -1.590 11.311 1.00 89.50 391 ALA A O 1
ATOM 2957 N N . ARG A 1 392 ? 8.953 -0.862 13.358 1.00 86.06 392 ARG A N 1
ATOM 2958 C CA . ARG A 1 392 ? 10.297 -0.399 12.974 1.00 86.06 392 ARG A CA 1
ATOM 2959 C C . ARG A 1 392 ? 11.279 -1.533 12.687 1.00 86.06 392 ARG A C 1
ATOM 2961 O O . ARG A 1 392 ? 12.171 -1.362 11.863 1.00 86.06 392 ARG A O 1
ATOM 2968 N N . LEU A 1 393 ? 11.165 -2.652 13.402 1.00 85.19 393 LEU A N 1
ATOM 2969 C CA . LEU A 1 393 ? 12.031 -3.816 13.212 1.00 85.19 393 LEU A CA 1
ATOM 2970 C C . LEU A 1 393 ? 11.727 -4.528 11.886 1.00 85.19 393 LEU A C 1
ATOM 2972 O O . LEU A 1 393 ? 12.644 -4.912 11.164 1.00 85.19 393 LEU A O 1
ATOM 2976 N N . CYS A 1 394 ? 10.443 -4.706 11.579 1.00 80.38 394 CYS A N 1
ATOM 2977 C CA . CYS A 1 394 ? 9.956 -5.456 10.424 1.00 80.38 394 CYS A CA 1
ATOM 2978 C C . CYS A 1 394 ? 9.674 -4.528 9.233 1.00 80.38 394 CYS A C 1
ATOM 2980 O O . CYS A 1 394 ? 8.532 -4.406 8.787 1.00 80.38 394 CYS A O 1
ATOM 2982 N N . ASP A 1 395 ? 10.723 -3.868 8.738 1.00 70.25 395 ASP A N 1
ATOM 2983 C CA . ASP A 1 395 ? 10.666 -3.007 7.553 1.00 70.25 395 ASP A CA 1
ATOM 2984 C C . ASP A 1 395 ? 10.249 -3.804 6.300 1.00 70.25 395 ASP A C 1
ATOM 2986 O O . ASP A 1 395 ? 10.759 -4.896 6.033 1.00 70.25 395 ASP A O 1
ATOM 2990 N N . GLN A 1 396 ? 9.311 -3.265 5.524 1.00 64.88 396 GLN A N 1
ATOM 2991 C CA . GLN A 1 396 ? 8.715 -3.929 4.369 1.00 64.88 396 GLN A CA 1
ATOM 2992 C C . GLN A 1 396 ? 9.733 -4.052 3.225 1.00 64.88 396 GLN A C 1
ATOM 2994 O O . GLN A 1 396 ? 10.222 -3.058 2.674 1.00 64.88 396 GLN A O 1
ATOM 2999 N N . GLY A 1 397 ? 10.011 -5.292 2.807 1.00 57.12 397 GLY A N 1
ATOM 3000 C CA . GLY A 1 397 ? 10.737 -5.580 1.567 1.00 57.12 397 GLY A CA 1
ATOM 3001 C C . GLY A 1 397 ? 12.234 -5.252 1.591 1.00 57.12 397 GLY A C 1
ATOM 3002 O O . GLY A 1 397 ? 12.753 -4.765 0.584 1.00 57.12 397 GLY A O 1
ATOM 3003 N N . ALA A 1 398 ? 12.920 -5.540 2.705 1.00 56.97 398 ALA A N 1
ATOM 3004 C CA . ALA A 1 398 ? 14.374 -5.405 2.876 1.00 56.97 398 ALA A CA 1
ATOM 3005 C C . ALA A 1 398 ? 14.907 -3.961 2.759 1.00 56.97 398 ALA A C 1
ATOM 3007 O O . ALA A 1 398 ? 15.804 -3.684 1.959 1.00 56.97 398 ALA A O 1
ATOM 3008 N N . GLY A 1 399 ? 14.375 -3.028 3.555 1.00 57.56 399 GLY A N 1
ATOM 3009 C CA . GLY A 1 399 ? 14.850 -1.637 3.567 1.00 57.56 399 GLY A CA 1
ATOM 3010 C C . GLY A 1 399 ? 14.104 -0.714 2.600 1.00 57.56 399 GLY A C 1
ATOM 3011 O O . GLY A 1 399 ? 14.553 0.409 2.360 1.00 57.56 399 GLY A O 1
ATOM 3012 N N . LYS A 1 400 ? 13.030 -1.191 1.952 1.00 58.34 400 LYS A N 1
ATOM 3013 C CA . LYS A 1 400 ? 12.321 -0.430 0.914 1.00 58.34 400 LYS A CA 1
ATOM 3014 C C . LYS A 1 400 ? 11.277 0.521 1.503 1.00 58.34 400 LYS A C 1
ATOM 3016 O O . LYS A 1 400 ? 11.112 1.601 0.926 1.00 58.34 400 LYS A O 1
ATOM 3021 N N . ARG A 1 401 ? 10.560 0.145 2.576 1.00 65.69 401 ARG A N 1
ATOM 3022 C CA . ARG A 1 401 ? 9.508 0.966 3.219 1.00 65.69 401 ARG A CA 1
ATOM 3023 C C . ARG A 1 401 ? 9.290 0.592 4.702 1.00 65.69 401 ARG A C 1
ATOM 3025 O O . ARG A 1 401 ? 9.124 -0.594 4.961 1.00 65.69 401 ARG A O 1
ATOM 3032 N N . PRO A 1 402 ? 9.126 1.569 5.619 1.00 68.06 402 PRO A N 1
ATOM 3033 C CA . PRO A 1 402 ? 8.735 1.324 7.015 1.00 68.06 402 PRO A CA 1
ATOM 3034 C C . PRO A 1 402 ? 7.512 0.416 7.147 1.00 68.06 402 PRO A C 1
ATOM 3036 O O . PRO A 1 402 ? 6.522 0.609 6.436 1.00 68.06 402 PRO A O 1
ATOM 3039 N N . GLY A 1 403 ? 7.561 -0.540 8.081 1.00 76.56 403 GLY A N 1
ATOM 3040 C CA . GLY A 1 403 ? 6.382 -1.294 8.504 1.00 76.56 403 GLY A CA 1
ATOM 3041 C C . GLY A 1 403 ? 5.289 -0.342 8.986 1.00 76.56 403 GLY A C 1
ATOM 3042 O O . GLY A 1 403 ? 5.554 0.562 9.775 1.00 76.56 403 GLY A O 1
ATOM 3043 N N . ALA A 1 404 ? 4.065 -0.521 8.490 1.00 86.25 404 ALA A N 1
ATOM 3044 C CA . ALA A 1 404 ? 2.953 0.387 8.752 1.00 86.25 404 ALA A CA 1
ATOM 3045 C C . ALA A 1 404 ? 1.736 -0.378 9.282 1.00 86.25 404 ALA A C 1
ATOM 3047 O O . ALA A 1 404 ? 1.118 -1.159 8.551 1.00 86.25 404 ALA A O 1
ATOM 3048 N N . PHE A 1 405 ? 1.397 -0.153 10.558 1.00 95.12 405 PHE A N 1
ATOM 3049 C CA . PHE A 1 405 ? 0.227 -0.753 11.208 1.00 95.12 405 PHE A CA 1
ATOM 3050 C C . PHE A 1 405 ? -0.781 0.340 11.570 1.00 95.12 405 PHE A C 1
ATOM 3052 O O . PHE A 1 405 ? -0.413 1.317 12.223 1.00 95.12 405 PHE A O 1
ATOM 3059 N N . ALA A 1 406 ? -2.045 0.165 11.187 1.00 97.25 406 ALA A N 1
ATOM 3060 C CA . ALA A 1 406 ? -3.161 0.973 11.661 1.00 97.25 406 ALA A CA 1
ATOM 3061 C C . ALA A 1 406 ? -3.864 0.280 12.829 1.00 97.25 406 ALA A C 1
ATOM 3063 O O . ALA A 1 406 ? -4.331 -0.853 12.717 1.00 97.25 406 ALA A O 1
ATOM 3064 N N . VAL A 1 407 ? -3.960 0.982 13.951 1.00 98.06 407 VAL A N 1
ATOM 3065 C CA . VAL A 1 407 ? -4.638 0.518 15.157 1.00 98.06 407 VAL A CA 1
ATOM 3066 C C . VAL A 1 407 ? -6.030 1.127 15.201 1.00 98.06 407 VAL A C 1
ATOM 3068 O O . VAL A 1 407 ? -6.169 2.348 15.153 1.00 98.06 407 VAL A O 1
ATOM 3071 N N . TYR A 1 408 ? -7.050 0.288 15.335 1.00 98.56 408 TYR A N 1
ATOM 3072 C CA . TYR A 1 408 ? -8.444 0.712 15.427 1.00 98.56 408 TYR A CA 1
ATOM 3073 C C . TYR A 1 408 ? -8.945 0.639 16.866 1.00 98.56 408 TYR A C 1
ATOM 3075 O O . TYR A 1 408 ? -8.808 -0.403 17.513 1.00 98.56 408 TYR A O 1
ATOM 3083 N N . LEU A 1 409 ? -9.570 1.719 17.341 1.00 98.56 409 LEU A N 1
ATOM 3084 C CA . LEU A 1 409 ? -10.175 1.805 18.671 1.00 98.56 409 LEU A CA 1
ATOM 3085 C C . LEU A 1 409 ? -11.577 2.429 18.612 1.00 98.56 409 LEU A C 1
ATOM 3087 O O . LEU A 1 409 ? -11.790 3.423 17.922 1.00 98.56 409 LEU A O 1
ATOM 3091 N N . GLU A 1 410 ? -12.547 1.870 19.334 1.00 98.69 410 GLU A N 1
ATOM 3092 C CA . GLU A 1 410 ? -13.862 2.505 19.487 1.00 98.69 410 GLU A CA 1
ATOM 3093 C C . GLU A 1 410 ? -13.812 3.655 20.520 1.00 98.69 410 GLU A C 1
ATOM 3095 O O . GLU A 1 410 ? -13.150 3.530 21.556 1.00 98.69 410 GLU A O 1
ATOM 3100 N N . PRO A 1 411 ? -14.532 4.775 20.302 1.00 98.50 411 PRO A N 1
ATOM 3101 C CA . PRO A 1 411 ? -14.395 5.992 21.110 1.00 98.50 411 PRO A CA 1
ATOM 3102 C C . PRO A 1 411 ? -14.966 5.893 22.534 1.00 98.50 411 PRO A C 1
ATOM 3104 O O . PRO A 1 411 ? -14.816 6.825 23.321 1.00 98.50 411 PRO A O 1
ATOM 3107 N N . TRP A 1 412 ? -15.628 4.790 22.898 1.00 98.44 412 TRP A N 1
ATOM 3108 C CA . TRP A 1 412 ? -16.037 4.523 24.284 1.00 98.44 412 TRP A CA 1
ATOM 3109 C C . TRP A 1 412 ? -14.904 3.948 25.137 1.00 98.44 412 TRP A C 1
ATOM 3111 O O . TRP A 1 412 ? -15.064 3.837 26.351 1.00 98.44 412 TRP A O 1
ATOM 3121 N N . HIS A 1 413 ? -13.771 3.557 24.549 1.00 98.00 413 HIS A N 1
ATOM 3122 C CA . HIS A 1 413 ? -12.683 2.951 25.304 1.00 98.00 413 HIS A CA 1
ATOM 3123 C C . HIS A 1 413 ? -12.125 3.918 26.365 1.00 98.00 413 HIS A C 1
ATOM 3125 O O . HIS A 1 413 ? -11.872 5.091 26.089 1.00 98.00 413 HIS A O 1
ATOM 3131 N N . ALA A 1 414 ? -11.892 3.424 27.585 1.00 97.06 414 ALA A N 1
ATOM 3132 C CA . ALA A 1 414 ? -11.469 4.251 28.720 1.00 97.06 414 ALA A CA 1
ATOM 3133 C C . ALA A 1 414 ? -10.164 5.034 28.502 1.00 97.06 414 ALA A C 1
ATOM 3135 O O . ALA A 1 414 ? -10.015 6.110 29.075 1.00 97.06 414 ALA A O 1
ATOM 3136 N N . GLU A 1 415 ? -9.274 4.534 27.643 1.00 96.75 415 GLU A N 1
ATOM 3137 C CA . GLU A 1 415 ? -7.999 5.182 27.287 1.00 96.75 415 GLU A CA 1
ATOM 3138 C C . GLU A 1 415 ? -8.013 5.856 25.900 1.00 96.75 415 GLU A C 1
ATOM 3140 O O . GLU A 1 415 ? -6.985 5.949 25.229 1.00 96.75 415 GLU A O 1
ATOM 3145 N N . VAL A 1 416 ? -9.185 6.284 25.414 1.00 98.19 416 VAL A N 1
ATOM 3146 C CA . VAL A 1 416 ? -9.299 6.951 24.103 1.00 98.19 416 VAL A CA 1
ATOM 3147 C C . VAL A 1 416 ? -8.530 8.279 24.045 1.00 98.19 416 VAL A C 1
ATOM 3149 O O . VAL A 1 416 ? -7.979 8.608 23.003 1.00 98.19 416 VAL A O 1
ATOM 3152 N N . PHE A 1 417 ? -8.423 9.032 25.144 1.00 97.69 417 PHE A N 1
ATOM 3153 C CA . PHE A 1 417 ? -7.664 10.292 25.141 1.00 97.69 417 PHE A CA 1
ATOM 3154 C C . PHE A 1 417 ? -6.171 10.024 24.992 1.00 97.69 417 PHE A C 1
ATOM 3156 O O . PHE A 1 417 ? -5.510 10.637 24.164 1.00 97.69 417 PHE A O 1
ATOM 3163 N N . GLU A 1 418 ? -5.650 9.056 25.739 1.00 96.44 418 GLU A N 1
ATOM 3164 C CA . GLU A 1 418 ? -4.263 8.618 25.656 1.00 96.44 418 GLU A CA 1
ATOM 3165 C C . GLU A 1 418 ? -3.946 8.064 24.264 1.00 96.44 418 GLU A C 1
ATOM 3167 O O . GLU A 1 418 ? -2.870 8.324 23.734 1.00 96.44 418 GLU A O 1
ATOM 3172 N N . PHE A 1 419 ? -4.891 7.356 23.640 1.00 97.44 419 PHE A N 1
ATOM 3173 C CA . PHE A 1 419 ? -4.773 6.888 22.260 1.00 97.44 419 PHE A CA 1
ATOM 3174 C C . PHE A 1 419 ? -4.603 8.040 21.257 1.00 97.44 419 PHE A C 1
ATOM 3176 O O . PHE A 1 419 ? -3.741 7.960 20.383 1.00 97.44 419 PHE A O 1
ATOM 3183 N N . LEU A 1 420 ? -5.361 9.131 21.414 1.00 97.75 420 LEU A N 1
ATOM 3184 C CA . LEU A 1 420 ? -5.272 10.331 20.565 1.00 97.75 420 LEU A CA 1
ATOM 3185 C C . LEU A 1 420 ? -3.951 11.101 20.728 1.00 97.75 420 LEU A C 1
ATOM 3187 O O . LEU A 1 420 ? -3.595 11.902 19.863 1.00 97.75 420 LEU A O 1
ATOM 3191 N N . GLU A 1 421 ? -3.217 10.859 21.813 1.00 96.31 421 GLU A N 1
ATOM 3192 C CA . GLU A 1 421 ? -1.931 11.495 22.111 1.00 96.31 421 GLU A CA 1
ATOM 3193 C C . GLU A 1 421 ? -0.729 10.738 21.519 1.00 96.31 421 GLU A C 1
ATOM 3195 O O . GLU A 1 421 ? 0.361 11.302 21.412 1.00 96.31 421 GLU A O 1
ATOM 3200 N N . LEU A 1 422 ? -0.887 9.467 21.131 1.00 96.19 422 LEU A N 1
ATOM 3201 C CA . LEU A 1 422 ? 0.243 8.576 20.828 1.00 96.19 422 LEU A CA 1
ATOM 3202 C C . LEU A 1 422 ? 1.107 9.021 19.637 1.00 96.19 422 LEU A C 1
ATOM 3204 O O . LEU A 1 422 ? 2.310 8.742 19.627 1.00 96.19 422 LEU A O 1
ATOM 3208 N N . ARG A 1 423 ? 0.516 9.707 18.651 1.00 95.06 423 ARG A N 1
ATOM 3209 C CA . ARG A 1 423 ? 1.223 10.203 17.455 1.00 95.06 423 ARG A CA 1
ATOM 3210 C C . ARG A 1 423 ? 1.662 11.662 17.561 1.00 95.06 423 ARG A C 1
ATOM 3212 O O . ARG A 1 423 ? 2.355 12.144 16.668 1.00 95.06 423 ARG A O 1
ATOM 3219 N N . LYS A 1 424 ? 1.282 12.374 18.625 1.00 92.56 424 LYS A N 1
ATOM 3220 C CA . LYS A 1 424 ? 1.639 13.787 18.785 1.00 92.56 424 LYS A CA 1
ATOM 3221 C C . LYS A 1 424 ? 3.150 13.970 18.870 1.00 92.56 424 LYS A C 1
ATOM 3223 O O . LYS A 1 424 ? 3.885 13.115 19.378 1.00 92.56 424 LYS A O 1
ATOM 3228 N N . ASN A 1 425 ? 3.635 15.096 18.359 1.00 89.50 425 ASN A N 1
ATOM 3229 C CA . ASN A 1 425 ? 5.076 15.344 18.299 1.00 89.50 425 ASN A CA 1
ATOM 3230 C C . ASN A 1 425 ? 5.623 15.732 19.674 1.00 89.50 425 ASN A C 1
ATOM 3232 O O . ASN A 1 425 ? 6.709 15.296 20.056 1.00 89.50 425 ASN A O 1
ATOM 3236 N N . THR A 1 426 ? 4.840 16.492 20.437 1.00 88.25 426 THR A N 1
ATOM 3237 C CA . THR A 1 426 ? 5.189 16.947 21.787 1.00 88.25 426 THR A CA 1
ATOM 3238 C C . THR A 1 426 ? 4.722 15.963 22.862 1.00 88.25 426 THR A C 1
ATOM 3240 O O . THR A 1 426 ? 3.910 15.080 22.588 1.00 88.25 426 THR A O 1
ATOM 3243 N N . GLY A 1 427 ? 5.232 16.106 24.089 1.00 88.75 427 GLY A N 1
ATOM 3244 C CA . GLY A 1 427 ? 4.885 15.279 25.252 1.00 88.75 427 GLY A CA 1
ATOM 3245 C C . GLY A 1 427 ? 5.917 14.199 25.585 1.00 88.75 427 GLY A C 1
ATOM 3246 O O . GLY A 1 427 ? 6.984 14.131 24.979 1.00 88.75 427 GLY A O 1
ATOM 3247 N N . ALA A 1 428 ? 5.615 13.389 26.600 1.00 89.81 428 ALA A N 1
ATOM 3248 C CA . ALA A 1 428 ? 6.556 12.420 27.155 1.00 89.81 428 ALA A CA 1
ATOM 3249 C C . ALA A 1 428 ? 6.701 11.177 26.260 1.00 89.81 428 ALA A C 1
ATOM 3251 O O . ALA A 1 428 ? 5.701 10.582 25.854 1.00 89.81 428 ALA A O 1
ATOM 3252 N N . GLU A 1 429 ? 7.937 10.775 25.958 1.00 89.94 429 GLU A N 1
ATOM 3253 C CA . GLU A 1 429 ? 8.246 9.738 24.961 1.00 89.94 429 GLU A CA 1
ATOM 3254 C C . GLU A 1 429 ? 7.722 8.351 25.352 1.00 89.94 429 GLU A C 1
ATOM 3256 O O . GLU A 1 429 ? 7.335 7.540 24.509 1.00 89.94 429 GLU A O 1
ATOM 3261 N N . GLU A 1 430 ? 7.635 8.075 26.650 1.00 89.50 430 GLU A N 1
ATOM 3262 C CA . GLU A 1 430 ? 7.064 6.845 27.183 1.00 89.50 430 GLU A CA 1
ATOM 3263 C C . GLU A 1 430 ? 5.568 6.675 26.885 1.00 89.50 430 GLU A C 1
ATOM 3265 O O . GLU A 1 430 ? 5.049 5.561 27.005 1.00 89.50 430 GLU A O 1
ATOM 3270 N N . CYS A 1 431 ? 4.910 7.756 26.460 1.00 90.31 431 CYS A N 1
ATOM 3271 C CA . CYS A 1 431 ? 3.511 7.827 26.060 1.00 90.31 431 CYS A CA 1
ATOM 3272 C C . CYS A 1 431 ? 3.352 8.042 24.545 1.00 90.31 431 CYS A C 1
ATOM 3274 O O . CYS A 1 431 ? 2.342 8.601 24.112 1.00 90.31 431 CYS A O 1
ATOM 3276 N N . ARG A 1 432 ? 4.346 7.663 23.730 1.00 94.31 432 ARG A N 1
ATOM 3277 C CA . ARG A 1 432 ? 4.342 7.867 22.273 1.00 94.31 432 ARG A CA 1
ATOM 3278 C C . ARG A 1 432 ? 4.619 6.578 21.507 1.00 94.31 432 ARG A C 1
ATOM 3280 O O . ARG A 1 432 ? 5.357 5.706 21.966 1.00 94.31 432 ARG A O 1
ATOM 3287 N N . ALA A 1 433 ? 4.006 6.478 20.332 1.00 95.25 433 ALA A N 1
ATOM 3288 C CA . ALA A 1 433 ? 4.153 5.380 19.380 1.00 95.25 433 ALA A CA 1
ATOM 3289 C C . ALA A 1 433 ? 3.911 5.905 17.947 1.00 95.25 433 ALA A C 1
ATOM 3291 O O . ALA A 1 433 ? 2.914 5.616 17.295 1.00 95.25 433 ALA A O 1
ATOM 3292 N N . ARG A 1 434 ? 4.831 6.748 17.465 1.00 93.81 434 ARG A N 1
ATOM 3293 C CA . ARG A 1 434 ? 4.648 7.546 16.237 1.00 93.81 434 ARG A CA 1
ATOM 3294 C C . ARG A 1 434 ? 4.759 6.751 14.935 1.00 93.81 434 ARG A C 1
ATOM 3296 O O . ARG A 1 434 ? 4.324 7.242 13.896 1.00 93.81 434 ARG A O 1
ATOM 3303 N N . ASP A 1 435 ? 5.315 5.545 14.977 1.00 92.44 435 ASP A N 1
ATOM 3304 C CA . ASP A 1 435 ? 5.441 4.673 13.806 1.00 92.44 435 ASP A CA 1
ATOM 3305 C C . ASP A 1 435 ? 4.130 3.928 13.503 1.00 92.44 435 ASP A C 1
ATOM 3307 O O . ASP A 1 435 ? 3.972 3.362 12.424 1.00 92.44 435 ASP A O 1
ATOM 3311 N N . LEU A 1 436 ? 3.160 3.968 14.424 1.00 95.12 436 LEU A N 1
ATOM 3312 C CA . LEU A 1 436 ? 1.818 3.432 14.215 1.00 95.12 436 LEU A CA 1
ATOM 3313 C C . LEU A 1 436 ? 0.847 4.497 13.711 1.00 95.12 436 LEU A C 1
ATOM 3315 O O . LEU A 1 436 ? 0.923 5.674 14.071 1.00 95.12 436 LEU A O 1
ATOM 3319 N N . PHE A 1 437 ? -0.110 4.057 12.904 1.00 96.69 437 PHE A N 1
ATOM 3320 C CA . PHE A 1 437 ? -1.263 4.844 12.491 1.00 96.69 437 PHE A CA 1
ATOM 3321 C C . PHE A 1 437 ? -2.448 4.544 13.405 1.00 96.69 437 PHE A C 1
ATOM 3323 O O . PHE A 1 437 ? -2.588 3.439 13.928 1.00 96.69 437 PHE A O 1
ATOM 3330 N N . TYR A 1 438 ? -3.311 5.535 13.593 1.00 98.00 438 TYR A N 1
ATOM 3331 C CA . TYR A 1 438 ? -4.421 5.462 14.533 1.00 98.00 438 TYR A CA 1
ATOM 3332 C C . TYR A 1 438 ? -5.733 5.720 13.817 1.00 98.00 438 TYR A C 1
ATOM 3334 O O . TYR A 1 438 ? -5.817 6.603 12.966 1.00 98.00 438 TYR A O 1
ATOM 3342 N N . ALA A 1 439 ? -6.757 4.959 14.175 1.00 98.56 439 ALA A N 1
ATOM 3343 C CA . ALA A 1 439 ? -8.081 5.051 13.595 1.00 98.56 439 ALA A CA 1
ATOM 3344 C C . ALA A 1 439 ? -9.154 4.879 14.671 1.00 98.56 439 ALA A C 1
ATOM 3346 O O . ALA A 1 439 ? -9.036 4.039 15.568 1.00 98.56 439 ALA A O 1
ATOM 3347 N N . LEU A 1 440 ? -10.221 5.661 14.559 1.00 98.75 440 LEU A N 1
ATOM 3348 C CA . LEU A 1 440 ? -11.419 5.512 15.366 1.00 98.75 440 LEU A CA 1
ATOM 3349 C C . LEU A 1 440 ? -12.476 4.719 14.605 1.00 98.75 440 LEU A C 1
ATOM 3351 O O . LEU A 1 440 ? -12.786 5.017 13.451 1.00 98.75 440 LEU A O 1
ATOM 3355 N N . TRP A 1 441 ? -13.043 3.726 15.286 1.00 98.75 441 TRP A N 1
ATOM 3356 C CA . TRP A 1 441 ? -14.159 2.908 14.814 1.00 98.75 441 TRP A CA 1
ATOM 3357 C C . TRP A 1 441 ? -15.437 3.374 15.519 1.00 98.75 441 TRP A C 1
ATOM 3359 O O . TRP A 1 441 ? -15.750 2.969 16.636 1.00 98.75 441 TRP A O 1
ATOM 3369 N N . ILE A 1 442 ? -16.109 4.345 14.912 1.00 98.88 442 ILE A N 1
ATOM 3370 C CA . ILE A 1 442 ? -17.087 5.220 15.558 1.00 98.88 442 ILE A CA 1
ATOM 3371 C C . ILE A 1 442 ? -18.502 4.641 15.418 1.00 98.88 442 ILE A C 1
ATOM 3373 O O . ILE A 1 442 ? -18.972 4.509 14.287 1.00 98.88 442 ILE A O 1
ATOM 3377 N N . PRO A 1 443 ? -19.204 4.321 16.521 1.00 98.81 443 PRO A N 1
ATOM 3378 C CA . PRO A 1 443 ? -20.635 4.033 16.482 1.00 98.81 443 PRO A CA 1
ATOM 3379 C C . PRO A 1 443 ? -21.443 5.319 16.249 1.00 98.81 443 PRO A C 1
ATOM 3381 O O . PRO A 1 443 ? -21.067 6.395 16.727 1.00 98.81 443 PRO A O 1
ATOM 3384 N N . ASP A 1 444 ? -22.584 5.209 15.578 1.00 98.81 444 ASP A N 1
ATOM 3385 C CA . ASP A 1 444 ? -23.480 6.323 15.257 1.00 98.81 444 ASP A CA 1
ATOM 3386 C C . ASP A 1 444 ? -23.959 7.034 16.530 1.00 98.81 444 ASP A C 1
ATOM 3388 O O . ASP A 1 444 ? -24.054 8.264 16.554 1.00 98.81 444 ASP A O 1
ATOM 3392 N N . LEU A 1 445 ? -24.169 6.288 17.623 1.00 98.81 445 LEU A N 1
ATOM 3393 C CA . LEU A 1 445 ? -24.552 6.841 18.925 1.00 98.81 445 LEU A CA 1
ATOM 3394 C C . LEU A 1 445 ? -23.562 7.892 1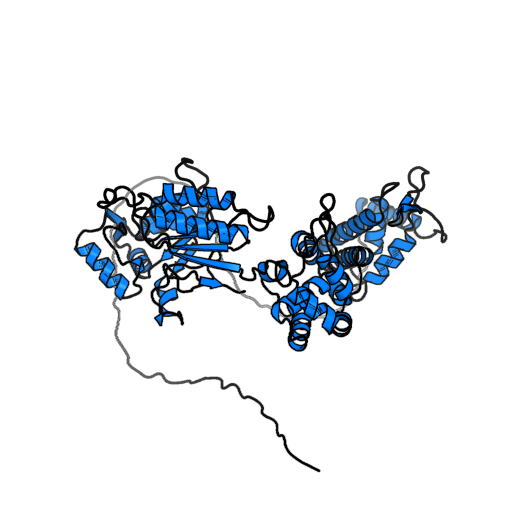9.440 1.00 98.81 445 LEU A C 1
ATOM 3396 O O . LEU A 1 445 ? -23.985 8.901 20.000 1.00 98.81 445 LEU A O 1
ATOM 3400 N N . PHE A 1 446 ? -22.253 7.712 19.231 1.00 98.88 446 PHE A N 1
ATOM 3401 C CA . PHE A 1 446 ? -21.276 8.730 19.630 1.00 98.88 446 PHE A CA 1
ATOM 3402 C C . PHE A 1 446 ? -21.527 10.043 18.880 1.00 98.88 446 PHE A C 1
ATOM 3404 O O . PHE A 1 446 ? -21.594 11.108 19.493 1.00 98.88 446 PHE A O 1
ATOM 3411 N N . MET A 1 447 ? -21.749 9.967 17.565 1.00 98.81 447 MET A N 1
ATOM 3412 C CA . MET A 1 447 ? -22.029 11.143 16.739 1.00 98.81 447 MET A CA 1
ATOM 3413 C C . MET A 1 447 ? -23.361 11.809 17.107 1.00 98.81 447 MET A C 1
ATOM 3415 O O . MET A 1 447 ? -23.452 13.039 17.099 1.00 98.81 447 MET A O 1
ATOM 3419 N N . GLN A 1 448 ? -24.374 11.026 17.489 1.00 98.69 448 GLN A N 1
ATOM 3420 C CA . GLN A 1 448 ? -25.632 11.549 18.032 1.00 98.69 448 GLN A CA 1
ATOM 3421 C C . GLN A 1 448 ? -25.388 12.333 19.332 1.00 98.69 448 GLN A C 1
ATOM 3423 O O . GLN A 1 448 ? -25.789 13.494 19.430 1.00 98.69 448 GLN A O 1
ATOM 3428 N N . ARG A 1 449 ? -24.630 11.768 20.283 1.00 98.62 449 ARG A N 1
ATOM 3429 C CA . ARG A 1 449 ? -24.287 12.439 21.552 1.00 98.62 449 ARG A CA 1
ATOM 3430 C C . ARG A 1 449 ? -23.458 13.710 21.334 1.00 98.62 449 ARG A C 1
ATOM 3432 O O . ARG A 1 449 ? -23.685 14.703 22.019 1.00 98.62 449 ARG A O 1
ATOM 3439 N N . VAL A 1 450 ? -22.541 13.730 20.362 1.00 98.69 450 VAL A N 1
ATOM 3440 C CA . VAL A 1 450 ? -21.788 14.946 19.983 1.00 98.69 450 VAL A CA 1
ATOM 3441 C C . VAL A 1 450 ? -22.730 16.042 19.474 1.00 98.69 450 VAL A C 1
ATOM 3443 O O . VAL A 1 450 ? -22.627 17.201 19.897 1.00 98.69 450 VAL A O 1
ATOM 3446 N N . LYS A 1 451 ? -23.669 15.684 18.590 1.00 98.56 451 LYS A N 1
ATOM 3447 C CA . LYS A 1 451 ? -24.658 16.616 18.030 1.00 98.56 451 LYS A CA 1
ATOM 3448 C C . LYS A 1 451 ? -25.518 17.240 19.131 1.00 98.56 451 LYS A C 1
ATOM 3450 O O . LYS A 1 451 ? -25.694 18.459 19.144 1.00 98.56 451 LYS A O 1
ATOM 3455 N N . GLU A 1 452 ? -25.981 16.418 20.065 1.00 98.44 452 GLU A N 1
ATOM 3456 C CA . GLU A 1 452 ? -26.878 16.797 21.164 1.00 98.44 452 GLU A CA 1
ATOM 3457 C C . GLU A 1 452 ? -26.173 17.472 22.355 1.00 98.44 452 GLU A C 1
ATOM 3459 O O . GLU A 1 452 ? -26.848 17.931 23.268 1.00 98.44 452 GLU A O 1
ATOM 3464 N N . ASP A 1 453 ? -24.835 17.562 22.349 1.00 98.06 453 ASP A N 1
ATOM 3465 C CA . ASP A 1 453 ? -24.025 17.961 23.520 1.00 98.06 453 ASP A CA 1
ATOM 3466 C C . ASP A 1 453 ? -24.298 17.082 24.759 1.00 98.06 453 ASP A C 1
ATOM 3468 O O . ASP A 1 453 ? -24.307 17.543 25.900 1.00 98.06 453 ASP A O 1
ATOM 3472 N N . GLY A 1 454 ? -24.551 15.794 24.519 1.00 98.25 454 GLY A N 1
ATOM 3473 C CA . GLY A 1 454 ? -24.882 14.813 25.543 1.00 98.25 454 GLY A CA 1
ATOM 3474 C C . GLY A 1 454 ? -23.660 14.233 26.268 1.00 98.25 454 GLY A C 1
ATOM 3475 O O . GLY A 1 454 ? -22.509 14.417 25.847 1.00 98.25 454 GLY A O 1
ATOM 3476 N N . PRO A 1 455 ? -23.896 13.483 27.360 1.00 98.50 455 PRO A N 1
ATOM 3477 C CA . PRO A 1 455 ? -22.844 12.748 28.043 1.00 98.50 455 PRO A CA 1
ATOM 3478 C C . PRO A 1 455 ? -22.345 11.569 27.197 1.00 98.50 455 PRO A C 1
ATOM 3480 O O . PRO A 1 455 ? -23.092 10.968 26.418 1.00 98.50 455 PRO A O 1
ATOM 3483 N N . TRP A 1 456 ? -21.081 11.211 27.390 1.00 98.81 456 TRP A N 1
ATOM 3484 C CA . TRP A 1 456 ? -20.440 10.033 26.824 1.00 98.81 456 TRP A CA 1
ATOM 3485 C C . TRP A 1 456 ? -19.701 9.269 27.920 1.00 98.81 456 TRP A C 1
ATOM 3487 O O . TRP A 1 456 ? -18.884 9.832 28.653 1.00 98.81 456 TRP A O 1
ATOM 3497 N N . SER A 1 457 ? -20.001 7.983 28.040 1.00 98.69 457 SER A N 1
ATOM 3498 C CA . SER A 1 457 ? -19.448 7.095 29.056 1.00 98.69 457 SER A CA 1
ATOM 3499 C C . SER A 1 457 ? -18.243 6.329 28.521 1.00 98.69 457 SER A C 1
ATOM 3501 O O . SER A 1 457 ? -18.338 5.558 27.564 1.00 98.69 457 SER A O 1
ATOM 3503 N N . LEU A 1 458 ? -17.098 6.514 29.169 1.00 98.38 458 LEU A N 1
ATOM 3504 C CA . LEU A 1 458 ? -15.884 5.775 28.870 1.00 98.38 458 LEU A CA 1
ATOM 3505 C C . LEU A 1 458 ? -15.820 4.499 29.713 1.00 98.38 458 LEU A C 1
ATOM 3507 O O . LEU A 1 458 ? -15.929 4.544 30.943 1.00 98.38 458 LEU A O 1
ATOM 3511 N N . MET A 1 459 ? -15.622 3.362 29.057 1.00 96.81 459 MET A N 1
ATOM 3512 C CA . MET A 1 459 ? -15.709 2.029 29.649 1.00 96.81 459 MET A CA 1
ATOM 3513 C C . MET A 1 459 ? -14.453 1.210 29.354 1.00 96.81 459 MET A C 1
ATOM 3515 O O . MET A 1 459 ? -13.780 1.389 28.339 1.00 96.81 459 MET A O 1
ATOM 3519 N N . CYS A 1 460 ? -14.130 0.289 30.258 1.00 95.06 460 CYS A N 1
ATOM 3520 C CA . CYS A 1 460 ? -13.093 -0.705 30.019 1.00 95.06 460 CYS A CA 1
ATOM 3521 C C . CYS A 1 460 ? -13.742 -1.980 29.463 1.00 95.06 460 CYS A C 1
ATOM 3523 O O . CYS A 1 460 ? -14.731 -2.438 30.040 1.00 95.06 460 CYS A O 1
ATOM 3525 N N . PRO A 1 461 ? -13.188 -2.605 28.410 1.00 93.62 461 PRO A N 1
ATOM 3526 C CA . PRO A 1 461 ? -13.766 -3.815 27.815 1.00 93.62 461 PRO A CA 1
ATOM 3527 C C . PRO A 1 461 ? -13.852 -5.006 28.787 1.00 93.62 461 PRO A C 1
ATOM 3529 O O . PRO A 1 461 ? -14.637 -5.924 28.570 1.00 93.62 461 PRO A O 1
ATOM 3532 N N . SER A 1 462 ? -13.083 -5.000 29.883 1.00 92.12 462 SER A N 1
ATOM 3533 C CA . SER A 1 462 ? -13.204 -5.999 30.955 1.00 92.12 462 SER A CA 1
ATOM 3534 C C . SER A 1 462 ? -14.499 -5.879 31.767 1.00 92.12 462 SER A C 1
ATOM 3536 O O . SER A 1 462 ? -15.016 -6.898 32.238 1.00 92.12 462 SER A O 1
ATOM 3538 N N . ASP A 1 463 ? -15.006 -4.655 31.928 1.00 92.00 463 ASP A N 1
ATOM 3539 C CA . ASP A 1 463 ? -16.199 -4.322 32.708 1.00 92.00 463 ASP A CA 1
ATOM 3540 C C . ASP A 1 463 ? -17.447 -4.252 31.801 1.00 92.00 463 ASP A C 1
ATOM 3542 O O . ASP A 1 463 ? -18.539 -4.640 32.217 1.00 92.00 463 ASP A O 1
ATOM 3546 N N . ALA A 1 464 ? -17.262 -3.850 30.536 1.00 94.38 464 ALA A N 1
ATOM 3547 C CA . ALA A 1 464 ? -18.290 -3.783 29.496 1.00 94.38 464 ALA A CA 1
ATOM 3548 C C . ALA A 1 464 ? -17.965 -4.691 28.281 1.00 94.38 464 ALA A C 1
ATOM 3550 O O . ALA A 1 464 ? -17.679 -4.193 27.187 1.00 94.38 464 ALA A O 1
ATOM 3551 N N . PRO A 1 465 ? -17.952 -6.029 28.453 1.00 94.69 465 PRO A N 1
ATOM 3552 C CA . PRO A 1 465 ? -17.663 -6.962 27.364 1.00 94.69 465 PRO A CA 1
ATOM 3553 C C . PRO A 1 465 ? -18.752 -6.942 26.280 1.00 94.69 465 PRO A C 1
ATOM 3555 O O . PRO A 1 465 ? -19.909 -6.630 26.537 1.00 94.69 465 PRO A O 1
ATOM 3558 N N . GLY A 1 466 ? -18.398 -7.321 25.052 1.00 95.81 466 GLY A N 1
ATOM 3559 C CA . GLY A 1 466 ? -19.361 -7.476 23.956 1.00 95.81 466 GLY A CA 1
ATOM 3560 C C . GLY A 1 466 ? -19.694 -6.200 23.179 1.00 95.81 466 GLY A C 1
ATOM 3561 O O . GLY A 1 466 ? -20.243 -6.305 22.087 1.00 95.81 466 GLY A O 1
ATOM 3562 N N . LEU A 1 467 ? -19.312 -5.004 23.652 1.00 97.56 467 LEU A N 1
ATOM 3563 C CA . LEU A 1 467 ? -19.557 -3.745 22.923 1.00 97.56 467 LEU A CA 1
ATOM 3564 C C . LEU A 1 467 ? -18.953 -3.743 21.508 1.00 97.56 467 LEU A C 1
ATOM 3566 O O . LEU A 1 467 ? -19.581 -3.273 20.563 1.00 97.56 467 LEU A O 1
ATOM 3570 N N . SER A 1 468 ? -17.763 -4.327 21.342 1.00 96.62 468 SER A N 1
ATOM 3571 C CA . SER A 1 468 ? -17.123 -4.464 20.021 1.00 96.62 468 SER A CA 1
ATOM 3572 C C . SER A 1 468 ? -17.683 -5.601 19.156 1.00 96.62 468 SER A C 1
ATOM 3574 O O . SER A 1 468 ? -17.330 -5.711 17.985 1.00 96.62 468 SER A O 1
ATOM 3576 N N . ASP A 1 469 ? -18.563 -6.439 19.710 1.00 97.38 469 ASP A N 1
ATOM 3577 C CA . ASP A 1 469 ? -19.169 -7.588 19.027 1.00 97.38 469 ASP A CA 1
ATOM 3578 C C . ASP A 1 469 ? -20.584 -7.287 18.504 1.00 97.38 469 ASP A C 1
ATOM 3580 O O . ASP A 1 469 ? -21.199 -8.134 17.854 1.00 97.38 469 ASP A O 1
ATOM 3584 N N . VAL A 1 470 ? -21.110 -6.083 18.745 1.00 98.38 470 VAL A N 1
ATOM 3585 C CA . VAL A 1 470 ? -22.426 -5.620 18.273 1.00 98.38 470 VAL A CA 1
ATOM 3586 C C . VAL A 1 470 ? -22.327 -4.240 17.625 1.00 98.38 470 VAL A C 1
ATOM 3588 O O . VAL A 1 470 ? -21.397 -3.491 17.911 1.00 98.38 470 VAL A O 1
ATOM 3591 N N . TYR A 1 471 ? -23.291 -3.890 16.775 1.00 98.62 471 TYR A N 1
ATOM 3592 C CA . TYR A 1 471 ? -23.387 -2.598 16.084 1.00 98.62 471 TYR A CA 1
ATOM 3593 C C . TYR A 1 471 ? -24.852 -2.135 15.986 1.00 98.62 471 TYR A C 1
ATOM 3595 O O . TYR A 1 471 ? -25.780 -2.911 16.261 1.00 98.62 471 TYR A O 1
ATOM 3603 N N . GLY A 1 472 ? -25.060 -0.874 15.611 1.00 98.31 472 GLY A N 1
ATOM 3604 C CA . GLY A 1 472 ? -26.372 -0.256 15.419 1.00 98.31 472 GLY A CA 1
ATOM 3605 C C . GLY A 1 472 ? -27.268 -0.359 16.664 1.00 98.31 472 GLY A C 1
ATOM 3606 O O . GLY A 1 472 ? -26.770 -0.280 17.786 1.00 98.31 472 GLY A O 1
ATOM 3607 N N . PRO A 1 473 ? -28.578 -0.642 16.519 1.00 98.50 473 PRO A N 1
ATOM 3608 C CA . PRO A 1 473 ? -29.506 -0.676 17.657 1.00 98.50 473 PRO A CA 1
ATOM 3609 C C . PRO A 1 473 ? -29.118 -1.651 18.780 1.00 98.50 473 PRO A C 1
ATOM 3611 O O . PRO A 1 473 ? -29.453 -1.435 19.944 1.00 98.50 473 PRO A O 1
ATOM 3614 N N . ARG A 1 474 ? -28.402 -2.739 18.453 1.00 98.50 474 ARG A N 1
ATOM 3615 C CA . ARG A 1 474 ? -27.907 -3.699 19.455 1.00 98.50 474 ARG A CA 1
ATOM 3616 C C . ARG A 1 474 ? -26.758 -3.118 20.275 1.00 98.50 474 ARG A C 1
ATOM 3618 O O . ARG A 1 474 ? -26.668 -3.415 21.464 1.00 98.50 474 ARG A O 1
ATOM 3625 N N . PHE A 1 475 ? -25.897 -2.314 19.649 1.00 98.75 475 PHE A N 1
ATOM 3626 C CA . PHE A 1 475 ? -24.863 -1.561 20.351 1.00 98.75 475 PHE A CA 1
ATOM 3627 C C . PHE A 1 475 ? -25.493 -0.515 21.266 1.00 98.75 475 PHE A C 1
ATOM 3629 O O . PHE A 1 475 ? -25.161 -0.488 22.447 1.00 98.75 475 PHE A O 1
ATOM 3636 N N . ASP A 1 476 ? -26.455 0.260 20.764 1.00 98.69 476 ASP A N 1
ATOM 3637 C CA . ASP A 1 476 ? -27.105 1.325 21.534 1.00 98.69 476 ASP A CA 1
ATOM 3638 C C . ASP A 1 476 ? -27.769 0.783 22.804 1.00 98.69 476 ASP A C 1
ATOM 3640 O O . ASP A 1 476 ? -27.564 1.315 23.898 1.00 98.69 476 ASP A O 1
ATOM 3644 N N . ALA A 1 477 ? -28.512 -0.321 22.679 1.00 98.69 477 ALA A N 1
ATOM 3645 C CA . ALA A 1 477 ? -29.161 -0.979 23.809 1.00 98.69 477 ALA A CA 1
ATOM 3646 C C . ALA A 1 477 ? -28.147 -1.509 24.837 1.00 98.69 477 ALA A C 1
ATOM 3648 O O . ALA A 1 477 ? -28.318 -1.304 26.037 1.00 98.69 477 ALA A O 1
ATOM 3649 N N . LEU A 1 478 ? -27.075 -2.167 24.382 1.00 98.69 478 LEU A N 1
ATOM 3650 C CA . LEU A 1 478 ? -26.058 -2.722 25.278 1.00 98.69 478 LEU A CA 1
ATOM 3651 C C . LEU A 1 478 ? -25.249 -1.619 25.977 1.00 98.69 478 LEU A C 1
ATOM 3653 O O . LEU A 1 478 ? -24.987 -1.700 27.175 1.00 98.69 478 LEU A O 1
ATOM 3657 N N . TYR A 1 479 ? -24.865 -0.581 25.237 1.00 98.75 479 TYR A N 1
ATOM 3658 C CA . TYR A 1 479 ? -24.112 0.552 25.759 1.00 98.75 479 TYR A CA 1
ATOM 3659 C C . TYR A 1 479 ? -24.911 1.311 26.819 1.00 98.75 479 TYR A C 1
ATOM 3661 O O . TYR A 1 479 ? -24.410 1.537 27.919 1.00 98.75 479 TYR A O 1
ATOM 3669 N N . THR A 1 480 ? -26.172 1.639 26.533 1.00 98.44 480 THR A N 1
ATOM 3670 C CA . THR A 1 480 ? -27.039 2.360 27.480 1.00 98.44 480 THR A CA 1
ATOM 3671 C C . THR A 1 480 ? -27.401 1.531 28.714 1.00 98.44 480 THR A C 1
ATOM 3673 O O . THR A 1 480 ? -27.501 2.089 29.805 1.00 98.44 480 THR A O 1
ATOM 3676 N N . ASP A 1 481 ? -27.512 0.205 28.596 1.00 98.50 481 ASP A N 1
ATOM 3677 C CA . ASP A 1 481 ? -27.641 -0.684 29.757 1.00 98.50 481 ASP A CA 1
ATOM 3678 C C . ASP A 1 481 ? -26.394 -0.636 30.663 1.00 98.50 481 ASP A C 1
ATOM 3680 O O . ASP A 1 481 ? -26.512 -0.541 31.888 1.00 98.50 481 ASP A O 1
ATOM 3684 N N . TYR A 1 482 ? -25.185 -0.619 30.088 1.00 98.38 482 TYR A N 1
ATOM 3685 C CA . TYR A 1 482 ? -23.958 -0.412 30.866 1.00 98.38 482 TYR A CA 1
ATOM 3686 C C . TYR A 1 482 ? -23.897 0.978 31.520 1.00 98.38 482 TYR A C 1
ATOM 3688 O O . TYR A 1 482 ? -23.424 1.089 32.657 1.00 98.38 482 TYR A O 1
ATOM 3696 N N . GLU A 1 483 ? -24.387 2.027 30.846 1.00 98.19 483 GLU A N 1
ATOM 3697 C CA . GLU A 1 483 ? -24.530 3.363 31.446 1.00 98.19 483 GLU A CA 1
ATOM 3698 C C . GLU A 1 483 ? -25.479 3.319 32.657 1.00 98.19 483 GLU A C 1
ATOM 3700 O O . GLU A 1 483 ? -25.116 3.787 33.737 1.00 98.19 483 GLU A O 1
ATOM 3705 N N . ALA A 1 484 ? -26.652 2.691 32.518 1.00 97.88 484 ALA A N 1
ATOM 3706 C CA . ALA A 1 484 ? -27.655 2.579 33.581 1.00 97.88 484 ALA A CA 1
ATOM 3707 C C . ALA A 1 484 ? -27.158 1.776 34.795 1.00 97.88 484 ALA A C 1
ATOM 3709 O O . ALA A 1 484 ? -27.501 2.089 35.936 1.00 97.88 484 ALA A O 1
ATOM 3710 N N . ARG A 1 485 ? -26.313 0.766 34.565 1.00 97.19 485 ARG A N 1
ATOM 3711 C CA . ARG A 1 485 ? -25.669 -0.028 35.623 1.00 97.19 485 ARG A CA 1
ATOM 3712 C C . ARG A 1 485 ? -24.483 0.672 36.295 1.00 97.19 485 ARG A C 1
ATOM 3714 O O . ARG A 1 485 ? -23.912 0.108 37.225 1.00 97.19 485 ARG A O 1
ATOM 3721 N N . GLY A 1 486 ? -24.094 1.866 35.844 1.00 95.62 486 GLY A N 1
ATOM 3722 C CA . GLY A 1 486 ? -22.976 2.615 36.423 1.00 95.62 486 GLY A CA 1
ATOM 3723 C C . GLY A 1 486 ? -21.606 1.988 36.147 1.00 95.62 486 GLY A C 1
ATOM 3724 O O . GLY A 1 486 ? -20.694 2.132 36.955 1.00 95.62 486 GLY A O 1
ATOM 3725 N N . VAL A 1 487 ? -21.450 1.281 35.021 1.00 94.94 487 VAL A N 1
ATOM 3726 C CA . VAL A 1 487 ? -20.191 0.601 34.642 1.00 94.94 487 VAL A CA 1
ATOM 3727 C C . VAL A 1 487 ? -19.138 1.576 34.089 1.00 94.94 487 VAL A C 1
ATOM 3729 O O . VAL A 1 487 ? -17.953 1.250 33.999 1.00 94.94 487 VAL A O 1
ATOM 3732 N N . ALA A 1 488 ? -19.552 2.793 33.730 1.00 95.69 488 ALA A N 1
ATOM 3733 C CA . ALA A 1 488 ? -18.669 3.835 33.225 1.00 95.69 488 ALA A CA 1
ATOM 3734 C C . ALA A 1 488 ? -17.553 4.173 34.225 1.00 95.69 488 ALA A C 1
ATOM 3736 O O . ALA A 1 488 ? -17.803 4.469 35.391 1.00 95.69 488 ALA A O 1
ATOM 3737 N N . ARG A 1 489 ? -16.307 4.211 33.746 1.00 94.31 489 ARG A N 1
ATOM 3738 C CA . ARG A 1 489 ? -15.165 4.674 34.552 1.00 94.31 489 ARG A CA 1
ATOM 3739 C C . ARG A 1 489 ? -15.092 6.182 34.639 1.00 94.31 489 ARG A C 1
ATOM 3741 O O . ARG A 1 489 ? -14.643 6.734 35.638 1.00 94.31 489 ARG A O 1
ATOM 3748 N N . ARG A 1 490 ? -15.482 6.840 33.554 1.00 96.44 490 ARG A N 1
ATOM 3749 C CA . ARG A 1 490 ? -15.523 8.291 33.447 1.00 96.44 490 ARG A CA 1
ATOM 3750 C C . ARG A 1 490 ? -16.658 8.665 32.515 1.00 96.44 490 ARG A C 1
ATOM 3752 O O . ARG A 1 490 ? -16.736 8.133 31.414 1.00 96.44 490 ARG A O 1
ATOM 3759 N N . VAL A 1 491 ? -17.500 9.593 32.945 1.00 98.19 491 VAL A N 1
ATOM 3760 C CA . VAL A 1 491 ? -18.502 10.226 32.086 1.00 98.19 491 VAL A CA 1
ATOM 3761 C C . VAL A 1 491 ? -17.979 11.608 31.720 1.00 98.19 491 VAL A C 1
ATOM 3763 O O . VAL A 1 491 ? -17.533 12.355 32.590 1.00 98.19 491 VAL A O 1
ATOM 3766 N N . ILE A 1 492 ? -17.984 11.922 30.432 1.00 98.50 492 ILE A N 1
ATOM 3767 C CA . ILE A 1 492 ? -17.516 13.191 29.867 1.00 98.50 492 ILE A CA 1
ATOM 3768 C C . ILE A 1 492 ? -18.621 13.813 29.017 1.00 98.50 492 ILE A C 1
ATOM 3770 O O . ILE A 1 492 ? -19.612 13.153 28.710 1.00 98.50 492 ILE A O 1
ATOM 3774 N N . ARG A 1 493 ? -18.448 15.055 28.565 1.00 98.56 493 ARG A N 1
ATOM 3775 C CA . ARG A 1 493 ? -19.255 15.573 27.453 1.00 98.56 493 ARG A CA 1
ATOM 3776 C C . ARG A 1 493 ? -18.731 14.972 26.150 1.00 98.56 493 ARG A C 1
ATOM 3778 O O . ARG A 1 493 ? -17.522 14.972 25.914 1.00 98.56 493 ARG A O 1
ATOM 3785 N N . ALA A 1 494 ? -19.619 14.506 25.275 1.00 98.62 494 ALA A N 1
ATOM 3786 C CA . ALA A 1 494 ? -19.219 13.932 23.988 1.00 98.62 494 ALA A CA 1
ATOM 3787 C C . ALA A 1 494 ? -18.419 14.931 23.130 1.00 98.62 494 ALA A C 1
ATOM 3789 O O . ALA A 1 494 ? -17.446 14.555 22.474 1.00 98.62 494 ALA A O 1
ATOM 3790 N N . ARG A 1 495 ? -18.781 16.222 23.189 1.00 98.56 495 ARG A N 1
ATOM 3791 C CA . ARG A 1 495 ? -18.065 17.295 22.485 1.00 98.56 495 ARG A CA 1
ATOM 3792 C C . ARG A 1 495 ? -16.632 17.496 22.965 1.00 98.56 495 ARG A C 1
ATOM 3794 O O . ARG A 1 495 ? -15.804 17.880 22.154 1.00 98.56 495 ARG A O 1
ATOM 3801 N N . ASP A 1 496 ? -16.320 17.208 24.227 1.00 98.56 496 ASP A N 1
ATOM 3802 C CA . ASP A 1 496 ? -14.954 17.373 24.736 1.00 98.56 496 ASP A CA 1
ATOM 3803 C C . ASP A 1 496 ? -14.022 16.340 24.086 1.00 98.56 496 ASP A C 1
ATOM 3805 O O . ASP A 1 496 ? -12.939 16.685 23.620 1.00 98.56 496 ASP A O 1
ATOM 3809 N N . LEU A 1 497 ? -14.480 15.085 23.959 1.00 98.62 497 LEU A N 1
ATOM 3810 C CA . LEU A 1 497 ? -13.751 14.066 23.199 1.00 98.62 497 LEU A CA 1
ATOM 3811 C C . LEU A 1 497 ? -13.672 14.428 21.714 1.00 98.62 497 LEU A C 1
ATOM 3813 O O . LEU A 1 497 ? -12.609 14.289 21.119 1.00 98.62 497 LEU A O 1
ATOM 3817 N N . TRP A 1 498 ? -14.762 14.919 21.118 1.00 98.69 498 TRP A N 1
ATOM 3818 C CA . TRP A 1 498 ? -14.757 15.358 19.720 1.00 98.69 498 TRP A CA 1
ATOM 3819 C C . TRP A 1 498 ? -13.726 16.462 19.453 1.00 98.69 498 TRP A C 1
ATOM 3821 O O . TRP A 1 498 ? -12.980 16.368 18.482 1.00 98.69 498 TRP A O 1
ATOM 3831 N N . THR A 1 499 ? -13.622 17.459 20.33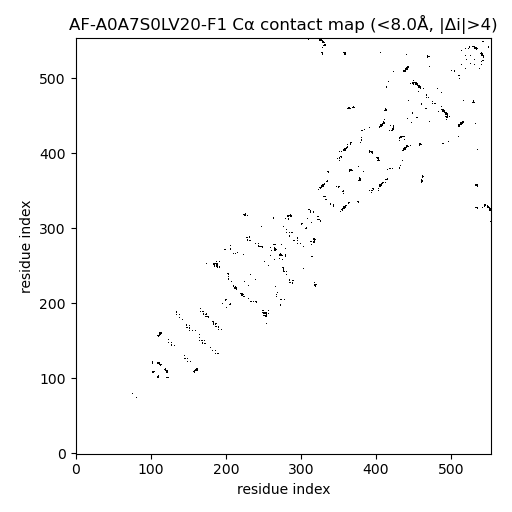5 1.00 98.44 499 THR A N 1
ATOM 3832 C CA . THR A 1 499 ? -12.587 18.499 20.251 1.00 98.44 499 THR A CA 1
ATOM 3833 C C . THR A 1 499 ? -11.191 17.882 20.286 1.00 98.44 499 THR A C 1
ATOM 3835 O O . THR A 1 499 ? -10.391 18.162 19.402 1.00 98.44 499 THR A O 1
ATOM 3838 N N . CYS A 1 500 ? -10.915 16.953 21.210 1.00 98.12 500 CYS A N 1
ATOM 3839 C CA . CYS A 1 500 ? -9.615 16.274 21.255 1.00 98.12 500 CYS A CA 1
ATOM 3840 C C . CYS A 1 500 ? -9.308 15.447 19.995 1.00 98.12 500 CYS A C 1
ATOM 3842 O O . CYS A 1 500 ? -8.147 15.355 19.593 1.00 98.12 500 CYS A O 1
ATOM 3844 N N . ILE A 1 501 ? -10.324 14.845 19.365 1.00 98.50 501 ILE A N 1
ATOM 3845 C CA . ILE A 1 501 ? -10.172 14.135 18.086 1.00 98.50 501 ILE A CA 1
ATOM 3846 C C . ILE A 1 501 ? -9.729 15.117 16.999 1.00 98.50 501 ILE A C 1
ATOM 3848 O O . ILE A 1 501 ? -8.743 14.856 16.310 1.00 98.50 501 ILE A O 1
ATOM 3852 N N . VAL A 1 502 ? -10.424 16.251 16.876 1.00 98.19 502 VAL A N 1
ATOM 3853 C CA . VAL A 1 502 ? -10.106 17.293 15.891 1.00 98.19 502 VAL A CA 1
ATOM 3854 C C . VAL A 1 502 ? -8.721 17.887 16.150 1.00 98.19 502 VAL A C 1
ATOM 3856 O O . VAL A 1 502 ? -7.938 18.011 15.213 1.00 98.19 502 VAL A O 1
ATOM 3859 N N . ASP A 1 503 ? -8.371 18.176 17.402 1.00 97.19 503 ASP A N 1
ATOM 3860 C CA . ASP A 1 503 ? -7.051 18.706 17.764 1.00 97.19 503 ASP A CA 1
ATOM 3861 C C . ASP A 1 503 ? -5.926 17.737 17.372 1.00 97.19 503 ASP A C 1
ATOM 3863 O O . ASP A 1 503 ? -4.908 18.146 16.810 1.00 97.19 503 ASP A O 1
ATOM 3867 N N . SER A 1 504 ? -6.113 16.434 17.615 1.00 96.50 504 SER A N 1
ATOM 3868 C CA . SER A 1 504 ? -5.150 15.405 17.202 1.00 96.50 504 SER A CA 1
ATOM 3869 C C . SER A 1 504 ? -5.006 15.335 15.676 1.00 96.50 504 SER A C 1
ATOM 3871 O O . SER A 1 504 ? -3.884 15.235 15.166 1.00 96.50 504 SER A O 1
ATOM 3873 N N . GLN A 1 505 ? -6.112 15.477 14.933 1.00 96.94 505 GLN A N 1
ATOM 3874 C CA . GLN A 1 505 ? -6.093 15.535 13.468 1.00 96.94 505 GLN A CA 1
ATOM 3875 C C . GLN A 1 505 ? -5.391 16.788 12.945 1.00 96.94 505 GLN A C 1
ATOM 3877 O O . GLN A 1 505 ? -4.629 16.690 11.985 1.00 96.94 505 GLN A O 1
ATOM 3882 N N . VAL A 1 506 ? -5.599 17.944 13.579 1.00 96.62 506 VAL A N 1
ATOM 3883 C CA . VAL A 1 506 ? -4.911 19.195 13.228 1.00 96.62 506 VAL A CA 1
ATOM 3884 C C . VAL A 1 506 ? -3.402 19.071 13.451 1.00 96.62 506 VAL A C 1
ATOM 3886 O O . VAL A 1 506 ? -2.626 19.532 12.616 1.00 96.62 506 VAL A O 1
ATOM 3889 N N . GLU A 1 507 ? -2.967 18.426 14.536 1.00 94.75 507 GLU A N 1
ATOM 3890 C CA . GLU A 1 507 ? -1.539 18.275 14.847 1.00 94.75 507 GLU A CA 1
ATOM 3891 C C . GLU A 1 507 ? -0.848 17.180 14.014 1.00 94.75 507 GLU A C 1
ATOM 3893 O O . GLU A 1 507 ? 0.304 17.346 13.610 1.00 94.75 507 GLU A O 1
ATOM 3898 N N . SER A 1 508 ? -1.519 16.047 13.776 1.00 93.69 508 SER A N 1
ATOM 3899 C CA . SER A 1 508 ? -0.879 14.822 13.266 1.00 93.69 508 SER A CA 1
ATOM 3900 C C . SER A 1 508 ? -1.465 14.260 11.965 1.00 93.69 508 SER A C 1
ATOM 3902 O O . SER A 1 508 ? -0.904 13.316 11.404 1.00 93.69 508 SER A O 1
ATOM 3904 N N . GLY A 1 509 ? -2.599 14.787 11.495 1.00 94.88 509 GLY A N 1
ATOM 3905 C CA . GLY A 1 509 ? -3.380 14.227 10.384 1.00 94.88 509 GLY A CA 1
ATOM 3906 C C . GLY A 1 509 ? -4.152 12.944 10.726 1.00 94.88 509 GLY A C 1
ATOM 3907 O O . GLY A 1 509 ? -4.779 12.355 9.849 1.00 94.88 509 GLY A O 1
ATOM 3908 N N . THR A 1 510 ? -4.109 12.489 11.982 1.00 95.19 510 THR A N 1
ATOM 3909 C CA . THR A 1 510 ? -4.762 11.266 12.486 1.00 95.19 510 THR A CA 1
ATOM 3910 C C . THR A 1 510 ? -5.450 11.564 13.830 1.00 95.19 510 THR A C 1
ATOM 3912 O O . THR A 1 510 ? -5.098 12.559 14.454 1.00 95.19 510 THR A O 1
ATOM 3915 N N . PRO A 1 511 ? -6.423 10.766 14.305 1.00 97.75 511 PRO A N 1
ATOM 3916 C CA . PRO A 1 511 ? -6.830 9.459 13.800 1.00 97.75 511 PRO A CA 1
ATOM 3917 C C . PRO A 1 511 ? -7.649 9.517 12.506 1.00 97.75 511 PRO A C 1
ATOM 3919 O O . PRO A 1 511 ? -8.313 10.512 12.210 1.00 97.75 511 PRO A O 1
ATOM 3922 N N . TYR A 1 512 ? -7.649 8.415 11.758 1.00 98.44 512 TYR A N 1
ATOM 3923 C CA . TYR A 1 512 ? -8.671 8.157 10.744 1.00 98.44 512 TYR A CA 1
ATOM 3924 C C . TYR A 1 512 ? -10.047 8.026 11.406 1.00 98.44 512 TYR A C 1
ATOM 3926 O O . TYR A 1 512 ? -10.141 7.587 12.551 1.00 98.44 512 TYR A O 1
ATOM 3934 N N . LEU A 1 513 ? -11.117 8.373 10.692 1.00 98.56 513 LEU A N 1
ATOM 3935 C CA . LEU A 1 513 ? -12.488 8.262 11.196 1.00 98.56 513 LEU A CA 1
ATOM 3936 C C . LEU A 1 513 ? -13.266 7.293 10.314 1.00 98.56 513 LEU A C 1
ATOM 3938 O O . LEU A 1 513 ? -13.456 7.553 9.127 1.00 98.56 513 LEU A O 1
ATOM 3942 N N . LEU A 1 514 ? -13.716 6.183 10.890 1.00 98.62 514 LEU A N 1
ATOM 3943 C CA . LEU A 1 514 ? -14.556 5.212 10.203 1.00 98.62 514 LEU A CA 1
ATOM 3944 C C . LEU A 1 514 ? -15.822 4.967 11.012 1.00 98.62 514 LEU A C 1
ATOM 3946 O O . LEU A 1 514 ? -15.777 4.889 12.236 1.00 98.62 514 LEU A O 1
ATOM 3950 N N . TYR A 1 515 ? -16.949 4.823 10.322 1.00 98.75 515 TYR A N 1
ATOM 3951 C CA . TYR A 1 515 ? -18.260 4.671 10.949 1.00 98.75 515 TYR A CA 1
ATOM 3952 C C . TYR A 1 515 ? -18.650 3.195 11.020 1.00 98.75 515 TYR A C 1
ATOM 3954 O O . TYR A 1 515 ? -19.018 2.585 10.011 1.00 98.75 515 TYR A O 1
ATOM 3962 N N . LYS A 1 516 ? -18.559 2.634 12.229 1.00 98.69 516 LYS A N 1
ATOM 3963 C CA . LYS A 1 516 ? -18.788 1.221 12.555 1.00 98.69 516 LYS A CA 1
ATOM 3964 C C . LYS A 1 516 ? -20.131 0.719 12.047 1.00 98.69 516 LYS A C 1
ATOM 3966 O O . LYS A 1 516 ? -20.194 -0.347 11.433 1.00 98.69 516 LYS A O 1
ATOM 3971 N N . ASP A 1 517 ? -21.193 1.474 12.303 1.00 98.69 517 ASP A N 1
ATOM 3972 C CA . ASP A 1 517 ? -22.555 1.023 12.024 1.00 98.69 517 ASP A CA 1
ATOM 3973 C C . ASP A 1 517 ? -22.833 1.028 10.525 1.00 98.69 517 ASP A C 1
ATOM 3975 O O . ASP A 1 517 ? -23.341 0.046 9.988 1.00 98.69 517 ASP A O 1
ATOM 3979 N N . ALA A 1 518 ? -22.388 2.068 9.818 1.00 98.56 518 ALA A N 1
ATOM 3980 C CA . ALA A 1 518 ? -22.454 2.120 8.364 1.00 98.56 518 ALA A CA 1
ATOM 3981 C C . ALA A 1 518 ? -21.635 0.996 7.705 1.00 98.56 518 ALA A C 1
ATOM 3983 O O . ALA A 1 518 ? -22.100 0.397 6.734 1.00 98.56 518 ALA A O 1
ATOM 3984 N N . ALA A 1 519 ? -20.434 0.718 8.216 1.00 98.44 519 ALA A N 1
ATOM 3985 C CA . ALA A 1 519 ? -19.565 -0.343 7.717 1.00 98.44 519 ALA A CA 1
ATOM 3986 C C . ALA A 1 519 ? -20.205 -1.730 7.879 1.00 98.44 519 ALA A C 1
ATOM 3988 O O . ALA A 1 519 ? -20.219 -2.520 6.939 1.00 98.44 519 ALA A O 1
ATOM 3989 N N . ASN A 1 520 ? -20.796 -2.003 9.043 1.00 98.69 520 ASN A N 1
ATOM 3990 C CA . ASN A 1 520 ? -21.435 -3.284 9.330 1.00 98.69 520 ASN A CA 1
ATOM 3991 C C . ASN A 1 520 ? -22.789 -3.449 8.623 1.00 98.69 520 ASN A C 1
ATOM 3993 O O . ASN A 1 520 ? -23.023 -4.471 7.984 1.00 98.69 520 ASN A O 1
ATOM 3997 N N . ALA A 1 521 ? -23.667 -2.443 8.675 1.00 98.31 521 ALA A N 1
ATOM 3998 C CA . ALA A 1 521 ? -25.026 -2.526 8.130 1.00 98.31 521 ALA A CA 1
ATOM 3999 C C . ALA A 1 521 ? -25.078 -2.657 6.599 1.00 98.31 521 ALA A C 1
ATOM 4001 O O . ALA A 1 521 ? -26.079 -3.113 6.051 1.00 98.31 521 ALA A O 1
ATOM 4002 N N . LYS A 1 522 ? -24.017 -2.232 5.904 1.00 98.50 522 LYS A N 1
ATOM 4003 C CA . LYS A 1 522 ? -23.922 -2.272 4.437 1.00 98.50 522 LYS A CA 1
ATOM 4004 C C . LYS A 1 522 ? -22.950 -3.335 3.929 1.00 98.50 522 LYS A C 1
ATOM 4006 O O . LYS A 1 522 ? -22.714 -3.402 2.725 1.00 98.50 522 LYS A O 1
ATOM 4011 N N . SER A 1 523 ? -22.369 -4.142 4.816 1.00 98.38 523 SER A N 1
ATOM 4012 C CA . SER A 1 523 ? -21.448 -5.195 4.401 1.00 98.38 523 SER A CA 1
ATOM 4013 C C . SER A 1 523 ? -22.208 -6.430 3.931 1.00 98.38 523 SER A C 1
ATOM 4015 O O . SER A 1 523 ? -23.087 -6.946 4.621 1.00 98.38 523 SER A O 1
ATOM 4017 N N . ASN A 1 524 ? -21.800 -6.972 2.784 1.00 98.44 524 ASN A N 1
ATOM 4018 C CA . ASN A 1 524 ? -22.277 -8.276 2.324 1.00 98.44 524 ASN A CA 1
ATOM 4019 C C . ASN A 1 524 ? -21.786 -9.434 3.221 1.00 98.44 524 ASN A C 1
ATOM 4021 O O . ASN A 1 524 ? -22.296 -10.540 3.109 1.00 98.44 524 ASN A O 1
ATOM 4025 N N . GLN A 1 525 ? -20.819 -9.184 4.115 1.00 98.31 525 GLN A N 1
ATOM 4026 C CA . GLN A 1 525 ? -20.293 -10.151 5.087 1.00 98.31 525 GLN A CA 1
ATOM 4027 C C . GLN A 1 525 ? -20.986 -10.078 6.461 1.00 98.31 525 GLN A C 1
ATOM 4029 O O . GLN A 1 525 ? -20.545 -10.730 7.406 1.00 98.31 525 GLN A O 1
ATOM 4034 N N . GLN A 1 526 ? -22.081 -9.318 6.603 1.00 96.50 526 GLN A N 1
ATOM 4035 C CA . GLN A 1 526 ? -22.809 -9.172 7.878 1.00 96.50 526 GLN A CA 1
ATOM 4036 C C . GLN A 1 526 ? -23.262 -10.507 8.502 1.00 96.50 526 GLN A C 1
ATOM 4038 O O . GLN A 1 526 ? -23.476 -10.596 9.709 1.00 96.50 526 GLN A O 1
ATOM 4043 N N . ASN A 1 527 ? -23.411 -11.555 7.688 1.00 97.44 527 ASN A N 1
ATOM 4044 C CA . ASN A 1 527 ? -23.787 -12.899 8.124 1.00 97.44 527 ASN A CA 1
ATOM 4045 C C . ASN A 1 527 ? -22.670 -13.639 8.882 1.00 97.44 527 ASN A C 1
ATOM 4047 O O . ASN A 1 527 ? -22.965 -14.646 9.521 1.00 97.44 527 ASN A O 1
ATOM 4051 N N . LEU A 1 528 ? -21.417 -13.179 8.797 1.00 97.81 528 LEU A N 1
ATOM 4052 C CA . LEU A 1 528 ? -20.271 -13.772 9.498 1.00 97.81 528 LEU A CA 1
ATOM 4053 C C . LEU A 1 528 ? -20.146 -13.242 10.933 1.00 97.81 528 LEU A C 1
ATOM 4055 O O . LEU A 1 528 ? -19.749 -13.962 11.845 1.00 97.81 528 LEU A O 1
ATOM 4059 N N . GLY A 1 529 ? -20.538 -11.986 11.148 1.00 97.12 529 GLY A N 1
ATOM 4060 C CA . GLY A 1 529 ? -20.513 -11.322 12.445 1.00 97.12 529 GLY A CA 1
ATOM 4061 C C . GLY A 1 529 ? -20.151 -9.845 12.328 1.00 97.12 529 GLY A C 1
ATOM 4062 O O . GLY A 1 529 ? -20.115 -9.275 11.240 1.00 97.12 529 GLY A O 1
ATOM 4063 N N . THR A 1 530 ? -19.882 -9.217 13.473 1.00 98.19 530 THR A N 1
ATOM 4064 C CA . THR A 1 530 ? -19.526 -7.794 13.533 1.00 98.19 530 THR A CA 1
ATOM 4065 C C . THR A 1 530 ? -18.086 -7.573 13.075 1.00 98.19 530 THR A C 1
ATOM 4067 O O . THR A 1 530 ? -17.143 -8.108 13.657 1.00 98.19 530 THR A O 1
ATOM 4070 N N . ILE A 1 531 ? -17.921 -6.731 12.061 1.00 98.44 531 ILE A N 1
ATOM 4071 C CA . ILE A 1 531 ? -16.650 -6.215 11.562 1.00 98.44 531 ILE A CA 1
ATOM 4072 C C . ILE A 1 531 ? -16.109 -5.176 12.547 1.00 98.44 531 ILE A C 1
ATOM 4074 O O . ILE A 1 531 ? -16.813 -4.239 12.947 1.00 98.44 531 ILE A O 1
ATOM 4078 N N . LYS A 1 532 ? -14.843 -5.347 12.937 1.00 97.81 532 LYS A N 1
ATOM 4079 C CA . LYS A 1 532 ? -14.227 -4.622 14.060 1.00 97.81 532 LYS A CA 1
ATOM 4080 C C . LYS A 1 532 ? -13.225 -3.552 13.652 1.00 97.81 532 LYS A C 1
ATOM 4082 O O . LYS A 1 532 ? -12.871 -2.717 14.477 1.00 97.81 532 LYS A O 1
ATOM 4087 N N . CYS A 1 533 ? -12.728 -3.576 12.427 1.00 98.00 533 CYS A N 1
ATOM 4088 C CA . CYS A 1 533 ? -11.763 -2.600 11.943 1.00 98.00 533 CYS A CA 1
ATOM 4089 C C . CYS A 1 533 ? -11.772 -2.548 10.416 1.00 98.00 533 CYS A C 1
ATOM 4091 O O . CYS A 1 533 ? -12.461 -3.327 9.760 1.00 98.00 533 CYS A O 1
ATOM 4093 N N . SER A 1 534 ? -10.974 -1.635 9.876 1.00 98.31 534 SER A N 1
ATOM 4094 C CA . SER A 1 534 ? -10.588 -1.614 8.468 1.00 98.31 534 SER A CA 1
ATOM 4095 C C . SER A 1 534 ? -9.085 -1.921 8.338 1.00 98.31 534 SER A C 1
ATOM 4097 O O . SER A 1 534 ? -8.444 -2.331 9.311 1.00 98.31 534 SER A O 1
ATOM 4099 N N . ASN A 1 535 ? -8.515 -1.787 7.144 1.00 97.12 535 ASN A N 1
ATOM 4100 C CA . ASN A 1 535 ? -7.094 -2.000 6.867 1.00 97.12 535 ASN A CA 1
ATOM 4101 C C . ASN A 1 535 ? -6.252 -0.739 7.149 1.00 97.12 535 ASN A C 1
ATOM 4103 O O . ASN A 1 535 ? -6.732 0.243 7.706 1.00 97.12 535 ASN A O 1
ATOM 4107 N N . LEU A 1 536 ? -4.980 -0.749 6.742 1.00 95.81 536 LEU A N 1
ATOM 4108 C CA . LEU A 1 536 ? -4.078 0.402 6.856 1.00 95.81 536 LEU A CA 1
ATOM 4109 C C . LEU A 1 536 ? -4.625 1.673 6.177 1.00 95.81 536 LEU A C 1
ATOM 4111 O O . LEU A 1 536 ? -4.478 2.761 6.727 1.00 95.81 536 LEU A O 1
ATOM 4115 N N . CYS A 1 537 ? -5.249 1.528 5.005 1.00 96.69 537 CYS A N 1
ATOM 4116 C CA . CYS A 1 537 ? -5.641 2.641 4.137 1.00 96.69 537 CYS A CA 1
ATOM 4117 C C . CYS A 1 537 ? -7.142 2.989 4.203 1.00 96.69 537 CYS A C 1
ATOM 4119 O O . CYS A 1 537 ? -7.583 3.907 3.513 1.00 96.69 537 CYS A O 1
ATOM 4121 N N . THR A 1 538 ? -7.896 2.351 5.107 1.00 97.94 538 THR A N 1
ATOM 4122 C CA . THR A 1 538 ? -9.304 2.643 5.456 1.00 97.94 538 THR A CA 1
ATOM 4123 C C . THR A 1 538 ? -10.365 2.296 4.400 1.00 97.94 538 THR A C 1
ATOM 4125 O O . THR A 1 538 ? -11.538 2.623 4.577 1.00 97.94 538 THR A O 1
ATOM 4128 N N . GLU A 1 539 ? -9.993 1.628 3.310 1.00 98.00 539 GLU A N 1
ATOM 4129 C CA . GLU A 1 539 ? -10.881 1.280 2.195 1.00 98.00 539 GLU A CA 1
ATOM 4130 C C . GLU A 1 539 ? -11.482 -0.129 2.293 1.00 98.00 539 GLU A C 1
ATOM 4132 O O . GLU A 1 539 ? -12.510 -0.399 1.671 1.00 98.00 539 GLU A O 1
ATOM 4137 N N . ILE A 1 540 ? -10.874 -1.024 3.080 1.00 98.19 540 ILE A N 1
ATOM 4138 C CA . ILE A 1 540 ? -11.302 -2.427 3.189 1.00 98.19 540 ILE A CA 1
ATOM 4139 C C . ILE A 1 540 ? -12.105 -2.654 4.456 1.00 98.19 540 ILE A C 1
ATOM 4141 O O . ILE A 1 540 ? -11.654 -2.342 5.554 1.00 98.19 540 ILE A O 1
ATOM 4145 N N . VAL A 1 541 ? -13.288 -3.241 4.310 1.00 98.25 541 VAL A N 1
ATOM 4146 C CA . VAL A 1 541 ? -14.204 -3.546 5.410 1.00 98.25 541 VAL A CA 1
ATOM 4147 C C . VAL A 1 541 ? -14.558 -5.025 5.327 1.00 98.25 541 VAL A C 1
ATOM 4149 O O . VAL A 1 541 ? -15.547 -5.412 4.706 1.00 98.25 541 VAL A O 1
ATOM 4152 N N . GLU A 1 542 ? -13.714 -5.849 5.940 1.00 98.38 542 GLU A N 1
ATOM 4153 C CA . GLU A 1 542 ? -13.845 -7.305 5.945 1.00 98.38 542 GLU A CA 1
ATOM 4154 C C . GLU A 1 542 ? -13.921 -7.840 7.373 1.00 98.38 542 GLU A C 1
ATOM 4156 O O . GLU A 1 542 ? -13.317 -7.301 8.306 1.00 98.38 542 GLU A O 1
ATOM 4161 N N . TYR A 1 543 ? -14.695 -8.906 7.541 1.00 98.12 543 TYR A N 1
ATOM 4162 C CA . TYR A 1 543 ? -14.819 -9.628 8.794 1.00 98.12 543 TYR A CA 1
ATOM 4163 C C . TYR A 1 543 ? -13.486 -10.263 9.194 1.00 98.12 543 TYR A C 1
ATOM 4165 O O . TYR A 1 543 ? -12.732 -10.749 8.359 1.00 98.12 543 TYR A O 1
ATOM 4173 N N . THR A 1 544 ? -13.214 -10.265 10.495 1.00 97.12 544 THR A N 1
ATOM 4174 C CA . THR A 1 544 ? -12.093 -10.988 11.095 1.00 97.12 544 THR A CA 1
ATOM 4175 C C . THR A 1 544 ? -12.621 -11.819 12.254 1.00 97.12 544 THR A C 1
ATOM 4177 O O . THR A 1 544 ? -13.589 -11.424 12.912 1.00 97.12 544 THR A O 1
ATOM 4180 N N . ALA A 1 545 ? -11.933 -12.913 12.569 1.00 92.75 545 ALA A N 1
ATOM 4181 C CA . ALA A 1 545 ? -12.172 -13.793 13.718 1.00 92.75 545 ALA A CA 1
ATOM 4182 C C . ALA A 1 545 ? -10.844 -14.025 14.473 1.00 92.75 545 ALA A C 1
ATOM 4184 O O . ALA A 1 545 ? -9.785 -13.657 13.967 1.00 92.75 545 ALA A O 1
ATOM 4185 N N . PRO A 1 546 ? -10.839 -14.599 15.688 1.00 88.06 546 PRO A N 1
ATOM 4186 C CA . PRO A 1 546 ? -9.594 -15.015 16.342 1.00 88.06 546 PRO A CA 1
ATOM 4187 C C . PRO A 1 546 ? -8.722 -15.979 15.522 1.00 88.06 546 PRO A C 1
ATOM 4189 O O . PRO A 1 546 ? -7.512 -16.032 15.725 1.00 88.06 546 PRO A O 1
ATOM 4192 N N . ASP A 1 547 ? -9.343 -16.743 14.632 1.00 90.81 547 ASP A N 1
ATOM 4193 C CA . ASP A 1 547 ? -8.755 -17.731 13.729 1.00 90.81 547 ASP A CA 1
ATOM 4194 C C . ASP A 1 547 ? -8.783 -17.298 12.252 1.00 90.81 547 ASP A C 1
ATOM 4196 O O . ASP A 1 547 ? -8.258 -18.010 11.398 1.00 90.81 547 ASP A O 1
ATOM 4200 N N . GLU A 1 548 ? -9.323 -16.112 11.947 1.00 95.31 548 GLU A N 1
ATOM 4201 C CA . GLU A 1 548 ? -9.442 -15.590 10.583 1.00 95.31 548 GLU A CA 1
ATOM 4202 C C . GLU A 1 548 ? -8.808 -14.200 10.461 1.00 95.31 548 GLU A C 1
ATOM 4204 O O . GLU A 1 548 ? -9.295 -13.208 11.015 1.00 95.31 548 GLU A O 1
ATOM 4209 N N . VAL A 1 549 ? -7.733 -14.131 9.674 1.00 96.56 549 VAL A N 1
ATOM 4210 C CA . VAL A 1 549 ? -7.110 -12.882 9.223 1.00 96.56 549 VAL A CA 1
ATOM 4211 C C . VAL A 1 549 ? -7.666 -12.557 7.843 1.00 96.56 549 VAL A C 1
ATOM 4213 O O . VAL A 1 549 ? -7.489 -13.344 6.911 1.00 96.56 549 VAL A O 1
ATOM 4216 N N . ALA A 1 550 ? -8.321 -11.405 7.700 1.00 97.69 550 ALA A N 1
ATOM 4217 C CA . ALA A 1 550 ? -8.847 -10.988 6.404 1.00 97.69 550 ALA A CA 1
ATOM 4218 C C . ALA A 1 550 ? -7.709 -10.506 5.497 1.00 97.69 550 ALA A C 1
ATOM 4220 O O . ALA A 1 550 ? -6.713 -9.955 5.982 1.00 97.69 550 ALA A O 1
ATOM 4221 N N . VAL A 1 551 ? -7.851 -10.716 4.189 1.00 97.12 551 VAL A N 1
ATOM 4222 C CA . VAL A 1 551 ? -6.793 -10.474 3.205 1.00 97.12 551 VAL A CA 1
ATOM 4223 C C . VAL A 1 551 ? -7.365 -9.741 2.004 1.00 97.12 551 VAL A C 1
ATOM 4225 O O . VAL A 1 551 ? -8.217 -10.263 1.291 1.00 97.12 551 VAL A O 1
ATOM 4228 N N . CYS A 1 552 ? -6.799 -8.574 1.716 1.00 95.62 552 CYS A N 1
ATOM 4229 C CA . CYS A 1 552 ? -7.190 -7.767 0.575 1.00 95.62 552 CYS A CA 1
ATOM 4230 C C . CYS A 1 552 ? -6.259 -7.975 -0.630 1.00 95.62 552 CYS A C 1
ATOM 4232 O O . CYS A 1 552 ? -5.035 -7.793 -0.541 1.00 95.62 552 CYS A O 1
ATOM 4234 N N . ASN A 1 553 ? -6.863 -8.285 -1.778 1.00 95.62 553 ASN A N 1
ATOM 4235 C CA . ASN A 1 553 ? -6.211 -8.360 -3.083 1.00 95.62 553 ASN A CA 1
ATOM 4236 C C . ASN A 1 553 ? -6.688 -7.176 -3.939 1.00 95.62 553 ASN A C 1
ATOM 4238 O O . ASN A 1 553 ? -7.889 -7.054 -4.175 1.00 95.62 553 ASN A O 1
ATOM 4242 N N . LEU A 1 554 ? -5.753 -6.322 -4.373 1.00 92.94 554 LEU A N 1
ATOM 4243 C CA . LEU A 1 554 ? -6.016 -5.046 -5.054 1.00 92.94 554 LEU A CA 1
ATOM 4244 C C . LEU A 1 554 ? -5.507 -5.024 -6.499 1.00 92.94 554 LEU A C 1
ATOM 4246 O O . LEU A 1 554 ? -4.360 -5.480 -6.747 1.00 92.94 554 LEU A O 1
#

Organism: NCBI:txid233186

InterPro domains:
  IPR000788 Ribonucleotide reductase large subunit, C-terminal [PF02867] (325-554)
  IPR000788 Ribonucleotide reductase large subunit, C-terminal [PR01183] (401-420)
  IPR000788 Ribonucleotide reductase large subunit, C-terminal [PR01183] (531-542)
  IPR005144 ATP-cone domain [PF03477] (110-197)
  IPR005144 ATP-cone domain [PS51161] (110-201)
  IPR008926 Ribonucleotide reductase R1 subunit, N-terminal [SSF48168] (115-323)
  IPR013509 Ribonucleotide reductase large subunit, N-terminal [PF00317] (251-321)
  IPR039718 Ribonucleoside-diphosphate reductase large subunit [PTHR11573] (111-554)

pLDDT: mean 81.39, std 25.73, range [21.22, 98.88]

Solvent-accessible surface area (backbone atoms only — not comparable to full-atom values): 32052 Å² total; per-residue (Å²): 139,87,84,86,86,79,90,83,80,87,80,82,83,82,90,82,87,82,88,85,90,88,87,86,84,90,83,82,85,83,89,87,84,85,91,83,90,79,87,81,89,82,80,88,80,88,81,84,84,86,80,92,83,88,88,88,87,91,86,84,86,88,82,91,82,91,81,88,82,86,86,82,85,86,77,76,51,77,66,56,53,50,50,52,51,52,52,51,54,58,53,57,75,68,72,80,71,65,102,76,69,52,46,61,57,98,88,41,70,28,30,28,28,38,96,89,70,48,76,41,66,37,47,65,67,63,52,48,60,53,47,60,69,58,45,76,92,50,60,70,89,78,51,60,62,64,63,43,46,55,54,38,65,71,68,58,56,71,63,39,40,53,67,56,56,38,50,49,43,16,53,52,24,42,62,43,27,81,80,36,65,57,26,20,32,43,11,17,33,42,45,49,53,53,49,56,76,67,31,68,86,51,43,46,64,42,51,50,54,38,36,71,29,47,44,89,92,76,64,49,80,54,47,57,37,18,70,75,40,50,52,42,42,66,77,40,30,72,61,55,41,68,68,60,63,74,74,50,61,56,73,35,38,34,67,60,47,50,50,37,64,74,74,51,40,53,62,58,96,90,38,67,50,48,51,71,64,40,48,44,44,38,27,22,33,37,74,43,44,85,41,52,72,58,13,52,53,48,25,50,40,40,65,71,62,76,49,76,71,35,70,37,26,60,62,14,32,31,24,70,71,57,54,46,50,43,34,32,30,42,45,56,63,50,48,35,58,66,35,49,51,50,46,50,52,51,52,41,59,40,13,44,69,48,28,32,28,6,31,26,50,60,58,51,24,27,68,87,43,94,60,38,90,76,65,32,53,65,28,57,64,68,53,48,37,52,53,24,55,44,25,69,71,22,30,16,60,83,81,71,40,77,19,47,41,21,41,22,36,40,77,43,38,58,51,42,68,62,60,55,43,19,55,47,91,72,79,63,69,91,57,41,29,65,63,39,42,47,31,36,38,34,49,62,67,57,58,52,24,36,74,71,64,28,74,38,58,19,28,35,36,84,79,51,64,64,56,73,62,41,54,54,75,60,26,54,54,54,52,51,50,38,54,75,70,62,60,46,78,44,76,43,52,26,45,60,55,50,49,52,48,51,52,26,28,72,76,59,73,30,54,45,83,43,53,39,28,65,54,39,78,71,36,93,57,48,89,82,48,53,47,59,44,38,30,54,86,68,81,48,82,55,60,52,41,76,90,37,69,29,76,42,78,93